Protein AF-0000000069442982 (afdb_homodimer)

Solvent-accessible surface area (backbone atoms only — not comparable to full-atom values): 33995 Å² total; per-residue (Å²): 136,81,83,74,80,76,77,76,75,70,76,76,70,73,80,77,73,56,67,66,58,54,47,47,56,54,51,50,57,49,49,45,69,60,40,89,60,83,80,84,76,78,90,51,66,69,61,32,49,51,22,31,63,64,44,49,64,27,69,60,59,67,71,60,40,46,58,31,15,49,56,18,26,50,44,23,52,33,38,37,70,88,55,56,69,69,58,31,43,34,47,8,34,39,38,19,51,55,56,42,47,68,63,45,38,73,40,66,69,55,30,60,56,57,65,43,50,59,42,36,42,72,62,77,35,80,69,81,46,46,43,59,51,41,48,53,50,33,46,50,59,40,29,69,49,28,46,65,60,55,19,48,46,34,51,41,29,49,52,37,29,57,42,40,45,48,46,53,62,75,41,59,93,52,72,75,69,33,64,54,31,58,56,26,45,59,55,52,41,56,25,64,39,35,12,54,25,61,39,48,68,72,54,40,55,89,70,64,63,61,64,79,48,58,48,45,39,50,40,50,14,48,36,46,36,33,49,49,52,54,56,37,37,50,40,37,57,67,77,33,80,62,71,87,44,62,54,46,43,43,8,48,25,69,70,49,51,59,67,55,30,44,51,52,41,48,51,52,31,50,50,32,52,51,23,46,55,60,64,22,67,89,35,64,70,57,34,50,53,54,49,44,29,56,30,19,51,53,47,49,52,59,68,38,70,86,33,51,46,61,79,75,45,63,63,80,77,75,94,142,74,90,73,83,75,77,76,72,71,76,78,71,73,78,77,74,57,65,65,58,54,48,47,56,54,50,51,55,49,48,45,69,62,39,88,60,84,80,85,76,76,89,50,67,69,61,33,49,50,20,31,64,64,44,50,65,28,70,60,59,66,71,60,40,48,58,29,15,49,56,18,27,50,43,25,53,36,37,37,69,88,53,56,69,69,60,30,42,33,47,9,33,38,36,19,50,56,57,41,46,68,62,45,37,74,40,66,68,55,31,60,56,57,66,44,50,60,43,36,43,72,62,77,36,80,69,83,47,45,42,60,51,41,48,53,49,33,46,50,60,39,30,69,50,28,47,65,59,54,20,50,46,34,51,41,29,48,51,35,28,57,42,40,45,49,47,51,62,76,42,61,94,50,72,74,70,33,64,54,29,58,55,27,45,59,54,52,41,57,26,64,40,34,13,54,25,63,37,49,68,73,54,40,55,88,69,65,62,62,63,80,49,59,49,46,39,50,41,50,14,48,37,45,39,34,50,50,54,55,56,35,38,50,40,37,57,66,76,32,80,61,70,86,44,62,55,45,45,43,8,47,24,68,70,50,50,60,66,55,29,44,51,50,40,47,50,53,32,49,50,32,54,50,25,46,55,60,63,23,66,89,34,64,71,58,35,50,52,52,50,43,29,56,31,19,49,52,49,49,52,60,68,37,68,85,32,51,46,62,78,75,44,63,63,81,78,75,96

Foldseek 3Di:
DDDPPPPPPPPPPPPPPQPVVLLCVLLLVLLVLLDPDFDDDDDDVPQLVLLLVLLVQLPDDSVLSSVLLNLLLLLLCLQAVPDDSQLSSLSSNLSSLLVSLLPCCLDPVVVVLLVCLVCCVVVVDPDPRSNSVSNVVSLVSNLVQADVVLSVQLVVLVVLQSVLSNVCNVCPPPDDEAQVRLCVLVVSCLNNLSLQNSLSSNDTPPQDDCVLCVVLSVLSSLLRSLLVCSLLCCVPVVVHPHCSDSLNNNCRHVVHDSSVSSSVSSVSNSVSLVVQCVSCVVPVSSNVSSSSNSSSSNSSSCPDCSSVVCVVPDSVVSD/DDDDPPPPPPPPPPPPPQPVVLLCVLLLVLLVLLDPDFDDQDDDVPQLVLLLVLLVQLPDDSVLSSVLLNLLLLLLCLQAVPDDSQLSSLSSNLSSLLVSLLPCCLPPVVVVLLVCLVCCVVVVDPDPRSNSVSNVVSLVSNLVQADVVLSVQLVVLVVLQSVLSNVCNVCPPPDDEAQVRLCVLVVSCLNNLSLQNSLSSNDTPPQDDCVLCVVLSVLSSLLRSLLVCSLLCCVPVVVHPHCSDSLNNNCRHVVHDSSVSSSVSSVSNSVSLVVQCVSCVVPVSSNVSSSSNSSSSNSSSCPDCSSVVCVVPDSVVSD

Nearest PDB structures (foldseek):
  2ps6-assembly1_B  TM=8.500E-01  e=6.011E-11  Fusarium sporotrichioides
  8h4p-assembly1_B  TM=8.454E-01  e=1.206E-10  Fusarium graminearum PH-1
  1kiz-assembly1_B  TM=8.045E-01  e=9.824E-11  Fusarium sporotrichioides
  1jfa-assembly1_A  TM=8.019E-01  e=1.066E-10  Fusarium sporotrichioides
  2ps4-assembly1_A  TM=7.997E-01  e=1.157E-10  Fusarium sporotrichioides

pLDDT: mean 92.41, std 14.56, range [22.23, 98.88]

InterPro domains:
  IPR008949 Isoprenoid synthase domain superfamily [G3DSA:1.10.600.10] (17-318)
  IPR008949 Isoprenoid synthase domain superfamily [SSF48576] (49-312)
  IPR024652 Trichodiene synthase [PF06330] (80-312)
  IPR024652 Trichodiene synthase [SFLDG01021] (17-315)

Sequence (638 aa):
MGQIFSSDQAPTEAATSDPSREFFTVVSAFLKEVFLTIPEVPSNDLFDDEVFNRFKHCGLPSEVVYRYSKGAAFMARCFYPHLDRDTQLSIGVWTSYIFSIDDLCEGPEFREQLKEYRAHLLGANQPKWAYLRGLFSSLQDLCDRYDPFVGDMILKSSLDYISVNVFEVEQKGRLNVDSNTRLFPEFLRQKSGIGEAYAFANFPKGSLDIASYITLIPDLAAVVPQLNDVVSFYKESIIGDEQDTNLMLVSAVEGCSATEALKMTVDRCLDSVRRMRAACLKNEGLRNVVNAFVQGFALYHLKWSRYHMEDFGDYRDWLMGQIFSSDQAPTEAATSDPSREFFTVVSAFLKEVFLTIPEVPSNDLFDDEVFNRFKHCGLPSEVVYRYSKGAAFMARCFYPHLDRDTQLSIGVWTSYIFSIDDLCEGPEFREQLKEYRAHLLGANQPKWAYLRGLFSSLQDLCDRYDPFVGDMILKSSLDYISVNVFEVEQKGRLNVDSNTRLFPEFLRQKSGIGEAYAFANFPKGSLDIASYITLIPDLAAVVPQLNDVVSFYKESIIGDEQDTNLMLVSAVEGCSATEALKMTVDRCLDSVRRMRAACLKNEGLRNVVNAFVQGFALYHLKWSRYHMEDFGDYRDWL

Structure (mmCIF, N/CA/C/O backbone):
data_AF-0000000069442982-model_v1
#
loop_
_entity.id
_entity.type
_entity.pdbx_description
1 polymer 'Contig An17c0020, genomic contig'
#
loop_
_atom_site.group_PDB
_atom_site.id
_atom_site.type_symbol
_atom_site.label_atom_id
_atom_site.label_alt_id
_atom_site.label_comp_id
_atom_site.label_asym_id
_atom_site.label_entity_id
_atom_site.label_seq_id
_atom_site.pdbx_PDB_ins_code
_atom_site.Cartn_x
_atom_site.Cartn_y
_atom_site.Cartn_z
_atom_site.occupancy
_atom_site.B_iso_or_equiv
_atom_site.auth_seq_id
_atom_site.auth_comp_id
_atom_site.auth_asym_id
_atom_site.auth_atom_id
_atom_site.pdbx_PDB_model_num
ATOM 1 N N . MET A 1 1 ? -51.5 -1.129 -59.688 1 24.73 1 MET A N 1
ATOM 2 C CA . MET A 1 1 ? -51.031 -2.354 -59.031 1 24.73 1 MET A CA 1
ATOM 3 C C . MET A 1 1 ? -49.5 -2.357 -58.875 1 24.73 1 MET A C 1
ATOM 5 O O . MET A 1 1 ? -48.812 -2.76 -59.812 1 24.73 1 MET A O 1
ATOM 9 N N . GLY A 1 2 ? -48.875 -1.283 -58.438 1 28.45 2 GLY A N 1
ATOM 10 C CA . GLY A 1 2 ? -47.438 -1.006 -58.344 1 28.45 2 GLY A CA 1
ATOM 11 C C . GLY A 1 2 ? -46.688 -1.974 -57.438 1 28.45 2 GLY A C 1
ATOM 12 O O . GLY A 1 2 ? -47.156 -2.27 -56.344 1 28.45 2 GLY A O 1
ATOM 13 N N . GLN A 1 3 ? -45.906 -2.938 -58.062 1 26.55 3 GLN A N 1
ATOM 14 C CA . GLN A 1 3 ? -45.062 -3.963 -57.469 1 26.55 3 GLN A CA 1
ATOM 15 C C . GLN A 1 3 ? -44.031 -3.35 -56.5 1 26.55 3 GLN A C 1
ATOM 17 O O . GLN A 1 3 ? -43.219 -2.512 -56.875 1 26.55 3 GLN A O 1
ATOM 22 N N . ILE A 1 4 ? -44.375 -3.141 -55.25 1 30.08 4 ILE A N 1
ATOM 23 C CA . ILE A 1 4 ? -43.531 -2.66 -54.156 1 30.08 4 ILE A CA 1
ATOM 24 C C . ILE A 1 4 ? -42.375 -3.631 -53.906 1 30.08 4 ILE A C 1
ATOM 26 O O . ILE A 1 4 ? -42.594 -4.82 -53.688 1 30.08 4 ILE A O 1
ATOM 30 N N . PHE A 1 5 ? -41.156 -3.408 -54.562 1 31.84 5 PHE A N 1
ATOM 31 C CA . PHE A 1 5 ? -39.906 -4.121 -54.375 1 31.84 5 PHE A CA 1
ATOM 32 C C . PHE A 1 5 ? -39.531 -4.215 -52.875 1 31.84 5 PHE A C 1
ATOM 34 O O . PHE A 1 5 ? -39.281 -3.197 -52.25 1 31.84 5 PHE A O 1
ATOM 41 N N . SER A 1 6 ? -40.156 -5.098 -52.094 1 29.39 6 SER A N 1
ATOM 42 C CA . SER A 1 6 ? -39.812 -5.387 -50.719 1 29.39 6 SER A CA 1
ATOM 43 C C . SER A 1 6 ? -38.375 -5.91 -50.594 1 29.39 6 SER A C 1
ATOM 45 O O . SER A 1 6 ? -38.062 -7 -51.062 1 29.39 6 SER A O 1
ATOM 47 N N . SER A 1 7 ? -37.344 -5.043 -50.812 1 32.38 7 SER A N 1
ATOM 48 C CA . SER A 1 7 ? -36 -5.555 -50.625 1 32.38 7 SER A CA 1
ATOM 49 C C . SER A 1 7 ? -35.812 -6.137 -49.25 1 32.38 7 SER A C 1
ATOM 51 O O . SER A 1 7 ? -36 -5.441 -48.25 1 32.38 7 SER A O 1
ATOM 53 N N . ASP A 1 8 ? -36.094 -7.32 -49 1 32.53 8 ASP A N 1
ATOM 54 C CA . ASP A 1 8 ? -35.75 -8.109 -47.844 1 32.53 8 ASP A CA 1
ATOM 55 C C . ASP A 1 8 ? -34.25 -8.016 -47.531 1 32.53 8 ASP A C 1
ATOM 57 O O . ASP A 1 8 ? -33.438 -8.648 -48.219 1 32.53 8 ASP A O 1
ATOM 61 N N . GLN A 1 9 ? -33.688 -6.812 -47.312 1 34.19 9 GLN A N 1
ATOM 62 C CA . GLN A 1 9 ? -32.281 -6.812 -46.906 1 34.19 9 GLN A CA 1
ATOM 63 C C . GLN A 1 9 ? -32.094 -7.699 -45.688 1 34.19 9 GLN A C 1
ATOM 65 O O . GLN A 1 9 ? -32.781 -7.543 -44.656 1 34.19 9 GLN A O 1
ATOM 70 N N . ALA A 1 10 ? -31.531 -8.898 -45.875 1 37.34 10 ALA A N 1
ATOM 71 C CA . ALA A 1 10 ? -31.094 -9.883 -44.906 1 37.34 10 ALA A CA 1
ATOM 72 C C . ALA A 1 10 ? -30.297 -9.219 -43.781 1 37.34 10 ALA A C 1
ATOM 74 O O . ALA A 1 10 ? -29.438 -8.375 -44.031 1 37.34 10 ALA A O 1
ATOM 75 N N . PRO A 1 11 ? -30.844 -9.203 -42.562 1 36.16 11 PRO A N 1
ATOM 76 C CA . PRO A 1 11 ? -30.109 -8.617 -41.438 1 36.16 11 PRO A CA 1
ATOM 77 C C . PRO A 1 11 ? -28.656 -9.07 -41.406 1 36.16 11 PRO A C 1
ATOM 79 O O . PRO A 1 11 ? -28.359 -10.25 -41.625 1 36.16 11 PRO A O 1
ATOM 82 N N . THR A 1 12 ? -27.672 -8.336 -41.906 1 35.06 12 THR A N 1
ATOM 83 C CA . THR A 1 12 ? -26.25 -8.594 -41.656 1 35.06 12 THR A CA 1
ATOM 84 C C . THR A 1 12 ? -26.031 -9.055 -40.219 1 35.06 12 THR A C 1
ATOM 86 O O . THR A 1 12 ? -26.297 -8.312 -39.281 1 35.06 12 THR A O 1
ATOM 89 N N . GLU A 1 13 ? -26.297 -10.312 -39.938 1 31.75 13 GLU A N 1
ATOM 90 C CA . GLU A 1 13 ? -25.938 -10.898 -38.656 1 31.75 13 GLU A CA 1
ATOM 91 C C . GLU A 1 13 ? -24.594 -10.352 -38.156 1 31.75 13 GLU A C 1
ATOM 93 O O . GLU A 1 13 ? -23.594 -10.391 -38.875 1 31.75 13 GLU A O 1
ATOM 98 N N . ALA A 1 14 ? -24.547 -9.406 -37.438 1 38.81 14 ALA A N 1
ATOM 99 C CA . ALA A 1 14 ? -23.391 -8.984 -36.656 1 38.81 14 ALA A CA 1
ATOM 100 C C . ALA A 1 14 ? -22.516 -10.18 -36.281 1 38.81 14 ALA A C 1
ATOM 102 O O . ALA A 1 14 ? -22.984 -11.125 -35.625 1 38.81 14 ALA A O 1
ATOM 103 N N . ALA A 1 15 ? -21.609 -10.695 -37 1 38.84 15 ALA A N 1
ATOM 104 C CA . ALA A 1 15 ? -20.641 -11.766 -36.781 1 38.84 15 ALA A CA 1
ATOM 105 C C . ALA A 1 15 ? -20.297 -11.906 -35.312 1 38.84 15 ALA A C 1
ATOM 107 O O . ALA A 1 15 ? -19.609 -11.055 -34.75 1 38.84 15 ALA A O 1
ATOM 108 N N . THR A 1 16 ? -21.016 -12.32 -34.344 1 46.19 16 THR A N 1
ATOM 109 C CA . THR A 1 16 ? -20.906 -12.562 -32.906 1 46.19 16 THR A CA 1
ATOM 110 C C . THR A 1 16 ? -19.578 -13.242 -32.594 1 46.19 16 THR A C 1
ATOM 112 O O . THR A 1 16 ? -19.391 -14.414 -32.906 1 46.19 16 THR A O 1
ATOM 115 N N . SER A 1 17 ? -18.422 -12.641 -32.688 1 62.03 17 SER A N 1
ATOM 116 C CA . SER A 1 17 ? -17.078 -13.148 -32.438 1 62.03 17 SER A CA 1
ATOM 117 C C . SER A 1 17 ? -17.047 -14.031 -31.203 1 62.03 17 SER A C 1
ATOM 119 O O . SER A 1 17 ? -17.734 -13.75 -30.219 1 62.03 17 SER A O 1
ATOM 121 N N . ASP A 1 18 ? -16.688 -15.352 -31.234 1 88.44 18 ASP A N 1
ATOM 122 C CA . ASP A 1 18 ? -16.5 -16.344 -30.188 1 88.44 18 ASP A CA 1
ATOM 123 C C . ASP A 1 18 ? -15.594 -15.812 -29.078 1 88.44 18 ASP A C 1
ATOM 125 O O . ASP A 1 18 ? -14.414 -15.555 -29.297 1 88.44 18 ASP A O 1
ATOM 129 N N . PRO A 1 19 ? -16.203 -15.406 -27.938 1 92 19 PRO A N 1
ATOM 130 C CA . PRO A 1 19 ? -15.445 -14.836 -26.828 1 92 19 PRO A CA 1
ATOM 131 C C . PRO A 1 19 ? -14.211 -15.664 -26.469 1 92 19 PRO A C 1
ATOM 133 O O . PRO A 1 19 ? -13.18 -15.109 -26.094 1 92 19 PRO A O 1
ATOM 136 N N . SER A 1 20 ? -14.281 -16.938 -26.641 1 95.19 20 SER A N 1
ATOM 137 C CA . SER A 1 20 ? -13.156 -17.812 -26.344 1 95.19 20 SER A CA 1
ATOM 138 C C . SER A 1 20 ? -12.016 -17.609 -27.328 1 95.19 20 SER A C 1
ATOM 140 O O . SER A 1 20 ? -10.844 -17.594 -26.953 1 95.19 20 SER A O 1
ATOM 142 N N . ARG A 1 21 ? -12.32 -17.5 -28.547 1 95.31 21 ARG A N 1
ATOM 143 C CA . ARG A 1 21 ? -11.312 -17.297 -29.578 1 95.31 21 ARG A CA 1
ATOM 144 C C . ARG A 1 21 ? -10.641 -15.93 -29.406 1 95.31 21 ARG A C 1
ATOM 146 O O . ARG A 1 21 ? -9.422 -15.812 -29.594 1 95.31 21 ARG A O 1
ATOM 153 N N . GLU A 1 22 ? -11.43 -15 -29.172 1 96.19 22 GLU A N 1
ATOM 154 C CA . GLU A 1 22 ? -10.883 -13.664 -28.938 1 96.19 22 GLU A CA 1
ATOM 155 C C . GLU A 1 22 ? -9.961 -13.656 -27.719 1 96.19 22 GLU A C 1
ATOM 157 O O . GLU A 1 22 ? -8.875 -13.055 -27.766 1 96.19 22 GLU A O 1
ATOM 162 N N . PHE A 1 23 ? -10.43 -14.281 -26.672 1 97.56 23 PHE A N 1
ATOM 163 C CA . PHE A 1 23 ? -9.602 -14.406 -25.484 1 97.56 23 PHE A CA 1
ATOM 164 C C . PHE A 1 23 ? -8.273 -15.07 -25.812 1 97.56 23 PHE A C 1
ATOM 166 O O . PHE A 1 23 ? -7.211 -14.562 -25.453 1 97.56 23 PHE A O 1
ATOM 173 N N . PHE A 1 24 ? -8.328 -16.109 -26.5 1 97.69 24 PHE A N 1
ATOM 174 C CA . PHE A 1 24 ? -7.121 -16.875 -26.812 1 97.69 24 PHE A CA 1
ATOM 175 C C . PHE A 1 24 ? -6.168 -16.031 -27.656 1 97.69 24 PHE A C 1
ATOM 177 O O . PHE A 1 24 ? -4.953 -16.078 -27.469 1 97.69 24 PHE A O 1
ATOM 184 N N . THR A 1 25 ? -6.66 -15.312 -28.578 1 97.62 25 THR A N 1
ATOM 185 C CA . THR A 1 25 ? -5.832 -14.453 -29.422 1 97.62 25 THR A CA 1
ATOM 186 C C . THR A 1 25 ? -5.086 -13.43 -28.578 1 97.62 25 THR A C 1
ATOM 188 O O . THR A 1 25 ? -3.881 -13.227 -28.75 1 97.62 25 THR A O 1
ATOM 191 N N . VAL A 1 26 ? -5.77 -12.859 -27.656 1 98 26 VAL A N 1
ATOM 192 C CA . VAL A 1 26 ? -5.195 -11.828 -26.797 1 98 26 VAL A CA 1
ATOM 193 C C . VAL A 1 26 ? -4.164 -12.445 -25.859 1 98 26 VAL A C 1
ATOM 195 O O . VAL A 1 26 ? -3.037 -11.961 -25.75 1 98 26 VAL A O 1
ATOM 198 N N . VAL A 1 27 ? -4.516 -13.531 -25.25 1 98 27 VAL A N 1
ATOM 199 C CA . VAL A 1 27 ? -3.695 -14.102 -24.172 1 98 27 VAL A CA 1
ATOM 200 C C . VAL A 1 27 ? -2.475 -14.789 -24.781 1 98 27 VAL A C 1
ATOM 202 O O . VAL A 1 27 ? -1.377 -14.727 -24.219 1 98 27 VAL A O 1
ATOM 205 N N . SER A 1 28 ? -2.656 -15.461 -25.922 1 97.88 28 SER A N 1
ATOM 206 C CA . SER A 1 28 ? -1.512 -16.109 -26.562 1 97.88 28 SER A CA 1
ATOM 207 C C . SER A 1 28 ? -0.473 -15.086 -27 1 97.88 28 SER A C 1
ATOM 209 O O . SER A 1 28 ? 0.729 -15.297 -26.812 1 97.88 28 SER A O 1
ATOM 211 N N . ALA A 1 29 ? -0.901 -13.977 -27.562 1 98.19 29 ALA A N 1
ATOM 212 C CA . ALA A 1 29 ? 0.018 -12.906 -27.938 1 98.19 29 ALA A CA 1
ATOM 213 C C . ALA A 1 29 ? 0.709 -12.32 -26.719 1 98.19 29 ALA A C 1
ATOM 215 O O . ALA A 1 29 ? 1.908 -12.031 -26.75 1 98.19 29 ALA A O 1
ATOM 216 N N . PHE A 1 30 ? -0.062 -12.148 -25.719 1 98.62 30 PHE A N 1
ATOM 217 C CA . PHE A 1 30 ? 0.435 -11.641 -24.438 1 98.62 30 PHE 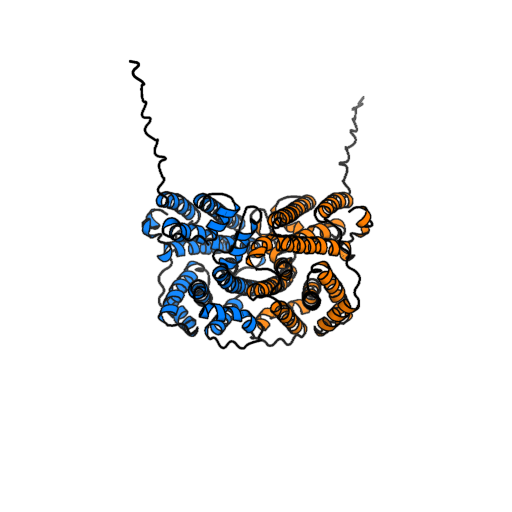A CA 1
ATOM 218 C C . PHE A 1 30 ? 1.526 -12.539 -23.875 1 98.62 30 PHE A C 1
ATOM 220 O O . PHE A 1 30 ? 2.619 -12.07 -23.562 1 98.62 30 PHE A O 1
ATOM 227 N N . LEU A 1 31 ? 1.278 -13.812 -23.812 1 98.44 31 LEU A N 1
ATOM 228 C CA . LEU A 1 31 ? 2.203 -14.766 -23.203 1 98.44 31 LEU A CA 1
ATOM 229 C C . LEU A 1 31 ? 3.447 -14.945 -24.062 1 98.44 31 LEU A C 1
ATOM 231 O O . LEU A 1 31 ? 4.539 -15.18 -23.547 1 98.44 31 LEU A O 1
ATOM 235 N N . LYS A 1 32 ? 3.346 -14.773 -25.375 1 98 32 LYS A N 1
ATOM 236 C CA . LYS A 1 32 ? 4.504 -14.836 -26.266 1 98 32 LYS A CA 1
ATOM 237 C C . LYS A 1 32 ? 5.48 -13.703 -25.969 1 98 32 LYS A C 1
ATOM 239 O O . LYS A 1 32 ? 6.691 -13.859 -26.125 1 98 32 LYS A O 1
ATOM 244 N N . GLU A 1 33 ? 4.938 -12.625 -25.531 1 97.38 33 GLU A N 1
ATOM 245 C CA . GLU A 1 33 ? 5.801 -11.5 -25.172 1 97.38 33 GLU A CA 1
ATOM 246 C C . GLU A 1 33 ? 6.402 -11.68 -23.781 1 97.38 33 GLU A C 1
ATOM 248 O O . GLU A 1 33 ? 7.508 -11.211 -23.516 1 97.38 33 GLU A O 1
ATOM 253 N N . VAL A 1 34 ? 5.676 -12.312 -22.906 1 98.12 34 VAL A N 1
ATOM 254 C CA . VAL A 1 34 ? 6.117 -12.516 -21.531 1 98.12 34 VAL A CA 1
ATOM 255 C C . VAL A 1 34 ? 7.242 -13.547 -21.484 1 98.12 34 VAL A C 1
ATOM 257 O O . VAL A 1 34 ? 8.25 -13.352 -20.812 1 98.12 34 VAL A O 1
ATOM 260 N N . PHE A 1 35 ? 7.086 -14.609 -22.312 1 97.56 35 PHE A N 1
ATOM 261 C CA . PHE A 1 35 ? 8.062 -15.688 -22.281 1 97.56 35 PHE A CA 1
ATOM 262 C C . PHE A 1 35 ? 9.219 -15.383 -23.234 1 97.56 35 PHE A C 1
ATOM 264 O O . PHE A 1 35 ? 9.008 -15.117 -24.422 1 97.56 35 PHE A O 1
ATOM 271 N N . LEU A 1 36 ? 10.367 -15.328 -22.688 1 94.12 36 LEU A N 1
ATOM 272 C CA . LEU A 1 36 ? 11.578 -15.367 -23.5 1 94.12 36 LEU A CA 1
ATOM 273 C C . LEU A 1 36 ? 12 -16.812 -23.766 1 94.12 36 LEU A C 1
ATOM 275 O O . LEU A 1 36 ? 12.461 -17.125 -24.859 1 94.12 36 LEU A O 1
ATOM 279 N N . THR A 1 37 ? 11.883 -17.531 -22.781 1 93.44 37 THR A N 1
ATOM 280 C CA . THR A 1 37 ? 12.062 -18.984 -22.781 1 93.44 37 THR A CA 1
ATOM 281 C C . THR A 1 37 ? 11.109 -19.656 -21.797 1 93.44 37 THR A C 1
ATOM 283 O O . THR A 1 37 ? 10.875 -19.125 -20.703 1 93.44 37 THR A O 1
ATOM 286 N N . ILE A 1 38 ? 10.578 -20.75 -22.156 1 94.75 38 ILE A N 1
ATOM 287 C CA . ILE A 1 38 ? 9.688 -21.469 -21.25 1 94.75 38 ILE A CA 1
ATOM 288 C C . ILE A 1 38 ? 10.516 -22.25 -20.219 1 94.75 38 ILE A C 1
ATOM 290 O O . ILE A 1 38 ? 11.227 -23.188 -20.578 1 94.75 38 ILE A O 1
ATOM 294 N N . PRO A 1 39 ? 10.344 -21.875 -18.984 1 95 39 PRO A N 1
ATOM 295 C CA . PRO A 1 39 ? 11.141 -22.562 -17.969 1 95 39 PRO A CA 1
ATOM 296 C C . PRO A 1 39 ? 10.719 -24.016 -17.781 1 95 39 PRO A C 1
ATOM 298 O O . PRO A 1 39 ? 9.57 -24.375 -18.062 1 95 39 PRO A O 1
ATOM 301 N N . GLU A 1 40 ? 11.68 -24.781 -17.359 1 92.44 40 GLU A N 1
ATOM 302 C CA . GLU A 1 40 ? 11.414 -26.156 -16.938 1 92.44 40 GLU A CA 1
ATOM 303 C C . GLU A 1 40 ? 11.445 -26.281 -15.406 1 92.44 40 GLU A C 1
ATOM 305 O O . GLU A 1 40 ? 12.445 -25.938 -14.773 1 92.44 40 GLU A O 1
ATOM 310 N N . VAL A 1 41 ? 10.344 -26.703 -14.891 1 94.25 41 VAL A N 1
ATOM 311 C CA . VAL A 1 41 ? 10.266 -26.922 -13.453 1 94.25 41 VAL A CA 1
ATOM 312 C C . VAL A 1 41 ? 9.898 -28.375 -13.156 1 94.25 41 VAL A C 1
ATOM 314 O O . VAL A 1 41 ? 8.719 -28.719 -13.055 1 94.25 41 VAL A O 1
ATOM 317 N N . PRO A 1 42 ? 10.867 -29.141 -12.922 1 92.5 42 PRO A N 1
ATOM 318 C CA . PRO A 1 42 ? 10.602 -30.562 -12.68 1 92.5 42 PRO A CA 1
ATOM 319 C C . PRO A 1 42 ? 9.836 -30.797 -11.383 1 92.5 42 PRO A C 1
ATOM 321 O O . PRO A 1 42 ? 9.898 -29.984 -10.461 1 92.5 42 PRO A O 1
ATOM 324 N N . SER A 1 43 ? 9.148 -31.922 -11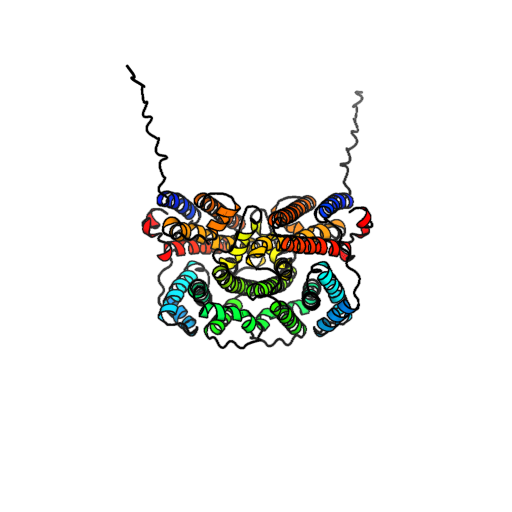.445 1 92.94 43 SER A N 1
ATOM 325 C CA . SER A 1 43 ? 8.492 -32.344 -10.211 1 92.94 43 SER A CA 1
ATOM 326 C C . SER A 1 43 ? 9.508 -32.594 -9.102 1 92.94 43 SER A C 1
ATOM 328 O O . SER A 1 43 ? 10.625 -33.031 -9.359 1 92.94 43 SER A O 1
ATOM 330 N N . ASN A 1 44 ? 9.18 -32.281 -7.922 1 96.19 44 ASN A N 1
ATOM 331 C CA . ASN A 1 44 ? 9.984 -32.5 -6.727 1 96.19 44 ASN A CA 1
ATOM 332 C C . ASN A 1 44 ? 9.125 -32.906 -5.539 1 96.19 44 ASN A C 1
ATOM 334 O O . ASN A 1 44 ? 8.781 -32.094 -4.695 1 96.19 44 ASN A O 1
ATOM 338 N N . ASP A 1 45 ? 8.875 -34.156 -5.398 1 96.12 45 ASP A N 1
ATOM 339 C CA . ASP A 1 45 ? 7.961 -34.719 -4.406 1 96.12 45 ASP A CA 1
ATOM 340 C C . ASP A 1 45 ? 8.461 -34.438 -2.988 1 96.12 45 ASP A C 1
ATOM 342 O O . ASP A 1 45 ? 7.672 -34.188 -2.08 1 96.12 45 ASP A O 1
ATOM 346 N N . LEU A 1 46 ? 9.734 -34.562 -2.85 1 97.25 46 LEU A N 1
ATOM 347 C CA . LEU A 1 46 ? 10.312 -34.312 -1.528 1 97.25 46 LEU A CA 1
ATOM 348 C C . LEU A 1 46 ? 10.062 -32.906 -1.065 1 97.25 46 LEU A C 1
ATOM 350 O O . LEU A 1 46 ? 9.758 -32.656 0.106 1 97.25 46 LEU A O 1
ATOM 354 N N . PHE A 1 47 ? 10.234 -31.969 -1.95 1 98.12 47 PHE A N 1
ATOM 355 C CA . PHE A 1 47 ? 9.977 -30.578 -1.652 1 98.12 47 PHE A CA 1
ATOM 356 C C . PHE A 1 47 ? 8.5 -30.344 -1.326 1 98.12 47 PHE A C 1
ATOM 358 O O . PHE A 1 47 ? 8.172 -29.688 -0.345 1 98.12 47 PHE A O 1
ATOM 365 N N . ASP A 1 48 ? 7.633 -30.938 -2.121 1 97.56 48 ASP A N 1
ATOM 366 C CA . ASP A 1 48 ? 6.195 -30.797 -1.931 1 97.56 48 ASP A CA 1
ATOM 367 C C . ASP A 1 48 ? 5.754 -31.375 -0.587 1 97.56 48 ASP A C 1
ATOM 369 O O . ASP A 1 48 ? 4.941 -30.766 0.117 1 97.56 48 ASP A O 1
ATOM 373 N N . ASP A 1 49 ? 6.316 -32.469 -0.272 1 97.5 49 ASP A N 1
ATOM 374 C CA . ASP A 1 49 ? 5.996 -33.125 0.99 1 97.5 49 ASP A CA 1
ATOM 375 C C . ASP A 1 49 ? 6.434 -32.281 2.18 1 97.5 49 ASP A C 1
ATOM 377 O O . ASP A 1 49 ? 5.754 -32.25 3.207 1 97.5 49 ASP A O 1
ATOM 381 N N . GLU A 1 50 ? 7.527 -31.703 2.037 1 98.25 50 GLU A N 1
ATOM 382 C CA . GLU A 1 50 ? 8.023 -30.875 3.133 1 98.25 50 GLU A CA 1
ATOM 383 C C . GLU A 1 50 ? 7.145 -29.641 3.346 1 98.25 50 GLU A C 1
ATOM 385 O O . GLU A 1 50 ? 6.875 -29.266 4.484 1 98.25 50 GLU A O 1
ATOM 390 N N . VAL A 1 51 ? 6.703 -28.984 2.291 1 98.5 51 VAL A N 1
ATOM 391 C CA . VAL A 1 51 ? 5.773 -27.859 2.416 1 98.5 51 VAL A CA 1
ATOM 392 C C . VAL A 1 51 ? 4.48 -28.328 3.078 1 98.5 51 VAL A C 1
ATOM 394 O O . VAL A 1 51 ? 3.961 -27.672 3.979 1 98.5 51 VAL A O 1
ATOM 397 N N . PHE A 1 52 ? 4.02 -29.516 2.666 1 98.12 52 PHE A N 1
ATOM 398 C CA . PHE A 1 52 ? 2.82 -30.094 3.248 1 98.12 52 PHE A CA 1
ATOM 399 C C . PHE A 1 52 ? 2.998 -30.328 4.742 1 98.12 52 PHE A C 1
ATOM 401 O O . PHE A 1 52 ? 2.137 -29.953 5.539 1 98.12 52 PHE A O 1
ATOM 408 N N . ASN A 1 53 ? 4.086 -30.891 5.121 1 97.5 53 ASN A N 1
ATOM 409 C CA . ASN A 1 53 ? 4.344 -31.266 6.512 1 97.5 53 ASN A CA 1
ATOM 410 C C . ASN A 1 53 ? 4.438 -30.031 7.406 1 97.5 53 ASN A C 1
ATOM 412 O O . ASN A 1 53 ? 4.035 -30.078 8.57 1 97.5 53 ASN A O 1
ATOM 416 N N . ARG A 1 54 ? 4.941 -29.031 6.906 1 97.38 54 ARG A N 1
ATOM 417 C CA . ARG A 1 54 ? 5.055 -27.812 7.684 1 97.38 54 ARG A CA 1
ATOM 418 C C . ARG A 1 54 ? 3.711 -27.094 7.773 1 97.38 54 ARG A C 1
ATOM 420 O O . ARG A 1 54 ? 3.381 -26.5 8.812 1 97.38 54 ARG A O 1
ATOM 427 N N . PHE A 1 55 ? 2.941 -27.141 6.699 1 98.25 55 PHE A N 1
ATOM 428 C CA . PHE A 1 55 ? 1.662 -26.453 6.656 1 98.25 55 PHE A CA 1
ATOM 429 C C . PHE A 1 55 ? 0.596 -27.219 7.418 1 98.25 55 PHE A C 1
ATOM 431 O O . PHE A 1 55 ? -0.357 -26.641 7.938 1 98.25 55 PHE A O 1
ATOM 438 N N . LYS A 1 56 ? 0.747 -28.453 7.586 1 96.12 56 LYS A N 1
ATOM 439 C CA . LYS A 1 56 ? -0.27 -29.312 8.164 1 96.12 56 LYS A CA 1
ATOM 440 C C . LYS A 1 56 ? -0.552 -28.953 9.617 1 96.12 56 LYS A C 1
ATOM 442 O O . LYS A 1 56 ? -1.601 -29.297 10.164 1 96.12 56 LYS A O 1
ATOM 447 N N . HIS A 1 57 ? 0.284 -28.188 10.227 1 92.06 57 HIS A N 1
ATOM 448 C CA . HIS A 1 57 ? 0.124 -27.797 11.625 1 92.06 57 HIS A CA 1
ATOM 449 C C . HIS A 1 57 ? -0.837 -26.625 11.758 1 92.06 57 HIS A C 1
ATOM 451 O O . HIS A 1 57 ? -1.098 -26.156 12.875 1 92.06 57 HIS A O 1
ATOM 457 N N . CYS A 1 58 ? -1.436 -26.172 10.703 1 94.19 58 CYS A N 1
ATOM 458 C CA . CYS A 1 58 ? -2.324 -25.016 10.719 1 94.19 58 CYS A CA 1
ATOM 459 C C . CYS A 1 58 ? -3.672 -25.375 11.336 1 94.19 58 CYS A C 1
ATOM 461 O O . CYS A 1 58 ? -4.461 -24.484 11.664 1 94.19 58 CYS A O 1
ATOM 463 N N . GLY A 1 59 ? -3.986 -26.656 11.469 1 93.31 59 GLY A N 1
ATOM 464 C CA . GLY A 1 59 ? -5.219 -27.078 12.117 1 93.31 59 GLY A CA 1
ATOM 465 C C . GLY A 1 59 ? -6.336 -27.375 11.133 1 93.31 59 GLY A C 1
ATOM 466 O O . GLY A 1 59 ? -7.438 -27.766 11.539 1 93.31 59 GLY A O 1
ATOM 467 N N . LEU A 1 60 ? -6.105 -27.266 9.844 1 95.44 60 LEU A N 1
ATOM 468 C CA . LEU A 1 60 ? -7.102 -27.594 8.828 1 95.44 60 LEU A CA 1
ATOM 469 C C . LEU A 1 60 ? -7.086 -29.094 8.516 1 95.44 60 LEU A C 1
ATOM 471 O O . LEU A 1 60 ? -6.094 -29.781 8.773 1 95.44 60 LEU A O 1
ATOM 475 N N . PRO A 1 61 ? -8.219 -29.578 8.023 1 93.69 61 PRO A N 1
ATOM 476 C CA . PRO A 1 61 ? -8.234 -30.984 7.594 1 93.69 61 PRO A CA 1
ATOM 477 C C . PRO A 1 61 ? -7.172 -31.281 6.543 1 93.69 61 PRO A C 1
ATOM 479 O O . PRO A 1 61 ? -6.875 -30.438 5.695 1 93.69 61 PRO A O 1
ATOM 482 N N . SER A 1 62 ? -6.688 -32.5 6.527 1 92.56 62 SER A N 1
ATOM 483 C CA . SER A 1 62 ? -5.559 -32.938 5.707 1 92.56 62 SER A CA 1
ATOM 484 C C . SER A 1 62 ? -5.844 -32.719 4.223 1 92.56 62 SER A C 1
ATOM 486 O O . SER A 1 62 ? -4.953 -32.375 3.457 1 92.56 62 SER A O 1
ATOM 488 N N . GLU A 1 63 ? -7.023 -33 3.844 1 92.31 63 GLU A N 1
ATOM 489 C CA . GLU A 1 63 ? -7.367 -32.844 2.434 1 92.31 63 GLU A CA 1
ATOM 490 C C . GLU A 1 63 ? -7.277 -31.391 1.982 1 92.31 63 GLU A C 1
ATOM 492 O O . GLU A 1 63 ? -6.855 -31.109 0.859 1 92.31 63 GLU A O 1
ATOM 497 N N . VAL A 1 64 ? -7.645 -30.547 2.85 1 92.62 64 VAL A N 1
ATOM 498 C CA . VAL A 1 64 ? -7.586 -29.125 2.578 1 92.62 64 VAL A CA 1
ATOM 499 C C . VAL A 1 64 ? -6.129 -28.656 2.562 1 92.62 64 VAL A C 1
ATOM 501 O O . VAL A 1 64 ? -5.719 -27.906 1.677 1 92.62 64 VAL A O 1
ATOM 504 N N . VAL A 1 65 ? -5.391 -29.156 3.506 1 95.81 65 VAL A N 1
ATOM 505 C CA . VAL A 1 65 ? -3.969 -28.828 3.605 1 95.81 65 VAL A CA 1
ATOM 506 C C . VAL A 1 65 ? -3.25 -29.266 2.332 1 95.81 65 VAL A C 1
ATOM 508 O O . VAL A 1 65 ? -2.432 -28.531 1.787 1 95.81 65 VAL A O 1
ATOM 511 N N . TYR A 1 66 ? -3.578 -30.438 1.869 1 95.12 66 TYR A N 1
ATOM 512 C CA . TYR A 1 66 ? -2.924 -30.984 0.688 1 95.12 66 TYR A CA 1
ATOM 513 C C . TYR A 1 66 ? -3.209 -30.141 -0.542 1 95.12 66 TYR A C 1
ATOM 515 O O . TYR A 1 66 ? -2.303 -29.844 -1.327 1 95.12 66 TYR A O 1
ATOM 523 N N . ARG A 1 67 ? -4.348 -29.781 -0.702 1 93.69 67 ARG A N 1
ATOM 524 C CA . ARG A 1 67 ? -4.77 -28.984 -1.857 1 93.69 67 ARG A CA 1
ATOM 525 C C . ARG A 1 67 ? -3.971 -27.703 -1.96 1 93.69 67 ARG A C 1
ATOM 527 O O . ARG A 1 67 ? -3.438 -27.375 -3.023 1 93.69 67 ARG A O 1
ATOM 534 N N . TYR A 1 68 ? -3.809 -27 -0.904 1 96.38 68 TYR A N 1
ATOM 535 C CA . TYR A 1 68 ? -3.178 -25.672 -0.942 1 96.38 68 TYR A CA 1
ATOM 536 C C . TYR A 1 68 ? -1.659 -25.797 -0.934 1 96.38 68 TYR A C 1
ATOM 538 O O . TYR A 1 68 ? -0.963 -25.016 -1.583 1 96.38 68 TYR A O 1
ATOM 546 N N . SER A 1 69 ? -1.172 -26.797 -0.231 1 97.69 69 SER A N 1
ATOM 547 C CA . SER A 1 69 ? 0.277 -26.938 -0.132 1 97.69 69 SER A CA 1
ATOM 548 C C . SER A 1 69 ? 0.881 -27.375 -1.461 1 97.69 69 SER A C 1
ATOM 550 O O . SER A 1 69 ? 1.99 -26.969 -1.811 1 97.69 69 SER A O 1
ATOM 552 N N . LYS A 1 70 ? 0.164 -28.188 -2.205 1 95.38 70 LYS A N 1
ATOM 553 C CA . LYS A 1 70 ? 0.678 -28.656 -3.488 1 95.38 70 LYS A CA 1
ATOM 554 C C . LYS A 1 70 ? 0.869 -27.484 -4.461 1 95.38 70 LYS A C 1
ATOM 556 O O . LYS A 1 70 ? 1.93 -27.359 -5.074 1 95.38 70 LYS A O 1
ATOM 561 N N . GLY A 1 71 ? -0.15 -26.703 -4.602 1 95 71 GLY A N 1
ATOM 562 C CA . GLY A 1 71 ? -0.052 -25.531 -5.461 1 95 71 GLY A CA 1
ATOM 563 C C . GLY A 1 71 ? 1.003 -24.547 -5.004 1 95 71 GLY A C 1
ATOM 564 O O . GLY A 1 71 ? 1.736 -23.984 -5.824 1 95 71 GLY A O 1
ATOM 565 N N . ALA A 1 72 ? 1.092 -24.375 -3.732 1 98 72 ALA A N 1
ATOM 566 C CA . ALA A 1 72 ? 2.031 -23.422 -3.148 1 98 72 ALA A CA 1
ATOM 567 C C . ALA A 1 72 ? 3.473 -23.891 -3.338 1 98 72 ALA A C 1
ATOM 569 O O . ALA A 1 72 ? 4.359 -23.078 -3.621 1 98 72 ALA A O 1
ATOM 570 N N . ALA A 1 73 ? 3.668 -25.172 -3.145 1 98.12 73 ALA A N 1
ATOM 571 C CA . ALA A 1 73 ? 5 -25.734 -3.338 1 98.12 73 ALA A CA 1
ATOM 572 C C . ALA A 1 73 ? 5.469 -25.562 -4.777 1 98.12 73 ALA A C 1
ATOM 574 O O . ALA A 1 73 ? 6.609 -25.156 -5.02 1 98.12 73 ALA A O 1
ATOM 575 N N . PHE A 1 74 ? 4.609 -25.859 -5.629 1 96.94 74 PHE A N 1
ATOM 576 C CA . PHE A 1 74 ? 4.941 -25.703 -7.039 1 96.94 74 PHE A CA 1
ATOM 577 C C . PHE A 1 74 ? 5.215 -24.234 -7.367 1 96.94 74 PHE A C 1
ATOM 579 O O . PHE A 1 74 ? 6.168 -23.922 -8.078 1 96.94 74 PHE A O 1
ATOM 586 N N . MET A 1 75 ? 4.445 -23.375 -6.875 1 97.38 75 MET A N 1
ATOM 587 C CA . MET A 1 75 ? 4.617 -21.938 -7.102 1 97.38 75 MET A CA 1
ATOM 588 C C . MET A 1 75 ? 5.992 -21.469 -6.629 1 97.38 75 MET A C 1
ATOM 590 O O . MET A 1 75 ? 6.68 -20.734 -7.332 1 97.38 75 MET A O 1
ATOM 594 N N . ALA A 1 76 ? 6.367 -21.875 -5.445 1 98.44 76 ALA A N 1
ATOM 595 C CA . ALA A 1 76 ? 7.648 -21.469 -4.871 1 98.44 76 ALA A CA 1
ATOM 596 C C . ALA A 1 76 ? 8.805 -21.875 -5.773 1 98.44 76 ALA A C 1
ATOM 598 O O . ALA A 1 76 ? 9.766 -21.109 -5.941 1 98.44 76 ALA A O 1
ATOM 599 N N . ARG A 1 77 ? 8.688 -23.016 -6.387 1 97.5 77 ARG A N 1
ATOM 600 C CA . ARG A 1 77 ? 9.75 -23.484 -7.27 1 97.5 77 ARG A CA 1
ATOM 601 C C . ARG A 1 77 ? 9.664 -22.812 -8.633 1 97.5 77 ARG A C 1
ATOM 603 O O . ARG A 1 77 ? 10.688 -22.578 -9.281 1 97.5 77 ARG A O 1
ATOM 610 N N . CYS A 1 78 ? 8.484 -22.469 -8.977 1 96.38 78 CYS A N 1
ATOM 611 C CA . CYS A 1 78 ? 8.258 -21.844 -10.281 1 96.38 78 CYS A CA 1
ATOM 612 C C . CYS A 1 78 ? 8.703 -20.391 -10.281 1 96.38 78 CYS A C 1
ATOM 614 O O . CYS A 1 78 ? 9.383 -19.938 -11.203 1 96.38 78 CYS A O 1
ATOM 616 N N . PHE A 1 79 ? 8.344 -19.656 -9.234 1 97.62 79 PHE A N 1
ATOM 617 C CA . PHE A 1 79 ? 8.578 -18.203 -9.172 1 97.62 79 PHE A CA 1
ATOM 618 C C . PHE A 1 79 ? 10.023 -17.906 -8.812 1 97.62 79 PHE A C 1
ATOM 620 O O . PHE A 1 79 ? 10.57 -16.875 -9.211 1 97.62 79 PHE A O 1
ATOM 627 N N . TYR A 1 80 ? 10.641 -18.859 -8.031 1 98 80 TYR A N 1
ATOM 628 C CA . TYR A 1 80 ? 11.906 -18.5 -7.402 1 98 80 TYR A CA 1
ATOM 629 C C . TYR A 1 80 ? 12.961 -19.578 -7.625 1 98 80 TYR A C 1
ATOM 631 O O . TYR A 1 80 ? 13.594 -20.031 -6.676 1 98 80 TYR A O 1
ATOM 639 N N . PRO A 1 81 ? 13.188 -19.906 -8.883 1 96.62 81 PRO A N 1
ATOM 640 C CA . PRO A 1 81 ? 14.188 -20.938 -9.141 1 96.62 81 PRO A CA 1
ATOM 641 C C . PRO A 1 81 ? 15.594 -20.531 -8.719 1 96.62 81 PRO A C 1
ATOM 643 O O . PRO A 1 81 ? 16.469 -21.391 -8.539 1 96.62 81 PRO A O 1
ATOM 646 N N . HIS A 1 82 ? 15.859 -19.266 -8.523 1 95.62 82 HIS A N 1
ATOM 647 C CA . HIS A 1 82 ? 17.188 -18.719 -8.211 1 95.62 82 HIS A CA 1
ATOM 648 C C . HIS A 1 82 ? 17.438 -18.734 -6.707 1 95.62 82 HIS A C 1
ATOM 650 O O . HIS A 1 82 ? 18.562 -18.484 -6.262 1 95.62 82 HIS A O 1
ATOM 656 N N . LEU A 1 83 ? 16.438 -19.031 -5.922 1 97.62 83 LEU A N 1
ATOM 657 C CA . LEU A 1 83 ? 16.609 -19 -4.473 1 97.62 83 LEU A CA 1
ATOM 658 C C . LEU A 1 83 ? 17.016 -20.375 -3.945 1 97.62 83 LEU A C 1
ATOM 660 O O . LEU A 1 83 ? 16.797 -21.391 -4.602 1 97.62 83 LEU A O 1
ATOM 664 N N . ASP A 1 84 ? 17.641 -20.359 -2.76 1 97.06 84 ASP A N 1
ATOM 665 C CA . ASP A 1 84 ? 18.016 -21.625 -2.125 1 97.06 84 ASP A CA 1
ATOM 666 C C . ASP A 1 84 ? 16.781 -22.391 -1.65 1 97.06 84 ASP A C 1
ATOM 668 O O . ASP A 1 84 ? 15.703 -21.797 -1.503 1 97.06 84 ASP A O 1
ATOM 672 N N . ARG A 1 85 ? 16.938 -23.625 -1.376 1 97.5 85 ARG A N 1
ATOM 673 C CA . ARG A 1 85 ? 15.844 -24.531 -1.043 1 97.5 85 ARG A CA 1
ATOM 674 C C . ARG A 1 85 ? 15.102 -24.062 0.2 1 97.5 85 ARG A C 1
ATOM 676 O O . ARG A 1 85 ? 13.867 -24.109 0.239 1 97.5 85 ARG A O 1
ATOM 683 N N . ASP A 1 86 ? 15.773 -23.672 1.227 1 97.81 86 ASP A N 1
ATOM 684 C CA . ASP A 1 86 ? 15.148 -23.281 2.488 1 97.81 86 ASP A CA 1
ATOM 685 C C . ASP A 1 86 ? 14.25 -22.062 2.305 1 97.81 86 ASP A C 1
ATOM 687 O O . ASP A 1 86 ? 13.172 -21.984 2.891 1 97.81 86 ASP A O 1
ATOM 691 N N . THR A 1 87 ? 14.766 -21.125 1.54 1 98.44 87 THR A N 1
ATOM 692 C CA . THR A 1 87 ? 13.945 -19.953 1.26 1 98.44 87 THR A CA 1
ATOM 693 C C . THR A 1 87 ? 12.711 -20.328 0.444 1 98.44 87 THR A C 1
ATOM 695 O O . THR A 1 87 ? 11.609 -19.844 0.719 1 98.44 87 THR A O 1
ATOM 698 N N . GLN A 1 88 ? 12.852 -21.172 -0.515 1 98.62 88 GLN A N 1
ATOM 699 C CA . GLN A 1 88 ? 11.711 -21.656 -1.295 1 98.62 88 GLN A CA 1
ATOM 700 C C . GLN A 1 88 ? 10.688 -22.344 -0.403 1 98.62 88 GLN A C 1
ATOM 702 O O . GLN A 1 88 ? 9.484 -22.156 -0.575 1 98.62 88 GLN A O 1
ATOM 707 N N . LEU A 1 89 ? 11.188 -23.125 0.516 1 98.75 89 LEU A N 1
ATOM 708 C CA . LEU A 1 89 ? 10.305 -23.828 1.439 1 98.75 89 LEU A CA 1
ATOM 709 C C . LEU A 1 89 ? 9.5 -22.844 2.277 1 98.75 89 LEU A C 1
ATOM 711 O O . LEU A 1 89 ? 8.289 -23 2.43 1 98.75 89 LEU A O 1
ATOM 715 N N . SER A 1 90 ? 10.164 -21.859 2.785 1 98.75 90 SER A N 1
ATOM 716 C CA . SER A 1 90 ? 9.469 -20.844 3.586 1 98.75 90 SER A CA 1
ATOM 717 C C . SER A 1 90 ? 8.406 -20.125 2.77 1 98.75 90 SER A C 1
ATOM 719 O O . SER A 1 90 ? 7.309 -19.859 3.266 1 98.75 90 SER A O 1
ATOM 721 N N . ILE A 1 91 ? 8.742 -19.781 1.527 1 98.88 91 ILE A N 1
ATOM 722 C CA . ILE A 1 91 ? 7.785 -19.141 0.638 1 98.88 91 ILE A CA 1
ATOM 723 C C . ILE A 1 91 ? 6.605 -20.078 0.373 1 98.88 91 ILE A C 1
ATOM 725 O O . ILE A 1 91 ? 5.449 -19.641 0.377 1 98.88 91 ILE A O 1
ATOM 729 N N . GLY A 1 92 ? 6.906 -21.328 0.139 1 98.81 92 GLY A N 1
ATOM 730 C CA . GLY A 1 92 ? 5.852 -22.312 -0.097 1 98.81 92 GLY A CA 1
ATOM 731 C C . GLY A 1 92 ? 4.891 -22.453 1.07 1 98.81 92 GLY A C 1
ATOM 732 O O . GLY A 1 92 ? 3.676 -22.484 0.879 1 98.81 92 GLY A O 1
ATOM 733 N N . VAL A 1 93 ? 5.398 -22.531 2.258 1 98.81 93 VAL A N 1
ATOM 734 C CA . VAL A 1 93 ? 4.57 -22.672 3.451 1 98.81 93 VAL A CA 1
ATOM 735 C C . VAL A 1 93 ? 3.715 -21.422 3.639 1 98.81 93 VAL A C 1
ATOM 737 O O . VAL A 1 93 ? 2.502 -21.516 3.844 1 98.81 93 VAL A O 1
ATOM 740 N N . TRP A 1 94 ? 4.336 -20.297 3.561 1 98.62 94 TRP A N 1
ATOM 741 C CA . TRP A 1 94 ? 3.609 -19.031 3.664 1 98.62 94 TRP A CA 1
ATOM 742 C C . TRP A 1 94 ? 2.539 -18.922 2.584 1 98.62 94 TRP A C 1
ATOM 744 O O . TRP A 1 94 ? 1.401 -18.547 2.863 1 98.62 94 TRP A O 1
ATOM 754 N N . THR A 1 95 ? 2.846 -19.281 1.377 1 98.62 95 THR A N 1
ATOM 755 C CA . THR A 1 95 ? 1.916 -19.219 0.256 1 98.62 95 THR A CA 1
ATOM 756 C C . THR A 1 95 ? 0.739 -20.172 0.474 1 98.62 95 THR A C 1
ATOM 758 O O . THR A 1 95 ? -0.383 -19.875 0.05 1 98.62 95 THR A O 1
ATOM 761 N N . SER A 1 96 ? 0.986 -21.281 1.13 1 98.62 96 SER A N 1
ATOM 762 C CA . SER A 1 96 ? -0.109 -22.188 1.462 1 98.62 96 SER A CA 1
ATOM 763 C C . SER A 1 96 ? -1.179 -21.484 2.289 1 98.62 96 SER A C 1
ATOM 765 O O . SER A 1 96 ? -2.375 -21.672 2.061 1 98.62 96 SER A O 1
ATOM 767 N N . TYR A 1 97 ? -0.732 -20.703 3.211 1 98.31 97 TYR A N 1
ATOM 768 C CA . TYR A 1 97 ? -1.674 -19.906 3.988 1 98.31 97 TYR A CA 1
ATOM 769 C C . TYR A 1 97 ? -2.379 -18.891 3.105 1 98.31 97 TYR A C 1
ATOM 771 O O . TYR A 1 97 ? -3.6 -18.719 3.188 1 98.31 97 TYR A O 1
ATOM 779 N N . ILE A 1 98 ? -1.65 -18.219 2.256 1 98.12 98 ILE A N 1
ATOM 780 C CA . ILE A 1 98 ? -2.201 -17.188 1.382 1 98.12 98 ILE A CA 1
ATOM 781 C C . ILE A 1 98 ? -3.277 -17.797 0.484 1 98.12 98 ILE A C 1
ATOM 783 O O . ILE A 1 98 ? -4.391 -17.281 0.402 1 98.12 98 ILE A O 1
ATOM 787 N N . PHE A 1 99 ? -2.961 -18.938 -0.118 1 97.12 99 PHE A N 1
ATOM 788 C CA . PHE A 1 99 ? -3.908 -19.609 -1.002 1 97.12 99 PHE A CA 1
ATOM 789 C C . PHE A 1 99 ? -5.152 -20.047 -0.235 1 97.12 99 PHE A C 1
ATOM 791 O O . PHE A 1 99 ? -6.27 -19.969 -0.752 1 97.12 99 PHE A O 1
ATOM 798 N N . SER A 1 100 ? -4.977 -20.484 0.934 1 97.69 100 SER A N 1
ATOM 799 C CA . SER A 1 100 ? -6.102 -21 1.714 1 97.69 100 SER A CA 1
ATOM 800 C C . SER A 1 100 ? -7.031 -19.875 2.145 1 97.69 100 SER A C 1
ATOM 802 O O . SER A 1 100 ? -8.25 -20.062 2.209 1 97.69 100 SER A O 1
ATOM 804 N N . ILE A 1 101 ? -6.512 -18.703 2.416 1 97.69 101 ILE A N 1
ATOM 805 C CA . ILE A 1 101 ? -7.309 -17.562 2.873 1 97.69 101 ILE A CA 1
ATOM 806 C C . ILE A 1 101 ? -8.312 -17.172 1.793 1 97.69 101 ILE A C 1
ATOM 808 O O . ILE A 1 101 ? -9.492 -16.953 2.08 1 97.69 101 ILE A O 1
ATOM 812 N N . ASP A 1 102 ? -7.883 -17.094 0.629 1 91.31 102 ASP A N 1
ATOM 813 C CA . ASP A 1 102 ? -8.719 -16.688 -0.496 1 91.31 102 ASP A CA 1
ATOM 814 C C . ASP A 1 102 ? -9.961 -17.562 -0.605 1 91.31 102 ASP A C 1
ATOM 816 O O . ASP A 1 102 ? -11.07 -17.062 -0.758 1 91.31 102 ASP A O 1
ATOM 820 N N . ASP A 1 103 ? -9.844 -18.828 -0.435 1 91 103 ASP A N 1
ATOM 821 C CA . ASP A 1 103 ? -10.938 -19.781 -0.604 1 91 103 ASP A CA 1
ATOM 822 C C . ASP A 1 103 ? -11.75 -19.922 0.683 1 91 103 ASP A C 1
ATOM 824 O O . ASP A 1 103 ? -12.984 -19.938 0.646 1 91 103 ASP A O 1
ATOM 828 N N . LEU A 1 104 ? -11.078 -19.953 1.747 1 95.69 104 LEU A N 1
ATOM 829 C CA . LEU A 1 104 ? -11.734 -20.312 3.004 1 95.69 104 LEU A CA 1
ATOM 830 C C . LEU A 1 104 ? -12.461 -19.109 3.598 1 95.69 104 LEU A C 1
ATOM 832 O O . LEU A 1 104 ? -13.359 -19.266 4.426 1 95.69 104 LEU A O 1
ATOM 836 N N . CYS A 1 105 ? -12.117 -17.969 3.182 1 95.62 105 CYS A N 1
ATOM 837 C CA . CYS A 1 105 ? -12.727 -16.75 3.695 1 95.62 105 CYS A CA 1
ATOM 838 C C . CYS A 1 105 ? -14.203 -16.703 3.346 1 95.62 105 CYS A C 1
ATOM 840 O O . CYS A 1 105 ? -14.969 -15.969 3.984 1 95.62 105 CYS A O 1
ATOM 842 N N . GLU A 1 106 ? -14.633 -17.469 2.404 1 94.19 106 GLU A N 1
ATOM 843 C CA . GLU A 1 106 ? -16.047 -17.547 2.045 1 94.19 106 GLU A CA 1
ATOM 844 C C . GLU A 1 106 ? -16.875 -18.125 3.188 1 94.19 106 GLU A C 1
ATOM 846 O O . GLU A 1 106 ? -18.062 -17.812 3.32 1 94.19 106 GLU A O 1
ATOM 851 N N . GLY A 1 107 ? -16.25 -18.953 3.975 1 96.12 107 GLY A N 1
ATOM 852 C CA . GLY A 1 107 ? -16.938 -19.5 5.137 1 96.12 107 GLY A CA 1
ATOM 853 C C . GLY A 1 107 ? -17 -18.531 6.301 1 96.12 107 GLY A C 1
ATOM 854 O O . GLY A 1 107 ? -15.992 -17.969 6.719 1 96.12 107 GLY A O 1
ATOM 855 N N . PRO A 1 108 ? -18.172 -18.328 6.867 1 96.44 108 PRO A N 1
ATOM 856 C CA . PRO A 1 108 ? -18.375 -17.297 7.898 1 96.44 108 PRO A CA 1
ATOM 857 C C . PRO A 1 108 ? -17.531 -17.547 9.141 1 96.44 108 PRO A C 1
ATOM 859 O O . PRO A 1 108 ? -16.969 -16.609 9.719 1 96.44 108 PRO A O 1
ATOM 862 N N . GLU A 1 109 ? -17.422 -18.766 9.555 1 95.19 109 GLU A N 1
ATOM 863 C CA . GLU A 1 109 ? -16.672 -19.062 10.773 1 95.19 109 GLU A CA 1
ATOM 864 C C . GLU A 1 109 ? -15.188 -18.75 10.594 1 95.19 109 GLU A C 1
ATOM 866 O O . GLU A 1 109 ? -14.57 -18.125 11.461 1 95.19 109 GLU A O 1
ATOM 871 N N . PHE A 1 110 ? -14.633 -19.203 9.508 1 96.12 110 PHE A N 1
ATOM 872 C CA . PHE A 1 110 ? -13.242 -18.922 9.188 1 96.12 110 PHE A CA 1
ATOM 873 C C . PHE A 1 110 ? -13 -17.422 9.102 1 96.12 110 PHE A C 1
ATOM 875 O O . PHE A 1 110 ? -12.023 -16.906 9.672 1 96.12 110 PHE A O 1
ATOM 882 N N . ARG A 1 111 ? -13.859 -16.75 8.461 1 96.75 111 ARG A N 1
ATOM 883 C CA . ARG A 1 111 ? -13.75 -15.305 8.234 1 96.75 111 ARG A CA 1
ATOM 884 C C . ARG A 1 111 ? -13.773 -14.547 9.555 1 96.75 111 ARG A C 1
ATOM 886 O O . ARG A 1 111 ? -12.969 -13.633 9.766 1 96.75 111 ARG A O 1
ATOM 893 N N . GLU A 1 112 ? -14.664 -14.891 10.445 1 95.31 112 GLU A N 1
ATOM 894 C CA . GLU A 1 112 ? -14.773 -14.219 11.734 1 95.31 112 GLU A CA 1
ATOM 895 C C . GLU A 1 112 ? -13.516 -14.414 12.57 1 95.31 112 GLU A C 1
ATOM 897 O O . GLU A 1 112 ? -13.062 -13.492 13.25 1 95.31 112 GLU A O 1
ATOM 902 N N . GLN A 1 113 ? -12.977 -15.586 12.477 1 94.19 113 GLN A N 1
ATOM 903 C CA . GLN A 1 113 ? -11.742 -15.859 13.203 1 94.19 113 GLN A CA 1
ATOM 904 C C . GLN A 1 113 ? -10.57 -15.102 12.594 1 94.19 113 GLN A C 1
ATOM 906 O O . GLN A 1 113 ? -9.695 -14.602 13.312 1 94.19 113 GLN A O 1
ATOM 911 N N . LEU A 1 114 ? -10.586 -15.062 11.297 1 95.94 114 LEU A N 1
ATOM 912 C CA . LEU A 1 114 ? -9.508 -14.383 10.594 1 95.94 114 LEU A CA 1
ATOM 913 C C . LEU A 1 114 ? -9.484 -12.898 10.938 1 95.94 114 LEU A C 1
ATOM 915 O O . LEU A 1 114 ? -8.414 -12.289 11 1 95.94 114 LEU A O 1
ATOM 919 N N . LYS A 1 115 ? -10.578 -12.273 11.25 1 94.5 115 LYS A N 1
ATOM 920 C CA . LYS A 1 115 ? -10.703 -10.859 11.594 1 94.5 115 LYS A CA 1
ATOM 921 C C . LYS A 1 115 ? -9.961 -10.539 12.891 1 94.5 115 LYS A C 1
ATOM 923 O O . LYS A 1 115 ? -9.664 -9.383 13.172 1 94.5 115 LYS A O 1
ATOM 928 N N . GLU A 1 116 ? -9.633 -11.57 13.594 1 91.44 116 GLU A N 1
ATOM 929 C CA . GLU A 1 116 ? -9 -11.383 14.898 1 91.44 116 GLU A CA 1
ATOM 930 C C . GLU A 1 116 ? -7.48 -11.312 14.766 1 91.44 116 GLU A C 1
ATOM 932 O O . GLU A 1 116 ? -6.773 -11.219 15.766 1 91.44 116 GLU A O 1
ATOM 937 N N . TYR A 1 117 ? -7 -11.297 13.578 1 94.56 117 TYR A N 1
ATOM 938 C CA . TYR A 1 117 ? -5.555 -11.422 13.422 1 94.56 117 TYR A CA 1
ATOM 939 C C . TYR A 1 117 ? -4.836 -10.219 14.023 1 94.56 117 TYR A C 1
ATOM 941 O O . TYR A 1 117 ? -3.723 -10.344 14.539 1 94.56 117 TYR A O 1
ATOM 949 N N . ARG A 1 118 ? -5.473 -8.992 13.969 1 92.69 118 ARG A N 1
ATOM 950 C CA . ARG A 1 118 ? -4.812 -7.809 14.508 1 92.69 118 ARG A CA 1
ATOM 951 C C . ARG A 1 118 ? -4.664 -7.91 16.016 1 92.69 118 ARG A C 1
ATOM 953 O O . ARG A 1 118 ? -3.621 -7.551 16.578 1 92.69 118 ARG A O 1
ATOM 960 N N . ALA A 1 119 ? -5.742 -8.344 16.609 1 89.19 119 ALA A N 1
ATOM 961 C CA . ALA A 1 119 ? -5.684 -8.531 18.047 1 89.19 119 ALA A CA 1
ATOM 962 C C . ALA A 1 119 ? -4.578 -9.516 18.438 1 89.19 119 ALA A C 1
ATOM 964 O O . ALA A 1 119 ? -3.885 -9.32 19.438 1 89.19 119 ALA A O 1
ATOM 965 N N . HIS A 1 120 ? -4.449 -10.5 17.641 1 86.81 120 HIS A N 1
ATOM 966 C CA . HIS A 1 120 ? -3.367 -11.453 17.844 1 86.81 120 HIS A CA 1
ATOM 967 C C . HIS A 1 120 ? -2.004 -10.789 17.703 1 86.81 120 HIS A C 1
ATOM 969 O O . HIS A 1 120 ? -1.128 -10.969 18.547 1 86.81 120 HIS A O 1
ATOM 975 N N . LEU A 1 121 ? -1.909 -10.039 16.719 1 88.38 121 LEU A N 1
ATOM 976 C CA . LEU A 1 121 ? -0.639 -9.406 16.391 1 88.38 121 LEU A CA 1
ATOM 977 C C . LEU A 1 121 ? -0.247 -8.383 17.453 1 88.38 121 LEU A C 1
ATOM 979 O O . LEU A 1 121 ? 0.93 -8.266 17.797 1 88.38 121 LEU A O 1
ATOM 983 N N . LEU A 1 122 ? -1.233 -7.656 17.969 1 86.12 122 LEU A N 1
ATOM 984 C CA . LEU A 1 122 ? -0.96 -6.578 18.922 1 86.12 122 LEU A CA 1
ATOM 985 C C . LEU A 1 122 ? -0.993 -7.098 20.344 1 86.12 122 LEU A C 1
ATOM 987 O O . LEU A 1 122 ? -0.817 -6.328 21.297 1 86.12 122 LEU A O 1
ATOM 991 N N . GLY A 1 123 ? -1.115 -8.445 20.531 1 76.62 123 GLY A N 1
ATOM 992 C CA . GLY A 1 123 ? -0.979 -9.102 21.828 1 76.62 123 GLY A CA 1
ATOM 993 C C . GLY A 1 123 ? -2.201 -8.93 22.703 1 76.62 123 GLY A C 1
ATOM 994 O O . GLY A 1 123 ? -2.135 -9.156 23.922 1 76.62 123 GLY A O 1
ATOM 995 N N . ALA A 1 124 ? -3.189 -8.453 22.25 1 67.5 124 ALA A N 1
ATOM 996 C CA . ALA A 1 124 ? -4.387 -8.266 23.062 1 67.5 124 ALA A CA 1
ATOM 997 C C . ALA A 1 124 ? -5.043 -9.602 23.391 1 67.5 124 ALA A C 1
ATOM 999 O O . ALA A 1 124 ? -5.68 -9.75 24.422 1 67.5 124 ALA A O 1
ATOM 1000 N N . ASN A 1 125 ? -4.898 -10.469 22.438 1 65.44 125 ASN A N 1
ATOM 1001 C CA . ASN A 1 125 ? -5.469 -11.805 22.609 1 65.44 125 ASN A CA 1
ATOM 1002 C C . ASN A 1 125 ? -4.492 -12.891 22.172 1 65.44 125 ASN A C 1
ATOM 1004 O O . ASN A 1 125 ? -3.713 -12.695 21.234 1 65.44 125 ASN A O 1
ATOM 1008 N N . GLN A 1 126 ? -4.242 -13.75 23.094 1 64.25 126 GLN A N 1
ATOM 1009 C CA . GLN A 1 126 ? -3.445 -14.852 22.578 1 64.25 126 GLN A CA 1
ATOM 1010 C C . GLN A 1 126 ? -4.254 -15.711 21.609 1 64.25 126 GLN A C 1
ATOM 1012 O O . GLN A 1 126 ? -5.395 -16.078 21.906 1 64.25 126 GLN A O 1
ATOM 1017 N N . PRO A 1 127 ? -3.738 -15.766 20.469 1 62.16 127 PRO A N 1
ATOM 1018 C CA . PRO A 1 127 ? -4.52 -16.531 19.5 1 62.16 127 PRO A CA 1
ATOM 1019 C C . PRO A 1 127 ? -4.652 -18.016 19.891 1 62.16 127 PRO A C 1
ATOM 1021 O O . PRO A 1 127 ? -3.645 -18.703 20.062 1 62.16 127 PRO A O 1
ATOM 1024 N N . LYS A 1 128 ? -5.832 -18.297 20 1 78.06 128 LYS A N 1
ATOM 1025 C CA . LYS A 1 128 ? -6.109 -19.688 20.312 1 78.06 128 LYS A CA 1
ATOM 1026 C C . LYS A 1 128 ? -6.32 -20.516 19.047 1 78.06 128 LYS A C 1
ATOM 1028 O O . LYS A 1 128 ? -6.344 -21.75 19.094 1 78.06 128 LYS A O 1
ATOM 1033 N N . TRP A 1 129 ? -6.27 -19.766 17.984 1 91.25 129 TRP A N 1
ATOM 1034 C CA . TRP A 1 129 ? -6.543 -20.453 16.719 1 91.25 129 TRP A CA 1
ATOM 1035 C C . TRP A 1 129 ? -5.246 -20.906 16.062 1 91.25 129 TRP A C 1
ATOM 1037 O O . TRP A 1 129 ? -4.379 -20.078 15.75 1 91.25 129 TRP A O 1
ATOM 1047 N N . ALA A 1 130 ? -5.082 -22.156 15.898 1 93.88 130 ALA A N 1
ATOM 1048 C CA . ALA A 1 130 ? -3.869 -22.781 15.367 1 93.88 130 ALA A CA 1
ATOM 1049 C C . ALA A 1 130 ? -3.514 -22.203 14 1 93.88 130 ALA A C 1
ATOM 1051 O O . ALA A 1 130 ? -2.334 -22.047 13.672 1 93.88 130 ALA A O 1
ATOM 1052 N N . TYR A 1 131 ? -4.492 -21.859 13.258 1 96.44 131 TYR A N 1
ATOM 1053 C CA . TYR A 1 131 ? -4.285 -21.328 11.914 1 96.44 131 TYR A CA 1
ATOM 1054 C C . TYR A 1 131 ? -3.543 -20 11.961 1 96.44 131 TYR A C 1
ATOM 1056 O O . TYR A 1 131 ? -2.555 -19.812 11.242 1 96.44 131 TYR A O 1
ATOM 1064 N N . LEU A 1 132 ? -3.955 -19.109 12.828 1 94.62 132 LEU A N 1
ATOM 1065 C CA . LEU A 1 132 ? -3.324 -17.797 12.938 1 94.62 132 LEU A CA 1
ATOM 1066 C C . LEU A 1 132 ? -1.917 -17.906 13.516 1 94.62 132 LEU A C 1
ATOM 1068 O O . LEU A 1 132 ? -1.001 -17.219 13.078 1 94.62 132 LEU A O 1
ATOM 1072 N N . ARG A 1 133 ? -1.788 -18.781 14.438 1 93.12 133 ARG A N 1
ATOM 1073 C CA . ARG A 1 133 ? -0.461 -19 15 1 93.12 133 ARG A CA 1
ATOM 1074 C C . ARG A 1 133 ? 0.508 -19.5 13.93 1 93.12 133 ARG A C 1
ATOM 1076 O O . ARG A 1 133 ? 1.645 -19.031 13.852 1 93.12 133 ARG A O 1
ATOM 1083 N N . GLY A 1 134 ? 0.022 -20.5 13.18 1 95.06 134 GLY A N 1
ATOM 1084 C CA . GLY A 1 134 ? 0.843 -21.016 12.102 1 95.06 134 GLY A CA 1
ATOM 1085 C C . GLY A 1 134 ? 1.158 -19.984 11.039 1 95.06 134 GLY A C 1
ATOM 1086 O O . GLY A 1 134 ? 2.283 -19.938 10.531 1 95.06 134 GLY A O 1
ATOM 1087 N N . LEU A 1 135 ? 0.176 -19.188 10.727 1 96.44 135 LEU A N 1
ATOM 1088 C CA . LEU A 1 135 ? 0.354 -18.141 9.727 1 96.44 135 LEU A CA 1
ATOM 1089 C C . LEU A 1 135 ? 1.449 -17.156 10.156 1 96.44 135 LEU A C 1
ATOM 1091 O O . LEU A 1 135 ? 2.377 -16.891 9.391 1 96.44 135 LEU A O 1
ATOM 1095 N N . PHE A 1 136 ? 1.411 -16.672 11.344 1 94.12 136 PHE A N 1
ATOM 1096 C CA . PHE A 1 136 ? 2.363 -15.664 11.789 1 94.12 136 PHE A CA 1
ATOM 1097 C C . PHE A 1 136 ? 3.723 -16.281 12.078 1 94.12 136 PHE A C 1
ATOM 1099 O O . PHE A 1 136 ? 4.762 -15.648 11.883 1 94.12 136 PHE A O 1
ATOM 1106 N N . SER A 1 137 ? 3.73 -17.547 12.461 1 94 137 SER A N 1
ATOM 1107 C CA . SER A 1 137 ? 4.996 -18.266 12.578 1 94 137 SER A CA 1
ATOM 1108 C C . SER A 1 137 ? 5.672 -18.422 11.219 1 94 137 SER A C 1
ATOM 1110 O O . SER A 1 137 ? 6.887 -18.25 11.094 1 94 137 SER A O 1
ATOM 1112 N N . SER A 1 138 ? 4.883 -18.781 10.266 1 96.5 138 SER A N 1
ATOM 1113 C CA . SER A 1 138 ? 5.418 -18.922 8.914 1 96.5 138 SER A CA 1
ATOM 1114 C C . SER A 1 138 ? 5.918 -17.578 8.391 1 96.5 138 SER A C 1
ATOM 1116 O O . SER A 1 138 ? 6.934 -17.516 7.691 1 96.5 138 SER A O 1
ATOM 1118 N N . LEU A 1 139 ? 5.223 -16.5 8.695 1 96.38 139 LEU A N 1
ATOM 1119 C CA . LEU A 1 139 ? 5.633 -15.164 8.289 1 96.38 139 LEU A CA 1
ATOM 1120 C C . LEU A 1 139 ? 6.938 -14.766 8.961 1 96.38 139 LEU A C 1
ATOM 1122 O O . LEU A 1 139 ? 7.816 -14.18 8.328 1 96.38 139 LEU A O 1
ATOM 1126 N N . GLN A 1 140 ? 7.008 -15.086 10.211 1 95.19 140 GLN A N 1
ATOM 1127 C CA . GLN A 1 140 ? 8.25 -14.789 10.914 1 95.19 140 GLN A CA 1
ATOM 1128 C C . GLN A 1 140 ? 9.43 -15.531 10.289 1 95.19 140 GLN A C 1
ATOM 1130 O O . GLN A 1 140 ? 10.484 -14.938 10.055 1 95.19 140 GLN A O 1
ATOM 1135 N N . ASP A 1 141 ? 9.211 -16.781 10.047 1 96.44 141 ASP A N 1
ATOM 1136 C CA . ASP A 1 141 ? 10.25 -17.594 9.414 1 96.44 141 ASP A CA 1
ATOM 1137 C C . ASP A 1 141 ? 10.672 -17 8.07 1 96.44 141 ASP A C 1
ATOM 1139 O O . ASP A 1 141 ? 11.867 -16.906 7.777 1 96.44 141 ASP A O 1
ATOM 1143 N N . LEU A 1 142 ? 9.703 -16.609 7.328 1 98.25 142 LEU A N 1
ATOM 1144 C CA . LEU A 1 142 ? 9.984 -16.047 6.012 1 98.25 142 LEU A CA 1
ATOM 1145 C C . LEU A 1 142 ? 10.688 -14.703 6.133 1 98.25 142 LEU A C 1
ATOM 1147 O O . LEU A 1 142 ? 11.742 -14.492 5.531 1 98.25 142 LEU A O 1
ATOM 1151 N N . CYS A 1 143 ? 10.148 -13.82 6.914 1 97.44 143 CYS A N 1
ATOM 1152 C CA . CYS A 1 143 ? 10.672 -12.461 7.031 1 97.44 143 CYS A CA 1
ATOM 1153 C C . CYS A 1 143 ? 12.102 -12.461 7.559 1 97.44 143 CYS A C 1
ATOM 1155 O O . CYS A 1 143 ? 12.906 -11.609 7.184 1 97.44 143 CYS A O 1
ATOM 1157 N N . ASP A 1 144 ? 12.438 -13.398 8.359 1 95.5 144 ASP A N 1
ATOM 1158 C CA . ASP A 1 144 ? 13.766 -13.484 8.953 1 95.5 144 ASP A CA 1
ATOM 1159 C C . ASP A 1 144 ? 14.828 -13.773 7.895 1 95.5 144 ASP A C 1
ATOM 1161 O O . ASP A 1 144 ? 16.016 -13.602 8.141 1 95.5 144 ASP A O 1
ATOM 1165 N N . ARG A 1 145 ? 14.406 -14.156 6.738 1 97.5 145 ARG A N 1
ATOM 1166 C CA . ARG A 1 145 ? 15.344 -14.492 5.672 1 97.5 145 ARG A CA 1
ATOM 1167 C C . ARG A 1 145 ? 15.703 -13.266 4.848 1 97.5 145 ARG A C 1
ATOM 1169 O O . ARG A 1 145 ? 16.578 -13.328 3.975 1 97.5 145 ARG A O 1
ATOM 1176 N N . TYR A 1 146 ? 15.148 -12.141 5.227 1 97.75 146 TYR A N 1
ATOM 1177 C CA . TYR A 1 146 ? 15.32 -10.922 4.457 1 97.75 146 TYR A CA 1
ATOM 1178 C C . TYR A 1 146 ? 15.844 -9.789 5.336 1 97.75 146 TYR A C 1
ATOM 1180 O O . TYR A 1 146 ? 15.789 -9.883 6.566 1 97.75 146 TYR A O 1
ATOM 1188 N N . ASP A 1 147 ? 16.422 -8.734 4.664 1 96.69 147 ASP A N 1
ATOM 1189 C CA . ASP A 1 147 ? 16.75 -7.516 5.395 1 96.69 147 ASP A CA 1
ATOM 1190 C C . ASP A 1 147 ? 15.508 -6.887 6.02 1 96.69 147 ASP A C 1
ATOM 1192 O O . ASP A 1 147 ? 14.391 -7.113 5.547 1 96.69 147 ASP A O 1
ATOM 1196 N N . PRO A 1 148 ? 15.641 -6.098 7.012 1 95.81 148 PRO A N 1
ATOM 1197 C CA . PRO A 1 148 ? 14.516 -5.594 7.793 1 95.81 148 PRO A CA 1
ATOM 1198 C C . PRO A 1 148 ? 13.438 -4.938 6.93 1 95.81 148 PRO A C 1
ATOM 1200 O O . PRO A 1 148 ? 12.258 -5.293 7.023 1 95.81 148 PRO A O 1
ATOM 1203 N N . PHE A 1 149 ? 13.836 -4.082 6.043 1 97.69 149 PHE A N 1
ATOM 1204 C CA . PHE A 1 149 ? 12.852 -3.389 5.223 1 97.69 149 PHE A CA 1
ATOM 1205 C C . PHE A 1 149 ? 12.07 -4.375 4.359 1 97.69 149 PHE A C 1
ATOM 1207 O O . PHE A 1 149 ? 10.844 -4.289 4.266 1 97.69 149 PHE A O 1
ATOM 1214 N N . VAL A 1 150 ? 12.75 -5.293 3.744 1 98.38 150 VAL A N 1
ATOM 1215 C CA . VAL A 1 150 ? 12.133 -6.262 2.84 1 98.38 150 VAL A CA 1
ATOM 1216 C C . VAL A 1 150 ? 11.18 -7.164 3.621 1 98.38 150 VAL A C 1
ATOM 1218 O O . VAL A 1 150 ? 10.039 -7.387 3.199 1 98.38 150 VAL A O 1
ATOM 1221 N N . GLY A 1 151 ? 11.656 -7.633 4.742 1 98.06 151 GLY A N 1
ATOM 1222 C CA . GLY A 1 151 ? 10.781 -8.422 5.598 1 98.06 151 GLY A CA 1
ATOM 1223 C C . GLY A 1 151 ? 9.531 -7.668 6.031 1 98.06 151 GLY A C 1
ATOM 1224 O O . GLY A 1 151 ? 8.445 -8.242 6.074 1 98.06 151 GLY A O 1
ATOM 1225 N N . ASP A 1 152 ? 9.695 -6.402 6.332 1 98.19 152 ASP A N 1
ATOM 1226 C CA . ASP A 1 152 ? 8.562 -5.562 6.719 1 98.19 152 ASP A CA 1
ATOM 1227 C C . ASP A 1 152 ? 7.539 -5.469 5.59 1 98.19 152 ASP A C 1
ATOM 1229 O O . ASP A 1 152 ? 6.332 -5.496 5.84 1 98.19 152 ASP A O 1
ATOM 1233 N N . MET A 1 153 ? 8.016 -5.34 4.371 1 98.5 153 MET A N 1
ATOM 1234 C CA . MET A 1 153 ? 7.117 -5.23 3.223 1 98.5 153 MET A CA 1
ATOM 1235 C C . MET A 1 153 ? 6.355 -6.531 3.002 1 98.5 153 MET A C 1
ATOM 1237 O O . MET A 1 153 ? 5.172 -6.512 2.654 1 98.5 153 MET A O 1
ATOM 1241 N N . ILE A 1 154 ? 6.996 -7.637 3.219 1 98.69 154 ILE A N 1
ATOM 1242 C CA . ILE A 1 154 ? 6.34 -8.93 3.076 1 98.69 154 ILE A CA 1
ATOM 1243 C C . ILE A 1 154 ? 5.246 -9.078 4.137 1 98.69 154 ILE A C 1
ATOM 1245 O O . ILE A 1 154 ? 4.121 -9.477 3.828 1 98.69 154 ILE A O 1
ATOM 1249 N N . LEU A 1 155 ? 5.594 -8.703 5.312 1 98.19 155 LEU A N 1
ATOM 1250 C CA . LEU A 1 155 ? 4.621 -8.781 6.395 1 98.19 155 LEU A CA 1
ATOM 1251 C C . LEU A 1 155 ? 3.418 -7.887 6.109 1 98.19 155 LEU A C 1
ATOM 1253 O O . LEU A 1 155 ? 2.277 -8.352 6.121 1 98.19 155 LEU A O 1
ATOM 1257 N N . LYS A 1 156 ? 3.693 -6.637 5.863 1 98.06 156 LYS A N 1
ATOM 1258 C CA . LYS A 1 156 ? 2.607 -5.676 5.684 1 98.06 156 LYS A CA 1
ATOM 1259 C C . LYS A 1 156 ? 1.74 -6.047 4.484 1 98.06 156 LYS A C 1
ATOM 1261 O O . LYS A 1 156 ? 0.522 -5.859 4.512 1 98.06 156 LYS A O 1
ATOM 1266 N N . SER A 1 157 ? 2.359 -6.48 3.414 1 98.5 157 SER A N 1
ATOM 1267 C CA . SER A 1 157 ? 1.618 -6.93 2.24 1 98.5 157 SER A CA 1
ATOM 1268 C C . SER A 1 157 ? 0.725 -8.117 2.574 1 98.5 157 SER A C 1
ATOM 1270 O O . SER A 1 157 ? -0.386 -8.234 2.053 1 98.5 157 SER A O 1
ATOM 1272 N N . SER A 1 158 ? 1.174 -9 3.426 1 98.5 158 SER A N 1
ATOM 1273 C CA . SER A 1 158 ? 0.372 -10.133 3.867 1 98.5 158 SER A CA 1
ATOM 1274 C C . SER A 1 158 ? -0.818 -9.68 4.707 1 98.5 158 SER A C 1
ATOM 1276 O O . SER A 1 158 ? -1.917 -10.219 4.578 1 98.5 158 SER A O 1
ATOM 1278 N N . LEU A 1 159 ? -0.585 -8.711 5.523 1 98.25 159 LEU A N 1
ATOM 1279 C CA . LEU A 1 159 ? -1.68 -8.172 6.324 1 98.25 159 LEU A CA 1
ATOM 1280 C C . LEU A 1 159 ? -2.746 -7.539 5.434 1 98.25 159 LEU A C 1
ATOM 1282 O O . LEU A 1 159 ? -3.943 -7.711 5.676 1 98.25 159 LEU A O 1
ATOM 1286 N N . ASP A 1 160 ? -2.295 -6.816 4.375 1 98.06 160 ASP A N 1
ATOM 1287 C CA . ASP A 1 160 ? -3.221 -6.305 3.371 1 98.06 160 ASP A CA 1
ATOM 1288 C C . ASP A 1 160 ? -4.102 -7.422 2.814 1 98.06 160 ASP A C 1
ATOM 1290 O O . ASP A 1 160 ? -5.32 -7.277 2.734 1 98.06 160 ASP A O 1
ATOM 1294 N N . TYR A 1 161 ? -3.463 -8.438 2.5 1 98.62 161 TYR A N 1
ATOM 1295 C CA . TYR A 1 161 ? -4.137 -9.555 1.847 1 98.62 161 TYR A CA 1
ATOM 1296 C C . TYR A 1 161 ? -5.176 -10.18 2.77 1 98.62 161 TYR A C 1
ATOM 1298 O O . TYR A 1 161 ? -6.289 -10.484 2.344 1 98.62 161 TYR A O 1
ATOM 1306 N N . ILE A 1 162 ? -4.812 -10.383 4.012 1 98.12 162 ILE A N 1
ATOM 1307 C CA . ILE A 1 162 ? -5.727 -10.961 4.992 1 98.12 162 ILE A CA 1
ATOM 1308 C C . ILE A 1 162 ? -6.973 -10.086 5.109 1 98.12 162 ILE A C 1
ATOM 1310 O O . ILE A 1 162 ? -8.094 -10.578 4.98 1 98.12 162 ILE A O 1
ATOM 1314 N N . SER A 1 163 ? -6.773 -8.859 5.246 1 98.19 163 SER A N 1
ATOM 1315 C CA . SER A 1 163 ? -7.863 -7.93 5.504 1 98.19 163 SER A CA 1
ATOM 1316 C C . SER A 1 163 ? -8.758 -7.766 4.281 1 98.19 163 SER A C 1
ATOM 1318 O O . SER A 1 163 ? -9.984 -7.715 4.402 1 98.19 163 SER A O 1
ATOM 1320 N N . VAL A 1 164 ? -8.148 -7.699 3.139 1 98.12 164 VAL A N 1
ATOM 1321 C CA . VAL A 1 164 ? -8.922 -7.395 1.938 1 98.12 164 VAL A CA 1
ATOM 1322 C C . VAL A 1 164 ? -9.758 -8.609 1.542 1 98.12 164 VAL A C 1
ATOM 1324 O O . VAL A 1 164 ? -10.844 -8.461 0.967 1 98.12 164 VAL A O 1
ATOM 1327 N N . ASN A 1 165 ? -9.297 -9.812 1.841 1 97.81 165 ASN A N 1
ATOM 1328 C CA . ASN A 1 165 ? -10.102 -10.992 1.547 1 97.81 165 ASN A CA 1
ATOM 1329 C C . ASN A 1 165 ? -11.391 -11.016 2.361 1 97.81 165 ASN A C 1
ATOM 1331 O O . ASN A 1 165 ? -12.461 -11.344 1.836 1 97.81 165 ASN A O 1
ATOM 1335 N N . VAL A 1 166 ? -11.258 -10.656 3.615 1 97.94 166 VAL A N 1
ATOM 1336 C CA . VAL A 1 166 ? -12.453 -10.523 4.449 1 97.94 166 VAL A CA 1
ATOM 1337 C C . VAL A 1 166 ? -13.359 -9.438 3.889 1 97.94 166 VAL A C 1
ATOM 1339 O O . VAL A 1 166 ? -14.562 -9.656 3.711 1 97.94 166 VAL A O 1
ATOM 1342 N N . PHE A 1 167 ? -12.805 -8.359 3.557 1 97.62 167 PHE A N 1
ATOM 1343 C CA . PHE A 1 167 ? -13.523 -7.199 3.055 1 97.62 167 PHE A CA 1
ATOM 1344 C C . PHE A 1 167 ? -14.273 -7.539 1.774 1 97.62 167 PHE A C 1
ATOM 1346 O O . PHE A 1 167 ? -15.453 -7.195 1.628 1 97.62 167 PHE A O 1
ATOM 1353 N N . GLU A 1 168 ? -13.641 -8.18 0.848 1 96.25 168 GLU A N 1
ATOM 1354 C CA . GLU A 1 168 ? -14.234 -8.484 -0.447 1 96.25 168 GLU A CA 1
ATOM 1355 C C . GLU A 1 168 ? -15.453 -9.391 -0.292 1 96.25 168 GLU A C 1
ATOM 1357 O O . GLU A 1 168 ? -16.453 -9.227 -0.995 1 96.25 168 GLU A O 1
ATOM 1362 N N . VAL A 1 169 ? -15.359 -10.305 0.608 1 96.44 169 VAL A N 1
ATOM 1363 C CA . VAL A 1 169 ? -16.484 -11.203 0.835 1 96.44 169 VAL A CA 1
ATOM 1364 C C . VAL A 1 169 ? -17.641 -10.43 1.486 1 96.44 169 VAL A C 1
ATOM 1366 O O . VAL A 1 169 ? -18.797 -10.555 1.068 1 96.44 169 VAL A O 1
ATOM 1369 N N . GLU A 1 170 ? -17.344 -9.617 2.396 1 96.25 170 GLU A N 1
ATOM 1370 C CA . GLU A 1 170 ? -18.359 -8.906 3.154 1 96.25 170 GLU A CA 1
ATOM 1371 C C . GLU A 1 170 ? -19.016 -7.82 2.305 1 96.25 170 GLU A C 1
ATOM 1373 O O . GLU A 1 170 ? -20.188 -7.48 2.521 1 96.25 170 GLU A O 1
ATOM 1378 N N . GLN A 1 171 ? -18.297 -7.324 1.334 1 95.62 171 GLN A N 1
ATOM 1379 C CA . GLN A 1 171 ? -18.812 -6.211 0.547 1 95.62 171 GLN A CA 1
ATOM 1380 C C . GLN A 1 171 ? -19.219 -6.664 -0.851 1 95.62 171 GLN A C 1
ATOM 1382 O O . GLN A 1 171 ? -19.422 -5.84 -1.743 1 95.62 171 GLN A O 1
ATOM 1387 N N . LYS A 1 172 ? -19.281 -7.926 -1.033 1 93.38 172 LYS A N 1
ATOM 1388 C CA . LYS A 1 172 ? -19.656 -8.477 -2.334 1 93.38 172 LYS A CA 1
ATOM 1389 C C . LYS A 1 172 ? -20.969 -7.875 -2.836 1 93.38 172 LYS A C 1
ATOM 1391 O O . LYS A 1 172 ? -21.969 -7.875 -2.121 1 93.38 172 LYS A O 1
ATOM 1396 N N . GLY A 1 173 ? -20.906 -7.32 -4.035 1 92.31 173 GLY A N 1
ATOM 1397 C CA . GLY A 1 173 ? -22.094 -6.781 -4.676 1 92.31 173 GLY A CA 1
ATOM 1398 C C . GLY A 1 173 ? -22.469 -5.402 -4.168 1 92.31 173 GLY A C 1
ATOM 1399 O O . GLY A 1 173 ? -23.469 -4.828 -4.602 1 92.31 173 GLY A O 1
ATOM 1400 N N . ARG A 1 174 ? -21.609 -4.867 -3.33 1 94.06 174 ARG A N 1
ATOM 1401 C CA . ARG A 1 174 ? -22.047 -3.633 -2.684 1 94.06 174 ARG A CA 1
ATOM 1402 C C . ARG A 1 174 ? -21.203 -2.449 -3.139 1 94.06 174 ARG A C 1
ATOM 1404 O O . ARG A 1 174 ? -21.5 -1.302 -2.801 1 94.06 174 ARG A O 1
ATOM 1411 N N . LEU A 1 175 ? -20.172 -2.719 -3.867 1 93.19 175 LEU A N 1
ATOM 1412 C CA . LEU A 1 175 ? -19.266 -1.66 -4.277 1 93.19 175 LEU A CA 1
ATOM 1413 C C . LEU A 1 175 ? -19.734 -1 -5.566 1 93.19 175 LEU A C 1
ATOM 1415 O O . LEU A 1 175 ? -19.938 -1.677 -6.578 1 93.19 175 LEU A O 1
ATOM 1419 N N . ASN A 1 176 ? -19.984 0.258 -5.477 1 90.38 176 ASN A N 1
ATOM 1420 C CA . ASN A 1 176 ? -20.375 1.036 -6.645 1 90.38 176 ASN A CA 1
ATOM 1421 C C . ASN A 1 176 ? -19.234 1.93 -7.133 1 90.38 176 ASN A C 1
ATOM 1423 O O . ASN A 1 176 ? -18.797 2.824 -6.414 1 90.38 176 ASN A O 1
ATOM 1427 N N . VAL A 1 177 ? -18.875 1.646 -8.375 1 95.56 177 VAL A N 1
ATOM 1428 C CA . VAL A 1 177 ? -17.75 2.412 -8.906 1 95.56 177 VAL A CA 1
ATOM 1429 C C . VAL A 1 177 ? -18.156 3.064 -10.227 1 95.56 177 VAL A C 1
ATOM 1431 O O . VAL A 1 177 ? -19.078 2.594 -10.906 1 95.56 177 VAL A O 1
ATOM 1434 N N . ASP A 1 178 ? -17.562 4.195 -10.516 1 95.62 178 ASP A N 1
ATOM 1435 C CA . ASP A 1 178 ? -17.688 4.895 -11.789 1 95.62 178 ASP A CA 1
ATOM 1436 C C . ASP A 1 178 ? -16.406 5.664 -12.117 1 95.62 178 ASP A C 1
ATOM 1438 O O . ASP A 1 178 ? -15.359 5.418 -11.531 1 95.62 178 ASP A O 1
ATOM 1442 N N . SER A 1 179 ? -16.469 6.504 -13.086 1 96.56 179 SER A N 1
ATOM 1443 C CA . SER A 1 179 ? -15.281 7.203 -13.562 1 96.56 179 SER A CA 1
ATOM 1444 C C . SER A 1 179 ? -14.695 8.109 -12.484 1 96.56 179 SER A C 1
ATOM 1446 O O . SER A 1 179 ? -13.5 8.398 -12.492 1 96.56 179 SER A O 1
ATOM 1448 N N . ASN A 1 180 ? -15.469 8.547 -11.523 1 96.62 180 ASN A N 1
ATOM 1449 C CA . ASN A 1 180 ? -15.008 9.414 -10.453 1 96.62 180 ASN A CA 1
ATOM 1450 C C . ASN A 1 180 ? -14.273 8.625 -9.367 1 96.62 180 ASN A C 1
ATOM 1452 O O . ASN A 1 180 ? -13.656 9.211 -8.477 1 96.62 180 ASN A O 1
ATOM 1456 N N . THR A 1 181 ? -14.312 7.336 -9.461 1 97.44 181 THR A N 1
ATOM 1457 C CA . THR A 1 181 ? -13.617 6.477 -8.508 1 97.44 181 THR A CA 1
ATOM 1458 C C . THR A 1 181 ? -12.617 5.578 -9.227 1 97.44 181 THR A C 1
ATOM 1460 O O . THR A 1 181 ? -12.445 4.41 -8.859 1 97.44 181 THR A O 1
ATOM 1463 N N . ARG A 1 182 ? -11.945 6.125 -10.18 1 96.88 182 ARG A N 1
ATOM 1464 C CA . ARG A 1 182 ? -11.141 5.363 -11.125 1 96.88 182 ARG A CA 1
ATOM 1465 C C . ARG A 1 182 ? -9.898 4.797 -10.453 1 96.88 182 ARG A C 1
ATOM 1467 O O . ARG A 1 182 ? -9.273 3.865 -10.969 1 96.88 182 ARG A O 1
ATOM 1474 N N . LEU A 1 183 ? -9.5 5.305 -9.281 1 97.44 183 LEU A N 1
ATOM 1475 C CA . LEU A 1 183 ? -8.289 4.824 -8.617 1 97.44 183 LEU A CA 1
ATOM 1476 C C . LEU A 1 183 ? -8.594 3.596 -7.762 1 97.44 183 LEU A C 1
ATOM 1478 O O . LEU A 1 183 ? -7.672 2.895 -7.332 1 97.44 183 LEU A O 1
ATOM 1482 N N . PHE A 1 184 ? -9.914 3.242 -7.637 1 97.88 184 PHE A N 1
ATOM 1483 C CA . PHE A 1 184 ? -10.328 2.262 -6.637 1 97.88 184 PHE A CA 1
ATOM 1484 C C . PHE A 1 184 ? -9.93 0.855 -7.066 1 97.88 184 PHE A C 1
ATOM 1486 O O . PHE A 1 184 ? -9.414 0.079 -6.262 1 97.88 184 PHE A O 1
ATOM 1493 N N . PRO A 1 185 ? -10.094 0.479 -8.328 1 97.75 185 PRO A N 1
ATOM 1494 C CA . PRO A 1 185 ? -9.742 -0.896 -8.695 1 97.75 185 PRO A CA 1
ATOM 1495 C C . PRO A 1 185 ? -8.273 -1.228 -8.414 1 97.75 185 PRO A C 1
ATOM 1497 O O . PRO A 1 185 ? -7.977 -2.287 -7.859 1 97.75 185 PRO A O 1
ATOM 1500 N N . GLU A 1 186 ? -7.418 -0.312 -8.742 1 97.25 186 GLU A N 1
ATOM 1501 C CA . GLU A 1 186 ? -6 -0.544 -8.492 1 97.25 186 GLU A CA 1
ATOM 1502 C C . GLU A 1 186 ? -5.695 -0.574 -7 1 97.25 186 GLU A C 1
ATOM 1504 O O . GLU A 1 186 ? -4.891 -1.389 -6.543 1 97.25 186 GLU A O 1
ATOM 1509 N N . PHE A 1 187 ? -6.355 0.279 -6.297 1 97.81 187 PHE A N 1
ATOM 1510 C CA . PHE A 1 187 ? -6.207 0.331 -4.848 1 97.81 187 PHE A CA 1
ATOM 1511 C C . PHE A 1 187 ? -6.559 -1.011 -4.219 1 97.81 187 PHE A C 1
ATOM 1513 O O . PHE A 1 187 ? -5.801 -1.536 -3.398 1 97.81 187 PHE A O 1
ATOM 1520 N N . LEU A 1 188 ? -7.641 -1.54 -4.609 1 98 188 LEU A N 1
ATOM 1521 C CA . LEU A 1 188 ? -8.125 -2.816 -4.094 1 98 188 LEU A CA 1
ATOM 1522 C C . LEU A 1 188 ? -7.219 -3.961 -4.543 1 98 188 LEU A C 1
ATOM 1524 O O . LEU A 1 188 ? -6.867 -4.828 -3.744 1 98 188 LEU A O 1
ATOM 1528 N N . ARG A 1 189 ? -6.824 -3.861 -5.75 1 97.94 189 ARG A N 1
ATOM 1529 C CA . ARG A 1 189 ? -6.086 -4.973 -6.34 1 97.94 189 ARG A CA 1
ATOM 1530 C C . ARG A 1 189 ? -4.66 -5.035 -5.801 1 97.94 189 ARG A C 1
ATOM 1532 O O . ARG A 1 189 ? -4.078 -6.113 -5.695 1 97.94 189 ARG A O 1
ATOM 1539 N N . GLN A 1 190 ? -4.105 -3.934 -5.445 1 97.25 190 GLN A N 1
ATOM 1540 C CA . GLN A 1 190 ? -2.793 -3.908 -4.809 1 97.25 190 GLN A CA 1
ATOM 1541 C C . GLN A 1 190 ? -2.793 -4.719 -3.518 1 97.25 190 GLN A C 1
ATOM 1543 O O . GLN A 1 190 ? -1.781 -5.324 -3.158 1 97.25 190 GLN A O 1
ATOM 1548 N N . LYS A 1 191 ? -3.869 -4.719 -2.912 1 98 191 LYS A N 1
ATOM 1549 C CA . LYS A 1 191 ? -3.986 -5.449 -1.655 1 98 191 LYS A CA 1
ATOM 1550 C C . LYS A 1 191 ? -4.332 -6.918 -1.903 1 98 191 LYS A C 1
ATOM 1552 O O . LYS A 1 191 ? -3.67 -7.812 -1.373 1 98 191 LYS A O 1
ATOM 1557 N N . SER A 1 192 ? -5.277 -7.16 -2.779 1 97.5 192 SER A N 1
ATOM 1558 C CA . SER A 1 192 ? -5.777 -8.516 -2.971 1 97.5 192 SER A CA 1
ATOM 1559 C C . SER A 1 192 ? -4.859 -9.32 -3.885 1 97.5 192 SER A C 1
ATOM 1561 O O . SER A 1 192 ? -4.918 -10.555 -3.906 1 97.5 192 SER A O 1
ATOM 1563 N N . GLY A 1 193 ? -4.051 -8.602 -4.641 1 97.44 193 GLY A N 1
ATOM 1564 C CA . GLY A 1 193 ? -3.129 -9.281 -5.535 1 97.44 193 GLY A CA 1
ATOM 1565 C C . GLY A 1 193 ? -1.853 -9.734 -4.852 1 97.44 193 GLY A C 1
ATOM 1566 O O . GLY A 1 193 ? -1.118 -10.57 -5.383 1 97.44 193 GLY A O 1
ATOM 1567 N N . ILE A 1 194 ? -1.521 -9.094 -3.717 1 98.19 194 ILE A N 1
ATOM 1568 C CA . ILE A 1 194 ? -0.382 -9.391 -2.857 1 98.19 194 ILE A CA 1
ATOM 1569 C C . ILE A 1 194 ? 0.9 -9.406 -3.686 1 98.19 194 ILE A C 1
ATOM 1571 O O . ILE A 1 194 ? 1.828 -10.164 -3.393 1 98.19 194 ILE A O 1
ATOM 1575 N N . GLY A 1 195 ? 0.962 -8.609 -4.695 1 98.5 195 GLY A N 1
ATOM 1576 C CA . GLY A 1 195 ? 2.1 -8.531 -5.598 1 98.5 195 GLY A CA 1
ATOM 1577 C C . GLY A 1 195 ? 3.373 -8.07 -4.91 1 98.5 195 GLY A C 1
ATOM 1578 O O . GLY A 1 195 ? 4.469 -8.531 -5.25 1 98.5 195 GLY A O 1
ATOM 1579 N N . GLU A 1 196 ? 3.246 -7.227 -3.92 1 98.62 196 GLU A N 1
ATOM 1580 C CA . GLU A 1 196 ? 4.414 -6.652 -3.262 1 98.62 196 GLU A CA 1
ATOM 1581 C C . GLU A 1 196 ? 5.203 -7.723 -2.51 1 98.62 196 GLU A C 1
ATOM 1583 O O . GLU A 1 196 ? 6.434 -7.773 -2.6 1 98.62 196 GLU A O 1
ATOM 1588 N N . ALA A 1 197 ? 4.496 -8.57 -1.762 1 98.81 197 ALA A N 1
ATOM 1589 C CA . ALA A 1 197 ? 5.18 -9.633 -1.022 1 98.81 197 ALA A CA 1
ATOM 1590 C C . ALA A 1 197 ? 5.93 -10.562 -1.968 1 98.81 197 ALA A C 1
ATOM 1592 O O . ALA A 1 197 ? 7.102 -10.883 -1.742 1 98.81 197 ALA A O 1
ATOM 1593 N N . TYR A 1 198 ? 5.293 -10.938 -3.035 1 98.81 198 TYR A N 1
ATOM 1594 C CA . TYR A 1 198 ? 5.914 -11.859 -3.975 1 98.81 198 TYR A CA 1
ATOM 1595 C C . TYR A 1 198 ? 7.07 -11.203 -4.707 1 98.81 198 TYR A C 1
ATOM 1597 O O . TYR A 1 198 ? 8.062 -11.859 -5.039 1 98.81 198 TYR A O 1
ATOM 1605 N N . ALA A 1 199 ? 6.93 -9.93 -4.988 1 98.81 199 ALA A N 1
ATOM 1606 C CA . ALA A 1 199 ? 8.031 -9.195 -5.613 1 98.81 199 ALA A CA 1
ATOM 1607 C C . ALA A 1 199 ? 9.25 -9.148 -4.695 1 98.81 199 ALA A C 1
ATOM 1609 O O . ALA A 1 199 ? 10.359 -9.492 -5.109 1 98.81 199 ALA A O 1
ATOM 1610 N N . PHE A 1 200 ? 9.047 -8.844 -3.451 1 98.81 200 PHE A N 1
ATOM 1611 C CA . PHE A 1 200 ? 10.148 -8.695 -2.5 1 98.81 200 PHE A CA 1
ATOM 1612 C C . PHE A 1 200 ? 10.766 -10.047 -2.17 1 98.81 200 PHE A C 1
ATOM 1614 O O . PHE A 1 200 ? 11.961 -10.141 -1.892 1 98.81 200 PHE A O 1
ATOM 1621 N N . ALA A 1 201 ? 10 -11.102 -2.268 1 98.81 201 ALA A N 1
ATOM 1622 C CA . ALA A 1 201 ? 10.469 -12.438 -1.918 1 98.81 201 ALA A CA 1
ATOM 1623 C C . ALA A 1 201 ? 11.617 -12.875 -2.832 1 98.81 201 ALA A C 1
ATOM 1625 O O . ALA A 1 201 ? 12.328 -13.836 -2.531 1 98.81 201 ALA A O 1
ATOM 1626 N N . ASN A 1 202 ? 11.852 -12.156 -3.887 1 98.75 202 ASN A N 1
ATOM 1627 C CA . ASN A 1 202 ? 12.93 -12.484 -4.816 1 98.75 202 ASN A CA 1
ATOM 1628 C C . ASN A 1 202 ? 14.297 -12.125 -4.242 1 98.75 202 ASN A C 1
ATOM 1630 O O . ASN A 1 202 ? 15.328 -12.562 -4.762 1 98.75 202 ASN A O 1
ATOM 1634 N N . PHE A 1 203 ? 14.336 -11.352 -3.186 1 98.44 203 PHE A N 1
ATOM 1635 C CA . PHE A 1 203 ? 15.602 -10.719 -2.822 1 98.44 203 PHE A CA 1
ATOM 1636 C C . PHE A 1 203 ? 15.938 -10.977 -1.356 1 98.44 203 PHE A C 1
ATOM 1638 O O . PHE A 1 203 ? 15.93 -10.055 -0.542 1 98.44 203 PHE A O 1
ATOM 1645 N N . PRO A 1 204 ? 16.312 -12.195 -1.03 1 98 204 PRO A N 1
ATOM 1646 C CA . PRO A 1 204 ? 16.703 -12.492 0.348 1 98 204 PRO A CA 1
ATOM 1647 C C . PRO A 1 204 ? 17.984 -11.766 0.765 1 98 204 PRO A C 1
ATOM 1649 O O . PRO A 1 204 ? 18.672 -11.172 -0.078 1 98 204 PRO A O 1
ATOM 1652 N N . LYS A 1 205 ? 18.172 -11.789 2.021 1 95.81 205 LYS A N 1
ATOM 1653 C CA . LYS A 1 205 ? 19.344 -11.141 2.604 1 95.81 205 LYS A CA 1
ATOM 1654 C C . LYS A 1 205 ? 20.641 -11.633 1.94 1 95.81 205 LYS A C 1
ATOM 1656 O O . LYS A 1 205 ? 20.797 -12.828 1.7 1 95.81 205 LYS A O 1
ATOM 1661 N N . GLY A 1 206 ? 21.5 -10.641 1.522 1 90.44 206 GLY A N 1
ATOM 1662 C CA . GLY A 1 206 ? 22.812 -10.984 0.998 1 90.44 206 GLY A CA 1
ATOM 1663 C C . GLY A 1 206 ? 22.828 -11.211 -0.502 1 90.44 206 GLY A C 1
ATOM 1664 O O . GLY A 1 206 ? 23.891 -11.375 -1.108 1 90.44 206 GLY A O 1
ATOM 1665 N N . SER A 1 207 ? 21.734 -11.219 -1.162 1 87.75 207 SER A N 1
ATOM 1666 C CA . SER A 1 207 ? 21.688 -11.477 -2.598 1 87.75 207 SER A CA 1
ATOM 1667 C C . SER A 1 207 ? 22.078 -10.234 -3.395 1 87.75 207 SER A C 1
ATOM 1669 O O . SER A 1 207 ? 23.094 -10.25 -4.109 1 87.75 207 SER A O 1
ATOM 1671 N N . LEU A 1 208 ? 21.297 -9.234 -3.41 1 91.88 208 LEU A N 1
ATOM 1672 C CA . LEU A 1 208 ? 21.547 -7.988 -4.129 1 91.88 208 LEU A CA 1
ATOM 1673 C C . LEU A 1 208 ? 21.391 -6.785 -3.203 1 91.88 208 LEU A C 1
ATOM 1675 O O . LEU A 1 208 ? 20.688 -6.855 -2.195 1 91.88 208 LEU A O 1
ATOM 1679 N N . ASP A 1 209 ? 22.141 -5.809 -3.578 1 94.19 209 ASP A N 1
ATOM 1680 C CA . ASP A 1 209 ? 21.969 -4.539 -2.873 1 94.19 209 ASP A CA 1
ATOM 1681 C C . ASP A 1 209 ? 20.594 -3.943 -3.127 1 94.19 209 ASP A C 1
ATOM 1683 O O . ASP A 1 209 ? 20.172 -3.812 -4.277 1 94.19 209 ASP A O 1
ATOM 1687 N N . ILE A 1 210 ? 19.922 -3.619 -2.09 1 96.56 210 ILE A N 1
ATOM 1688 C CA . ILE A 1 210 ? 18.547 -3.16 -2.191 1 96.56 210 ILE A CA 1
ATOM 1689 C C . ILE A 1 210 ? 18.469 -1.947 -3.115 1 96.56 210 ILE A C 1
ATOM 1691 O O . ILE A 1 210 ? 17.484 -1.77 -3.84 1 96.56 210 ILE A O 1
ATOM 1695 N N . ALA A 1 211 ? 19.438 -1.103 -3.166 1 94.94 211 ALA A N 1
ATOM 1696 C CA . ALA A 1 211 ? 19.453 0.077 -4.027 1 94.94 211 ALA A CA 1
ATOM 1697 C C . ALA A 1 211 ? 19.422 -0.318 -5.5 1 94.94 211 ALA A C 1
ATOM 1699 O O . ALA A 1 211 ? 19 0.47 -6.352 1 94.94 211 ALA A O 1
ATOM 1700 N N . SER A 1 212 ? 19.797 -1.538 -5.801 1 94.88 212 SER A N 1
ATOM 1701 C CA . SER A 1 212 ? 19.891 -1.978 -7.188 1 94.88 212 SER A CA 1
ATOM 1702 C C . SER A 1 212 ? 18.547 -2.467 -7.707 1 94.88 212 SER A C 1
ATOM 1704 O O . SER A 1 212 ? 18.312 -2.5 -8.914 1 94.88 212 SER A O 1
ATOM 1706 N N . TYR A 1 213 ? 17.609 -2.863 -6.793 1 97.12 213 TYR A N 1
ATOM 1707 C CA . TYR A 1 213 ? 16.406 -3.498 -7.312 1 97.12 213 TYR A CA 1
ATOM 1708 C C . TYR A 1 213 ? 15.156 -2.783 -6.816 1 97.12 213 TYR A C 1
ATOM 1710 O O . TYR A 1 213 ? 14.062 -2.992 -7.344 1 97.12 213 TYR A O 1
ATOM 1718 N N . ILE A 1 214 ? 15.258 -1.943 -5.824 1 97.94 214 ILE A N 1
ATOM 1719 C CA . ILE A 1 214 ? 14.094 -1.39 -5.141 1 97.94 214 ILE A CA 1
ATOM 1720 C C . ILE A 1 214 ? 13.258 -0.564 -6.117 1 97.94 214 ILE A C 1
ATOM 1722 O O . ILE A 1 214 ? 12.031 -0.521 -6.016 1 97.94 214 ILE A O 1
ATOM 1726 N N . THR A 1 215 ? 13.883 0.058 -7.082 1 97.44 215 THR A N 1
ATOM 1727 C CA . THR A 1 215 ? 13.18 0.936 -8.016 1 97.44 215 THR A CA 1
ATOM 1728 C C . THR A 1 215 ? 12.383 0.121 -9.023 1 97.44 215 THR A C 1
ATOM 1730 O O . THR A 1 215 ? 11.516 0.66 -9.719 1 97.44 215 THR A O 1
ATOM 1733 N N . LEU A 1 216 ? 12.516 -1.231 -9.055 1 97.56 216 LEU A N 1
ATOM 1734 C CA . LEU A 1 216 ? 11.805 -2.115 -9.977 1 97.56 216 LEU A CA 1
ATOM 1735 C C . LEU A 1 216 ? 10.617 -2.773 -9.281 1 97.56 216 LEU A C 1
ATOM 1737 O O . LEU A 1 216 ? 9.75 -3.352 -9.945 1 97.56 216 LEU A O 1
ATOM 1741 N N . ILE A 1 217 ? 10.531 -2.643 -8.008 1 98.5 217 ILE A N 1
ATOM 1742 C CA . ILE A 1 217 ? 9.594 -3.42 -7.199 1 98.5 217 ILE A CA 1
ATOM 1743 C C . ILE A 1 217 ? 8.164 -3.08 -7.598 1 98.5 217 ILE A C 1
ATOM 1745 O O . ILE A 1 217 ? 7.312 -3.971 -7.703 1 98.5 217 ILE A O 1
ATOM 1749 N N . PRO A 1 218 ? 7.871 -1.791 -7.867 1 98.38 218 PRO A N 1
ATOM 1750 C CA . PRO A 1 218 ? 6.477 -1.517 -8.211 1 98.38 218 PRO A CA 1
ATOM 1751 C C . PRO A 1 218 ? 6.031 -2.234 -9.484 1 98.38 218 PRO A C 1
ATOM 1753 O O . PRO A 1 218 ? 4.895 -2.709 -9.57 1 98.38 218 PRO A O 1
ATOM 1756 N N . ASP A 1 219 ? 6.902 -2.322 -10.453 1 98.44 219 ASP A N 1
ATOM 1757 C CA . ASP A 1 219 ? 6.57 -3.045 -11.68 1 98.44 219 ASP A CA 1
ATOM 1758 C C . ASP A 1 219 ? 6.484 -4.547 -11.422 1 98.44 219 ASP A C 1
ATOM 1760 O O . ASP A 1 219 ? 5.574 -5.215 -11.914 1 98.44 219 ASP A O 1
ATOM 1764 N N . LEU A 1 220 ? 7.414 -5.062 -10.664 1 98.38 220 LEU A N 1
ATOM 1765 C CA . LEU A 1 220 ? 7.379 -6.477 -10.312 1 98.38 220 LEU A CA 1
ATOM 1766 C C . LEU A 1 220 ? 6.086 -6.82 -9.578 1 98.38 220 LEU A C 1
ATOM 1768 O O . LEU A 1 220 ? 5.473 -7.855 -9.844 1 98.38 220 LEU A O 1
ATOM 1772 N N . ALA A 1 221 ? 5.738 -5.973 -8.648 1 98.62 221 ALA A N 1
ATOM 1773 C CA . ALA A 1 221 ? 4.535 -6.18 -7.852 1 98.62 221 ALA A CA 1
ATOM 1774 C C . ALA A 1 221 ? 3.281 -6.094 -8.719 1 98.62 221 ALA A C 1
ATOM 1776 O O . ALA A 1 221 ? 2.311 -6.82 -8.492 1 98.62 221 ALA A O 1
ATOM 1777 N N . ALA A 1 222 ? 3.307 -5.234 -9.719 1 98.31 222 ALA A N 1
ATOM 1778 C CA . ALA A 1 222 ? 2.141 -5 -10.57 1 98.31 222 ALA A CA 1
ATOM 1779 C C . ALA A 1 222 ? 1.892 -6.191 -11.492 1 98.31 222 ALA A C 1
ATOM 1781 O O . ALA A 1 222 ? 0.742 -6.516 -11.797 1 98.31 222 ALA A O 1
ATOM 1782 N N . VAL A 1 223 ? 2.904 -6.832 -11.875 1 98.38 223 VAL A N 1
ATOM 1783 C CA . VAL A 1 223 ? 2.795 -7.918 -12.844 1 98.38 223 VAL A CA 1
ATOM 1784 C C . VAL A 1 223 ? 2.023 -9.086 -12.234 1 98.38 223 VAL A C 1
ATOM 1786 O O . VAL A 1 223 ? 1.276 -9.781 -12.93 1 98.38 223 VAL A O 1
ATOM 1789 N N . VAL A 1 224 ? 2.098 -9.242 -10.961 1 98.25 224 VAL A N 1
ATOM 1790 C CA . VAL A 1 224 ? 1.527 -10.406 -10.289 1 98.25 224 VAL A CA 1
ATOM 1791 C C . VAL A 1 224 ? 0.008 -10.398 -10.438 1 98.25 224 VAL A C 1
ATOM 1793 O O . VAL A 1 224 ? -0.56 -11.258 -11.109 1 98.25 224 VAL A O 1
ATOM 1796 N N . PRO A 1 225 ? -0.643 -9.406 -9.961 1 98.19 225 PRO A N 1
ATOM 1797 C CA . PRO A 1 225 ? -2.098 -9.414 -10.117 1 98.19 225 PRO A CA 1
ATOM 1798 C C . PRO A 1 225 ? -2.535 -9.211 -11.57 1 98.19 225 PRO A C 1
ATOM 1800 O O . PRO A 1 225 ? -3.551 -9.766 -11.992 1 98.19 225 PRO A O 1
ATOM 1803 N N . GLN A 1 226 ? -1.808 -8.461 -12.352 1 98.44 226 GLN A N 1
ATOM 1804 C CA . GLN A 1 226 ? -2.205 -8.18 -13.727 1 98.44 226 GLN A CA 1
ATOM 1805 C C . GLN A 1 226 ? -2.15 -9.438 -14.586 1 98.44 226 GLN A C 1
ATOM 1807 O O . GLN A 1 226 ? -3.092 -9.734 -15.32 1 98.44 226 GLN A O 1
ATOM 1812 N N . LEU A 1 227 ? -1.055 -10.133 -14.453 1 98.5 227 LEU A N 1
ATOM 1813 C CA . LEU A 1 227 ? -0.932 -11.375 -15.203 1 98.5 227 LEU A CA 1
ATOM 1814 C C . LEU A 1 227 ? -1.989 -12.383 -14.758 1 98.5 227 LEU A C 1
ATOM 1816 O O . LEU A 1 227 ? -2.611 -13.039 -15.594 1 98.5 227 LEU A O 1
ATOM 1820 N N . ASN A 1 228 ? -2.201 -12.508 -13.484 1 97.62 228 ASN A N 1
ATOM 1821 C CA . ASN A 1 228 ? -3.268 -13.359 -12.984 1 97.62 228 ASN A CA 1
ATOM 1822 C C . ASN A 1 228 ? -4.621 -12.977 -13.578 1 97.62 228 ASN A C 1
ATOM 1824 O O . ASN A 1 228 ? -5.391 -13.852 -13.984 1 97.62 228 ASN A O 1
ATOM 1828 N N . ASP A 1 229 ? -4.91 -11.68 -13.609 1 97.88 229 ASP A N 1
ATOM 1829 C CA . ASP A 1 229 ? -6.191 -11.211 -14.125 1 97.88 229 ASP A CA 1
ATOM 1830 C C . ASP A 1 229 ? -6.34 -11.523 -15.609 1 97.88 229 ASP A C 1
ATOM 1832 O O . ASP A 1 229 ? -7.438 -11.844 -16.078 1 97.88 229 ASP A O 1
ATOM 1836 N N . VAL A 1 230 ? -5.266 -11.43 -16.312 1 98.25 230 VAL A N 1
ATOM 1837 C CA . VAL A 1 230 ? -5.289 -11.695 -17.75 1 98.25 230 VAL A CA 1
ATOM 1838 C C . VAL A 1 230 ? -5.602 -13.172 -17.984 1 98.25 230 VAL A C 1
ATOM 1840 O O . VAL A 1 230 ? -6.527 -13.5 -18.734 1 98.25 230 VAL A O 1
ATOM 1843 N N . VAL A 1 231 ? -4.914 -14.008 -17.312 1 97.88 231 VAL A N 1
ATOM 1844 C CA . VAL A 1 231 ? -5.016 -15.438 -17.609 1 97.88 231 VAL A CA 1
ATOM 1845 C C . VAL A 1 231 ? -6.289 -16 -16.984 1 97.88 231 VAL A C 1
ATOM 1847 O O . VAL A 1 231 ? -6.914 -16.906 -17.547 1 97.88 231 VAL A O 1
ATOM 1850 N N . SER A 1 232 ? -6.727 -15.469 -15.883 1 96.88 232 SER A N 1
ATOM 1851 C CA . SER A 1 232 ? -7.895 -16 -15.195 1 96.88 232 SER A CA 1
ATOM 1852 C C . SER A 1 232 ? -9.188 -15.508 -15.82 1 96.88 232 SER A C 1
ATOM 1854 O O . SER A 1 232 ? -10.281 -15.938 -15.438 1 96.88 232 SER A O 1
ATOM 1856 N N . PHE A 1 233 ? -9.102 -14.602 -16.781 1 97.88 233 PHE A N 1
ATOM 1857 C CA . PHE A 1 233 ? -10.281 -14.031 -17.422 1 97.88 233 PHE A CA 1
ATOM 1858 C C . PHE A 1 233 ? -11.156 -15.125 -18.031 1 97.88 233 PHE A C 1
ATOM 1860 O O . PHE A 1 233 ? -12.383 -15.062 -17.938 1 97.88 233 PHE A O 1
ATOM 1867 N N . TYR A 1 234 ? -10.547 -16.109 -18.656 1 97.19 234 TYR A N 1
ATOM 1868 C CA . TYR A 1 234 ? -11.273 -17.203 -19.281 1 97.19 234 TYR A CA 1
ATOM 1869 C C . TYR A 1 234 ? -12.117 -17.953 -18.25 1 97.19 234 TYR A C 1
ATOM 1871 O O . TYR A 1 234 ? -13.32 -18.141 -18.438 1 97.19 234 TYR A O 1
ATOM 1879 N N . LYS A 1 235 ? -11.539 -18.25 -17.172 1 96.44 235 LYS A N 1
ATOM 1880 C CA . LYS A 1 235 ? -12.203 -18.953 -16.062 1 96.44 235 LYS A CA 1
ATOM 1881 C C . LYS A 1 235 ? -13.32 -18.109 -15.469 1 96.44 235 LYS A C 1
ATOM 1883 O O . LYS A 1 235 ? -14.422 -18.609 -15.234 1 96.44 235 LYS A O 1
ATOM 1888 N N . GLU A 1 236 ? -13.078 -16.828 -15.297 1 95.44 236 GLU A N 1
ATOM 1889 C CA . GLU A 1 236 ? -13.93 -15.992 -14.461 1 95.44 236 GLU A CA 1
ATOM 1890 C C . GLU A 1 236 ? -15.055 -15.359 -15.273 1 95.44 236 GLU A C 1
ATOM 1892 O O . GLU A 1 236 ? -16.141 -15.117 -14.75 1 95.44 236 GLU A O 1
ATOM 1897 N N . SER A 1 237 ? -14.781 -15.102 -16.578 1 94.69 237 SER A N 1
ATOM 1898 C CA . SER A 1 237 ? -15.711 -14.25 -17.297 1 94.69 237 SER A CA 1
ATOM 1899 C C . SER A 1 237 ? -16.266 -14.945 -18.531 1 94.69 237 SER A C 1
ATOM 1901 O O . SER A 1 237 ? -17.266 -14.516 -19.094 1 94.69 237 SER A O 1
ATOM 1903 N N . ILE A 1 238 ? -15.633 -15.914 -19 1 94.69 238 ILE A N 1
ATOM 1904 C CA . ILE A 1 238 ? -16.094 -16.594 -20.203 1 94.69 238 ILE A CA 1
ATOM 1905 C C . ILE A 1 238 ? -16.797 -17.906 -19.812 1 94.69 238 ILE A C 1
ATOM 1907 O O . ILE A 1 238 ? -17.953 -18.141 -20.188 1 94.69 238 ILE A O 1
ATOM 1911 N N . ILE A 1 239 ? -16.016 -18.703 -19.047 1 94.31 239 ILE A N 1
ATOM 1912 C CA . ILE A 1 239 ? -16.641 -19.906 -18.516 1 94.31 239 ILE A CA 1
ATOM 1913 C C . ILE A 1 239 ? -17.594 -19.531 -17.375 1 94.31 239 ILE A C 1
ATOM 1915 O O . ILE A 1 239 ? -18.719 -20.016 -17.328 1 94.31 239 ILE A O 1
ATOM 1919 N N . GLY A 1 240 ? -17.016 -18.734 -16.516 1 92.69 240 GLY A N 1
ATOM 1920 C CA . GLY A 1 240 ? -17.812 -18.266 -15.391 1 92.69 240 GLY A CA 1
ATOM 1921 C C . GLY A 1 240 ? -18.484 -16.938 -15.656 1 92.69 240 GLY A C 1
ATOM 1922 O O . GLY A 1 240 ? -18.406 -16.391 -16.766 1 92.69 240 GLY A O 1
ATOM 1923 N N . ASP A 1 241 ? -19.203 -16.453 -14.648 1 91.69 241 ASP A N 1
ATOM 1924 C CA . ASP A 1 241 ? -19.922 -15.18 -14.742 1 91.69 241 ASP A CA 1
ATOM 1925 C C . ASP A 1 241 ? -19.656 -14.312 -13.508 1 91.69 241 ASP A C 1
ATOM 1927 O O . ASP A 1 241 ? -20.578 -13.656 -13.008 1 91.69 241 ASP A O 1
ATOM 1931 N N . GLU A 1 242 ? -18.422 -14.422 -13.102 1 90.81 242 GLU A N 1
ATOM 1932 C CA . GLU A 1 242 ? -18.078 -13.656 -11.914 1 90.81 242 GLU A CA 1
ATOM 1933 C C . GLU A 1 242 ? -18.125 -12.156 -12.188 1 90.81 242 GLU A C 1
ATOM 1935 O O . GLU A 1 242 ? -17.547 -11.68 -13.164 1 90.81 242 GLU A O 1
ATOM 1940 N N . GLN A 1 243 ? -18.766 -11.422 -11.344 1 89.81 243 GLN A N 1
ATOM 1941 C CA . GLN A 1 243 ? -18.984 -10 -11.586 1 89.81 243 GLN A CA 1
ATOM 1942 C C . GLN A 1 243 ? -18.172 -9.141 -10.617 1 89.81 243 GLN A C 1
ATOM 1944 O O . GLN A 1 243 ? -18.031 -7.938 -10.82 1 89.81 243 GLN A O 1
ATOM 1949 N N . ASP A 1 244 ? -17.562 -9.727 -9.625 1 89.81 244 ASP A N 1
ATOM 1950 C CA . ASP A 1 244 ? -16.875 -8.961 -8.586 1 89.81 244 ASP A CA 1
ATOM 1951 C C . ASP A 1 244 ? -15.352 -9.039 -8.766 1 89.81 244 ASP A C 1
ATOM 1953 O O . ASP A 1 244 ? -14.602 -8.828 -7.812 1 89.81 244 ASP A O 1
ATOM 1957 N N . THR A 1 245 ? -14.914 -9.266 -10.023 1 94.12 245 THR A N 1
ATOM 1958 C CA . THR A 1 245 ? -13.484 -9.336 -10.289 1 94.12 245 THR A CA 1
ATOM 1959 C C . THR A 1 245 ? -12.914 -7.938 -10.523 1 94.12 245 THR A C 1
ATOM 1961 O O . THR A 1 245 ? -13.656 -6.996 -10.797 1 94.12 245 THR A O 1
ATOM 1964 N N . ASN A 1 246 ? -11.625 -7.871 -10.383 1 95.5 246 ASN A N 1
ATOM 1965 C CA . ASN A 1 246 ? -10.977 -6.586 -10.625 1 95.5 246 ASN A CA 1
ATOM 1966 C C . ASN A 1 246 ? -11.195 -6.109 -12.055 1 95.5 246 ASN A C 1
ATOM 1968 O O . ASN A 1 246 ? -11.367 -4.914 -12.305 1 95.5 246 ASN A O 1
ATOM 1972 N N . LEU A 1 247 ? -11.188 -6.988 -13 1 97 247 LEU A N 1
ATOM 1973 C CA . LEU A 1 247 ? -11.391 -6.621 -14.391 1 97 247 LEU A CA 1
ATOM 1974 C C . LEU A 1 247 ? -12.766 -6.004 -14.602 1 97 247 LEU A C 1
ATOM 1976 O O . LEU A 1 247 ? -12.93 -5.102 -15.422 1 97 247 LEU A O 1
ATOM 1980 N N . MET A 1 248 ? -13.75 -6.512 -13.883 1 96.56 248 MET A N 1
ATOM 1981 C CA . MET A 1 248 ? -15.086 -5.934 -13.977 1 96.56 248 MET A CA 1
ATOM 1982 C C . MET A 1 248 ? -15.125 -4.543 -13.359 1 96.56 248 MET A C 1
ATOM 1984 O O . MET A 1 248 ? -15.852 -3.666 -13.828 1 96.56 248 MET A O 1
ATOM 1988 N N . LEU A 1 249 ? -14.352 -4.336 -12.305 1 97 249 LEU A N 1
ATOM 1989 C CA . LEU A 1 249 ? -14.234 -3 -11.727 1 97 249 LEU A CA 1
ATOM 1990 C C . LEU A 1 249 ? -13.586 -2.035 -12.719 1 97 249 LEU A C 1
ATOM 1992 O O . LEU A 1 249 ? -14.031 -0.896 -12.867 1 97 249 LEU A O 1
ATOM 1996 N N . VAL A 1 250 ? -12.547 -2.508 -13.367 1 97.88 250 VAL A N 1
ATOM 1997 C CA . VAL A 1 250 ? -11.867 -1.697 -14.367 1 97.88 250 VAL A CA 1
ATOM 1998 C C . VAL A 1 250 ? -12.828 -1.365 -15.508 1 97.88 250 VAL A C 1
ATOM 2000 O O . VAL A 1 250 ? -12.883 -0.223 -15.969 1 97.88 250 VAL A O 1
ATOM 2003 N N . SER A 1 251 ? -13.555 -2.377 -15.938 1 97.69 251 SER A N 1
ATOM 2004 C CA . SER A 1 251 ? -14.547 -2.166 -16.984 1 97.69 251 SER A CA 1
ATOM 2005 C C . SER A 1 251 ? -15.539 -1.075 -16.594 1 97.69 251 SER A C 1
ATOM 2007 O O . SER A 1 251 ? -15.844 -0.187 -17.391 1 97.69 251 SER A O 1
ATOM 2009 N N . ALA A 1 252 ? -15.969 -1.141 -15.391 1 97.06 252 ALA A N 1
ATOM 2010 C CA . ALA A 1 252 ? -16.984 -0.209 -14.898 1 97.06 252 ALA A CA 1
ATOM 2011 C C . ALA A 1 252 ? -16.438 1.212 -14.828 1 97.06 252 ALA A C 1
ATOM 2013 O O . ALA A 1 252 ? -17.078 2.158 -15.297 1 97.06 252 ALA A O 1
ATOM 2014 N N . VAL A 1 253 ? -15.219 1.404 -14.32 1 97.5 253 VAL A N 1
ATOM 2015 C CA . VAL A 1 253 ? -14.703 2.75 -14.094 1 97.5 253 VAL A CA 1
ATOM 2016 C C . VAL A 1 253 ? -14.273 3.363 -15.43 1 97.5 253 VAL A C 1
ATOM 2018 O O . VAL A 1 253 ? -14.352 4.582 -15.609 1 97.5 253 VAL A O 1
ATOM 2021 N N . GLU A 1 254 ? -13.852 2.508 -16.312 1 97.56 254 GLU A N 1
ATOM 2022 C CA . GLU A 1 254 ? -13.398 2.984 -17.609 1 97.56 254 GLU A CA 1
ATOM 2023 C C . GLU A 1 254 ? -14.562 3.125 -18.578 1 97.56 254 GLU A C 1
ATOM 2025 O O . GLU A 1 254 ? -14.422 3.725 -19.656 1 97.56 254 GLU A O 1
ATOM 2030 N N . GLY A 1 255 ? -15.703 2.598 -18.25 1 97.25 255 GLY A N 1
ATOM 2031 C CA . GLY A 1 255 ? -16.859 2.648 -19.125 1 97.25 255 GLY A CA 1
ATOM 2032 C C . GLY A 1 255 ? -16.672 1.862 -20.406 1 97.25 255 GLY A C 1
ATOM 2033 O O . GLY A 1 255 ? -17.031 2.338 -21.484 1 97.25 255 GLY A O 1
ATOM 2034 N N . CYS A 1 256 ? -16.125 0.666 -20.266 1 97.69 256 CYS A N 1
ATOM 2035 C CA . CYS A 1 256 ? -15.844 -0.151 -21.453 1 97.69 256 CYS A CA 1
ATOM 2036 C C . CYS A 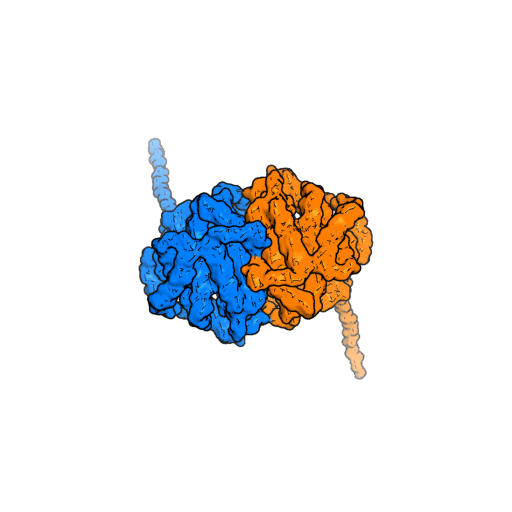1 256 ? -16.25 -1.6 -21.219 1 97.69 256 CYS A C 1
ATOM 2038 O O . CYS A 1 256 ? -16.719 -1.949 -20.125 1 97.69 256 CYS A O 1
ATOM 2040 N N . SER A 1 257 ? -16.156 -2.426 -22.281 1 96.44 257 SER A N 1
ATOM 2041 C CA . SER A 1 257 ? -16.516 -3.836 -22.156 1 96.44 257 SER A CA 1
ATOM 2042 C C . SER A 1 257 ? -15.469 -4.605 -21.359 1 96.44 257 SER A C 1
ATOM 2044 O O . SER A 1 257 ? -14.344 -4.141 -21.188 1 96.44 257 SER A O 1
ATOM 2046 N N . ALA A 1 258 ? -15.828 -5.742 -20.891 1 95.81 258 ALA A N 1
ATOM 2047 C CA . ALA A 1 258 ? -14.906 -6.621 -20.172 1 95.81 258 ALA A CA 1
ATOM 2048 C C . ALA A 1 258 ? -13.703 -6.973 -21.047 1 95.81 258 ALA A C 1
ATOM 2050 O O . ALA A 1 258 ? -12.57 -7.043 -20.547 1 95.81 258 ALA A O 1
ATOM 2051 N N . THR A 1 259 ? -13.891 -7.188 -22.266 1 96.44 259 THR A N 1
ATOM 2052 C CA . THR A 1 259 ? -12.82 -7.535 -23.188 1 96.44 259 THR A CA 1
ATOM 2053 C C . THR A 1 259 ? -11.859 -6.367 -23.375 1 96.44 259 THR A C 1
ATOM 2055 O O . THR A 1 259 ? -10.648 -6.562 -23.453 1 96.44 259 THR A O 1
ATOM 2058 N N . GLU A 1 260 ? -12.406 -5.203 -23.469 1 97.69 260 GLU A N 1
ATOM 2059 C CA . GLU A 1 260 ? -11.555 -4.02 -23.547 1 97.69 260 GLU A CA 1
ATOM 2060 C C . GLU A 1 260 ? -10.734 -3.844 -22.281 1 97.69 260 GLU A C 1
ATOM 2062 O O . GLU A 1 260 ? -9.562 -3.473 -22.328 1 97.69 260 GLU A O 1
ATOM 2067 N N . ALA A 1 261 ? -11.383 -4.078 -21.156 1 98.12 261 ALA A N 1
ATOM 2068 C CA . ALA A 1 261 ? -10.672 -4.027 -19.875 1 98.12 261 ALA A CA 1
ATOM 2069 C C . ALA A 1 261 ? -9.539 -5.055 -19.828 1 98.12 261 ALA A C 1
ATOM 2071 O O . ALA A 1 261 ? -8.461 -4.777 -19.297 1 98.12 261 ALA A O 1
ATOM 2072 N N . LEU A 1 262 ? -9.82 -6.238 -20.375 1 98.44 262 LEU A N 1
ATOM 2073 C CA . LEU A 1 262 ? -8.789 -7.262 -20.5 1 98.44 262 LEU A CA 1
ATOM 2074 C C . LEU A 1 262 ? -7.609 -6.75 -21.312 1 98.44 262 LEU A C 1
ATOM 2076 O O . LEU A 1 262 ? -6.457 -6.879 -20.891 1 98.44 262 LEU A O 1
ATOM 2080 N N . LYS A 1 263 ? -7.871 -6.164 -22.406 1 98.62 263 LYS A N 1
ATOM 2081 C CA . LYS A 1 263 ? -6.82 -5.645 -23.281 1 98.62 263 LYS A CA 1
ATOM 2082 C C . LYS A 1 263 ? -6.035 -4.535 -22.594 1 98.62 263 LYS A C 1
ATOM 2084 O O . LYS A 1 263 ? -4.812 -4.453 -22.734 1 98.62 263 LYS A O 1
ATOM 2089 N N . MET A 1 264 ? -6.711 -3.713 -21.859 1 98.44 264 MET A N 1
ATOM 2090 C CA . MET A 1 264 ? -6.043 -2.666 -21.094 1 98.44 264 MET A CA 1
ATOM 2091 C C . MET A 1 264 ? -5.098 -3.271 -20.062 1 98.44 264 MET A C 1
ATOM 2093 O O . MET A 1 264 ? -3.988 -2.777 -19.875 1 98.44 264 MET A O 1
ATOM 2097 N N . THR A 1 265 ? -5.586 -4.289 -19.406 1 98.62 265 THR A N 1
ATOM 2098 C CA . THR A 1 265 ? -4.773 -4.953 -18.391 1 98.62 265 THR A CA 1
ATOM 2099 C C . THR A 1 265 ? -3.562 -5.629 -19.031 1 98.62 265 THR A C 1
ATOM 2101 O O . THR A 1 265 ? -2.465 -5.609 -18.469 1 98.62 265 THR A O 1
ATOM 2104 N N . VAL A 1 266 ? -3.744 -6.199 -20.188 1 98.81 266 VAL A N 1
ATOM 2105 C CA . VAL A 1 266 ? -2.654 -6.793 -20.953 1 98.81 266 VAL A CA 1
ATOM 2106 C C . VAL A 1 266 ? -1.598 -5.734 -21.25 1 98.81 266 VAL A C 1
ATOM 2108 O O . VAL A 1 266 ? -0.406 -5.949 -21.016 1 98.81 266 VAL A O 1
ATOM 2111 N N . ASP A 1 267 ? -2.031 -4.645 -21.719 1 98.69 267 ASP A N 1
ATOM 2112 C CA . ASP A 1 267 ? -1.114 -3.568 -22.078 1 98.69 267 ASP A CA 1
ATOM 2113 C C . ASP A 1 267 ? -0.344 -3.076 -20.844 1 98.69 267 ASP A C 1
ATOM 2115 O O . ASP A 1 267 ? 0.867 -2.857 -20.922 1 98.69 267 ASP A O 1
ATOM 2119 N N . ARG A 1 268 ? -0.998 -2.912 -19.781 1 98.12 268 ARG A N 1
ATOM 2120 C CA . ARG A 1 268 ? -0.361 -2.453 -18.562 1 98.12 268 ARG A CA 1
ATOM 2121 C C . ARG A 1 268 ? 0.688 -3.451 -18.078 1 98.12 268 ARG A C 1
ATOM 2123 O O . ARG A 1 268 ? 1.78 -3.061 -17.656 1 98.12 268 ARG A O 1
ATOM 2130 N N . CYS A 1 269 ? 0.286 -4.688 -18.125 1 98.75 269 CYS A N 1
ATOM 2131 C CA . CYS A 1 269 ? 1.199 -5.738 -17.688 1 98.75 269 CYS A CA 1
ATOM 2132 C C . CYS A 1 269 ? 2.441 -5.781 -18.578 1 98.75 269 CYS A C 1
ATOM 2134 O O . CYS A 1 269 ? 3.564 -5.828 -18.078 1 98.75 269 CYS A O 1
ATOM 2136 N N . LEU A 1 270 ? 2.295 -5.703 -19.875 1 98.75 270 LEU A N 1
ATOM 2137 C CA . LEU A 1 270 ? 3.416 -5.738 -20.812 1 98.75 270 LEU A CA 1
ATOM 2138 C C . LEU A 1 270 ? 4.293 -4.504 -20.656 1 98.75 270 LEU A C 1
ATOM 2140 O O . LEU A 1 270 ? 5.52 -4.586 -20.766 1 98.75 270 LEU A O 1
ATOM 2144 N N . ASP A 1 271 ? 3.666 -3.4 -20.422 1 98.5 271 ASP A N 1
ATOM 2145 C CA . ASP A 1 271 ? 4.438 -2.186 -20.188 1 98.5 271 ASP A CA 1
ATOM 2146 C C . ASP A 1 271 ? 5.371 -2.357 -18.984 1 98.5 271 ASP A C 1
ATOM 2148 O O . ASP A 1 271 ? 6.531 -1.937 -19.031 1 98.5 271 ASP A O 1
ATOM 2152 N N . SER A 1 272 ? 4.867 -2.924 -17.938 1 98.5 272 SER A N 1
ATOM 2153 C CA . SER A 1 272 ? 5.691 -3.184 -16.766 1 98.5 272 SER A CA 1
ATOM 2154 C C . SER A 1 272 ? 6.836 -4.137 -17.094 1 98.5 272 SER A C 1
ATOM 2156 O O . SER A 1 272 ? 7.977 -3.908 -16.688 1 98.5 272 SER A O 1
ATOM 2158 N N . VAL A 1 273 ? 6.535 -5.184 -17.812 1 98.44 273 VAL A N 1
ATOM 2159 C CA . VAL A 1 273 ? 7.547 -6.168 -18.188 1 98.44 273 VAL A CA 1
ATOM 2160 C C . VAL A 1 273 ? 8.633 -5.496 -19.016 1 98.44 273 VAL A C 1
ATOM 2162 O O . VAL A 1 273 ? 9.828 -5.676 -18.75 1 98.44 273 VAL A O 1
ATOM 2165 N N . ARG A 1 274 ? 8.211 -4.707 -19.938 1 97.88 274 ARG A N 1
ATOM 2166 C CA . ARG A 1 274 ? 9.156 -4.027 -20.812 1 97.88 274 ARG A CA 1
ATOM 2167 C C . ARG A 1 274 ? 10.016 -3.037 -20.047 1 97.88 274 ARG A C 1
ATOM 2169 O O . ARG A 1 274 ? 11.234 -2.967 -20.25 1 97.88 274 ARG A O 1
ATOM 2176 N N . ARG A 1 275 ? 9.445 -2.297 -19.156 1 97.81 275 ARG A N 1
ATOM 2177 C CA . ARG A 1 275 ? 10.195 -1.331 -18.359 1 97.81 275 ARG A CA 1
ATOM 2178 C C . ARG A 1 275 ? 11.227 -2.029 -17.469 1 97.81 275 ARG A C 1
ATOM 2180 O O . ARG A 1 275 ? 12.375 -1.582 -17.375 1 97.81 275 ARG A O 1
ATOM 2187 N N . MET A 1 276 ? 10.844 -3.102 -16.859 1 97.25 276 MET A N 1
ATOM 2188 C CA . MET A 1 276 ? 11.758 -3.822 -15.984 1 97.25 276 MET A CA 1
ATOM 2189 C C . MET A 1 276 ? 12.938 -4.387 -16.781 1 97.25 276 MET A C 1
ATOM 2191 O O . MET A 1 276 ? 14.086 -4.281 -16.344 1 97.25 276 MET A O 1
ATOM 2195 N N . ARG A 1 277 ? 12.609 -4.949 -17.875 1 96.81 277 ARG A N 1
ATOM 2196 C CA . ARG A 1 277 ? 13.672 -5.52 -18.703 1 96.81 277 ARG A CA 1
ATOM 2197 C C . ARG A 1 277 ? 14.617 -4.43 -19.203 1 96.81 277 ARG A C 1
ATOM 2199 O O . ARG A 1 277 ? 15.828 -4.633 -19.25 1 96.81 277 ARG A O 1
ATOM 2206 N N . ALA A 1 278 ? 14.031 -3.303 -19.531 1 96.94 278 ALA A N 1
ATOM 2207 C CA . ALA A 1 278 ? 14.852 -2.172 -19.953 1 96.94 278 ALA A CA 1
ATOM 2208 C C . ALA A 1 278 ? 15.711 -1.654 -18.797 1 96.94 278 ALA A C 1
ATOM 2210 O O . ALA A 1 278 ? 16.891 -1.335 -18.984 1 96.94 278 ALA A O 1
ATOM 2211 N N . ALA A 1 279 ? 15.188 -1.577 -17.625 1 95.56 279 ALA A N 1
ATOM 2212 C CA . ALA A 1 279 ? 15.867 -1.035 -16.453 1 95.56 279 ALA A CA 1
ATOM 2213 C C . ALA A 1 279 ? 17.016 -1.947 -16.016 1 95.56 279 ALA A C 1
ATOM 2215 O O . ALA A 1 279 ? 17.984 -1.487 -15.422 1 95.56 279 ALA A O 1
ATOM 2216 N N . CYS A 1 280 ? 16.953 -3.23 -16.328 1 94.56 280 CYS A N 1
ATOM 2217 C CA . CYS A 1 280 ? 17.922 -4.188 -15.836 1 94.56 280 CYS A CA 1
ATOM 2218 C C . CYS A 1 280 ? 18.984 -4.496 -16.891 1 94.56 280 CYS A C 1
ATOM 2220 O O . CYS A 1 280 ? 19.797 -5.398 -16.719 1 94.56 280 CYS A O 1
ATOM 2222 N N . LEU A 1 281 ? 19.016 -3.779 -17.953 1 92.56 281 LEU A N 1
ATOM 2223 C CA . LEU A 1 281 ? 19.891 -4.082 -19.078 1 92.56 281 LEU A CA 1
ATOM 2224 C C . LEU A 1 281 ? 21.344 -4.125 -18.641 1 92.56 281 LEU A C 1
ATOM 2226 O O . LEU A 1 281 ? 22.125 -4.949 -19.141 1 92.56 281 LEU A O 1
ATOM 2230 N N . LYS A 1 282 ? 21.75 -3.301 -17.719 1 91.12 282 LYS A N 1
ATOM 2231 C CA . LYS A 1 282 ? 23.156 -3.201 -17.344 1 91.12 282 LYS A CA 1
ATOM 2232 C C . LYS A 1 282 ? 23.469 -4.066 -16.125 1 91.12 282 LYS A C 1
ATOM 2234 O O . LYS A 1 282 ? 24.594 -4.066 -15.625 1 91.12 282 LYS A O 1
ATOM 2239 N N . ASN A 1 283 ? 22.5 -4.727 -15.656 1 94.31 283 ASN A N 1
ATOM 2240 C CA . ASN A 1 283 ? 22.641 -5.602 -14.5 1 94.31 283 ASN A CA 1
ATOM 2241 C C . ASN A 1 283 ? 22.125 -7.008 -14.789 1 94.31 283 ASN A C 1
ATOM 2243 O O . ASN A 1 283 ? 20.969 -7.32 -14.516 1 94.31 283 ASN A O 1
ATOM 2247 N N . GLU A 1 284 ? 23 -7.84 -15.203 1 93.62 284 GLU A N 1
ATOM 2248 C CA . GLU A 1 284 ? 22.641 -9.18 -15.664 1 93.62 284 GLU A CA 1
ATOM 2249 C C . GLU A 1 284 ? 22.016 -9.992 -14.531 1 93.62 284 GLU A C 1
ATOM 2251 O O . GLU A 1 284 ? 21.078 -10.75 -14.75 1 93.62 284 GLU A O 1
ATOM 2256 N N . GLY A 1 285 ? 22.578 -9.891 -13.391 1 94.12 285 GLY A N 1
ATOM 2257 C CA . GLY A 1 285 ? 22.016 -10.602 -12.25 1 94.12 285 GLY A CA 1
ATOM 2258 C C . GLY A 1 285 ? 20.578 -10.234 -11.969 1 94.12 285 GLY A C 1
ATOM 2259 O O . GLY A 1 285 ? 19.734 -11.117 -11.781 1 94.12 285 GLY A O 1
ATOM 2260 N N . LEU A 1 286 ? 20.344 -8.992 -11.969 1 96.12 286 LEU A N 1
ATOM 2261 C CA . LEU A 1 286 ? 18.984 -8.5 -11.734 1 96.12 286 LEU A CA 1
ATOM 2262 C C . LEU A 1 286 ? 18.047 -8.898 -12.875 1 96.12 286 LEU A C 1
ATOM 2264 O O . LEU A 1 286 ? 16.906 -9.281 -12.641 1 96.12 286 LEU A O 1
ATOM 2268 N N . ARG A 1 287 ? 18.547 -8.844 -14.047 1 96 287 ARG A N 1
ATOM 2269 C CA . ARG A 1 287 ? 17.766 -9.234 -15.219 1 96 287 ARG A CA 1
ATOM 2270 C C . ARG A 1 287 ? 17.344 -10.695 -15.133 1 96 287 ARG A C 1
ATOM 2272 O O . ARG A 1 287 ? 16.203 -11.031 -15.461 1 96 287 ARG A O 1
ATOM 2279 N N . ASN A 1 288 ? 18.172 -11.492 -14.719 1 95.69 288 ASN A N 1
ATOM 2280 C CA . ASN A 1 288 ? 17.875 -12.914 -14.578 1 95.69 288 ASN A CA 1
ATOM 2281 C C . ASN A 1 288 ? 16.781 -13.156 -13.531 1 95.69 288 ASN A C 1
ATOM 2283 O O . ASN A 1 288 ? 15.891 -13.977 -13.742 1 95.69 288 ASN A O 1
ATOM 2287 N N . VAL A 1 289 ? 16.891 -12.469 -12.453 1 97.06 289 VAL A N 1
ATOM 2288 C CA . VAL A 1 289 ? 15.891 -12.602 -11.391 1 97.06 289 VAL A CA 1
ATOM 2289 C C . VAL A 1 289 ? 14.523 -12.172 -11.898 1 97.06 289 VAL A C 1
ATOM 2291 O O . VAL A 1 289 ? 13.531 -12.883 -11.719 1 97.06 289 VAL A O 1
ATOM 2294 N N . VAL A 1 290 ? 14.484 -11.031 -12.57 1 97.12 290 VAL A N 1
ATOM 2295 C CA . VAL A 1 290 ? 13.242 -10.461 -13.078 1 97.12 290 VAL A CA 1
ATOM 2296 C C . VAL A 1 290 ? 12.609 -11.422 -14.086 1 97.12 290 VAL A C 1
ATOM 2298 O O . VAL A 1 290 ? 11.414 -11.734 -13.992 1 97.12 290 VAL A O 1
ATOM 2301 N N . ASN A 1 291 ? 13.383 -11.891 -14.969 1 97.19 291 ASN A N 1
ATOM 2302 C CA . ASN A 1 291 ? 12.867 -12.781 -16 1 97.19 291 ASN A CA 1
ATOM 2303 C C . ASN A 1 291 ? 12.414 -14.117 -15.414 1 97.19 291 ASN A C 1
ATOM 2305 O O . ASN A 1 291 ? 11.375 -14.656 -15.812 1 97.19 291 ASN A O 1
ATOM 2309 N N . ALA A 1 292 ? 13.195 -14.641 -14.555 1 97.25 292 ALA A N 1
ATOM 2310 C CA . ALA A 1 292 ? 12.812 -15.898 -13.906 1 97.25 292 ALA A CA 1
ATOM 2311 C C . ALA A 1 292 ? 11.477 -15.758 -13.188 1 97.25 292 ALA A C 1
ATOM 2313 O O . ALA A 1 292 ? 10.609 -16.625 -13.305 1 97.25 292 ALA A O 1
ATOM 2314 N N . PHE A 1 293 ? 11.336 -14.711 -12.477 1 98.19 293 PHE A N 1
ATOM 2315 C CA . PHE A 1 293 ? 10.125 -14.477 -11.703 1 98.19 293 PHE A CA 1
ATOM 2316 C C . PHE A 1 293 ? 8.922 -14.328 -12.625 1 98.19 293 PHE A C 1
ATOM 2318 O O . PHE A 1 293 ? 7.906 -15.008 -12.445 1 98.19 293 PHE A O 1
ATOM 2325 N N . VAL A 1 294 ? 9.023 -13.469 -13.648 1 98.38 294 VAL A N 1
ATOM 2326 C CA . VAL A 1 294 ? 7.91 -13.148 -14.531 1 98.38 294 VAL A CA 1
ATOM 2327 C C . VAL A 1 294 ? 7.516 -14.375 -15.344 1 98.38 294 VAL A C 1
ATOM 2329 O O . VAL A 1 294 ? 6.332 -14.711 -15.453 1 98.38 294 VAL A O 1
ATOM 2332 N N . GLN A 1 295 ? 8.469 -15.07 -15.844 1 98.06 295 GLN A N 1
ATOM 2333 C CA . GLN A 1 295 ? 8.203 -16.25 -16.656 1 98.06 295 GLN A CA 1
ATOM 2334 C C . GLN A 1 295 ? 7.703 -17.406 -15.805 1 98.06 295 GLN A C 1
ATOM 2336 O O . GLN A 1 295 ? 6.84 -18.188 -16.234 1 98.06 295 GLN A O 1
ATOM 2341 N N . GLY A 1 296 ? 8.273 -17.5 -14.625 1 97.88 296 GLY A N 1
ATOM 2342 C CA . GLY A 1 296 ? 7.785 -18.516 -13.703 1 97.88 296 GLY A CA 1
ATOM 2343 C C . GLY A 1 296 ? 6.336 -18.312 -13.312 1 97.88 296 GLY A C 1
ATOM 2344 O O . GLY A 1 296 ? 5.566 -19.281 -13.227 1 97.88 296 GLY A O 1
ATOM 2345 N N . PHE A 1 297 ? 6.016 -17.109 -13.07 1 97.56 297 PHE A N 1
ATOM 2346 C CA . PHE A 1 297 ? 4.641 -16.766 -12.727 1 97.56 297 PHE A CA 1
ATOM 2347 C C . PHE A 1 297 ? 3.693 -17.141 -13.859 1 97.56 297 PHE A C 1
ATOM 2349 O O . PHE A 1 297 ? 2.623 -17.703 -13.625 1 97.56 297 PHE A O 1
ATOM 2356 N N . ALA A 1 298 ? 4.078 -16.844 -15.031 1 97.75 298 ALA A N 1
ATOM 2357 C CA . ALA A 1 298 ? 3.27 -17.172 -16.203 1 97.75 298 ALA A CA 1
ATOM 2358 C C . ALA A 1 298 ? 3.133 -18.688 -16.359 1 97.75 298 ALA A C 1
ATOM 2360 O O . ALA A 1 298 ? 2.037 -19.188 -16.609 1 97.75 298 ALA A O 1
ATOM 2361 N N . LEU A 1 299 ? 4.207 -19.375 -16.203 1 97.62 299 LEU A N 1
ATOM 2362 C CA . LEU A 1 299 ? 4.207 -20.828 -16.359 1 97.62 299 LEU A CA 1
ATOM 2363 C C . LEU A 1 299 ? 3.25 -21.484 -15.367 1 97.62 299 LEU A C 1
ATOM 2365 O O . LEU A 1 299 ? 2.539 -22.422 -15.711 1 97.62 299 LEU A O 1
ATOM 2369 N N . TYR A 1 300 ? 3.307 -20.984 -14.188 1 96.88 300 TYR A N 1
ATOM 2370 C CA . TYR A 1 300 ? 2.418 -21.5 -13.148 1 96.88 300 TYR A CA 1
ATOM 2371 C C . TYR A 1 300 ? 0.97 -21.5 -13.617 1 96.88 300 TYR A C 1
ATOM 2373 O O . TYR A 1 300 ? 0.247 -22.469 -13.422 1 96.88 300 TYR A O 1
ATOM 2381 N N . HIS A 1 301 ? 0.506 -20.469 -14.242 1 95.75 301 HIS A N 1
ATOM 2382 C CA . HIS A 1 301 ? -0.88 -20.312 -14.664 1 95.75 301 HIS A CA 1
ATOM 2383 C C . HIS A 1 301 ? -1.2 -21.219 -15.844 1 95.75 301 HIS A C 1
ATOM 2385 O O . HIS A 1 301 ? -2.355 -21.609 -16.047 1 95.75 301 HIS A O 1
ATOM 2391 N N . LEU A 1 302 ? -0.199 -21.562 -16.594 1 95.25 302 LEU A N 1
ATOM 2392 C CA . LEU A 1 302 ? -0.392 -22.469 -17.703 1 95.25 302 LEU A CA 1
ATOM 2393 C C . LEU A 1 302 ? -0.505 -23.906 -17.219 1 95.25 302 LEU A C 1
ATOM 2395 O O . LEU A 1 302 ? -1.204 -24.719 -17.828 1 95.25 302 LEU A O 1
ATOM 2399 N N . LYS A 1 303 ? 0.158 -24.141 -16.156 1 93.19 303 LYS A N 1
ATOM 2400 C CA . LYS A 1 303 ? 0.261 -25.531 -15.688 1 93.19 303 LYS A CA 1
ATOM 2401 C C . LYS A 1 303 ? -0.88 -25.875 -14.734 1 93.19 303 LYS A C 1
ATOM 2403 O O . LYS A 1 303 ? -1.233 -27.047 -14.578 1 93.19 303 LYS A O 1
ATOM 2408 N N . TRP A 1 304 ? -1.378 -24.938 -14.148 1 90.62 304 TRP A N 1
ATOM 2409 C CA . TRP A 1 304 ? -2.432 -25.188 -13.172 1 90.62 304 TRP A CA 1
ATOM 2410 C C . TRP A 1 304 ? -3.797 -25.25 -13.844 1 90.62 304 TRP A C 1
ATOM 2412 O O . TRP A 1 304 ? -4.246 -24.266 -14.445 1 90.62 304 TRP A O 1
ATOM 2422 N N . SER A 1 305 ? -4.535 -26.312 -13.656 1 90.06 305 SER A N 1
ATOM 2423 C CA . SER A 1 305 ? -5.75 -26.625 -14.398 1 90.06 305 SER A CA 1
ATOM 2424 C C . SER A 1 305 ? -6.887 -25.672 -14.047 1 90.06 305 SER A C 1
ATOM 2426 O O . SER A 1 305 ? -7.832 -25.516 -14.82 1 90.06 305 SER A O 1
ATOM 2428 N N . ARG A 1 306 ? -6.75 -25.109 -12.906 1 89.06 306 ARG A N 1
ATOM 2429 C CA . ARG A 1 306 ? -7.828 -24.234 -12.461 1 89.06 306 ARG A CA 1
ATOM 2430 C C . ARG A 1 306 ? -8.039 -23.078 -13.43 1 89.06 306 ARG A C 1
ATOM 2432 O O . ARG A 1 306 ? -9.125 -22.5 -13.492 1 89.06 306 ARG A O 1
ATOM 2439 N N . TYR A 1 307 ? -7.086 -22.766 -14.289 1 93.44 307 TYR A N 1
ATOM 2440 C CA . TYR A 1 307 ? -7.184 -21.625 -15.195 1 93.44 307 TYR A CA 1
ATOM 2441 C C . TYR A 1 307 ? -7.715 -22.062 -16.562 1 93.44 307 TYR A C 1
ATOM 2443 O O . TYR A 1 307 ? -7.984 -21.219 -17.422 1 93.44 307 TYR A O 1
ATOM 2451 N N . HIS A 1 308 ? -7.828 -23.375 -16.859 1 95.31 308 HIS A N 1
ATOM 2452 C CA . HIS A 1 308 ? -8.445 -23.953 -18.031 1 95.31 308 HIS A CA 1
ATOM 2453 C C . HIS A 1 308 ? -7.668 -23.609 -19.297 1 95.31 308 HIS A C 1
ATOM 2455 O O . HIS A 1 308 ? -8.25 -23.516 -20.391 1 95.31 308 HIS A O 1
ATOM 2461 N N . MET A 1 309 ? -6.422 -23.375 -19.125 1 95.31 309 MET A N 1
ATOM 2462 C CA . MET A 1 309 ? -5.625 -23.031 -20.297 1 95.31 309 MET A CA 1
ATOM 2463 C C . MET A 1 309 ? -5.422 -24.234 -21.203 1 95.31 309 MET A C 1
ATOM 2465 O O . MET A 1 309 ? -5.133 -24.094 -22.391 1 95.31 309 MET A O 1
ATOM 2469 N N . GLU A 1 310 ? -5.605 -25.391 -20.656 1 94.62 310 GLU A N 1
ATOM 2470 C CA . GLU A 1 310 ? -5.496 -26.625 -21.422 1 94.62 310 GLU A CA 1
ATOM 2471 C C . GLU A 1 310 ? -6.602 -26.719 -22.469 1 94.62 310 GLU A C 1
ATOM 2473 O O . GLU A 1 310 ? -6.5 -27.484 -23.422 1 94.62 310 GLU A O 1
ATOM 2478 N N . ASP A 1 311 ? -7.645 -25.938 -22.266 1 95.5 311 ASP A N 1
ATOM 2479 C CA . ASP A 1 311 ? -8.742 -25.906 -23.219 1 95.5 311 ASP A CA 1
ATOM 2480 C C . ASP A 1 311 ? -8.266 -25.391 -24.578 1 95.5 311 ASP A C 1
ATOM 2482 O O . ASP A 1 311 ? -8.945 -25.562 -25.594 1 95.5 311 ASP A O 1
ATOM 2486 N N . PHE A 1 312 ? -7.152 -24.812 -24.641 1 96.38 312 PHE A N 1
ATOM 2487 C CA . PHE A 1 312 ? -6.656 -24.219 -25.875 1 96.38 312 PHE A CA 1
ATOM 2488 C C . PHE A 1 312 ? -5.492 -25.016 -26.438 1 96.38 312 PHE A C 1
ATOM 2490 O O . PHE A 1 312 ? -4.73 -24.516 -27.266 1 96.38 312 PHE A O 1
ATOM 2497 N N . GLY A 1 313 ? -5.32 -26.203 -25.953 1 94.94 313 GLY A N 1
ATOM 2498 C CA . GLY A 1 313 ? -4.242 -27.062 -26.422 1 94.94 313 GLY A CA 1
ATOM 2499 C C . GLY A 1 313 ? -2.988 -26.953 -25.578 1 94.94 313 GLY A C 1
ATOM 2500 O O . GLY A 1 313 ? -2.982 -26.281 -24.547 1 94.94 313 GLY A O 1
ATOM 2501 N N . ASP A 1 314 ? -1.932 -27.641 -26.047 1 95.25 314 ASP A N 1
ATOM 2502 C CA . ASP A 1 314 ? -0.639 -27.594 -25.375 1 95.25 314 ASP A CA 1
ATOM 2503 C C . ASP A 1 314 ? 0.04 -26.25 -25.578 1 95.25 314 ASP A C 1
ATOM 2505 O O . ASP A 1 314 ? 0.25 -25.812 -26.719 1 95.25 314 ASP A O 1
ATOM 2509 N N . TYR A 1 315 ? 0.275 -25.609 -24.438 1 95.06 315 TYR A N 1
ATOM 2510 C CA . TYR A 1 315 ? 0.864 -24.281 -24.531 1 95.06 315 TYR A CA 1
ATOM 2511 C C . TYR A 1 315 ? 2.199 -24.328 -25.266 1 95.06 315 TYR A C 1
ATOM 2513 O O . TYR A 1 315 ? 2.635 -23.328 -25.844 1 95.06 315 TYR A O 1
ATOM 2521 N N . ARG A 1 316 ? 2.9 -25.422 -25.312 1 93.81 316 ARG A N 1
ATOM 2522 C CA . ARG A 1 316 ? 4.172 -25.562 -26.031 1 93.81 316 ARG A CA 1
ATOM 2523 C C . ARG A 1 316 ? 3.973 -25.438 -27.531 1 93.81 316 ARG A C 1
ATOM 2525 O O . ARG A 1 316 ? 4.914 -25.125 -28.266 1 93.81 316 ARG A O 1
ATOM 2532 N N . ASP A 1 317 ? 2.799 -25.719 -27.984 1 94.38 317 ASP A N 1
ATOM 2533 C CA . ASP A 1 317 ? 2.498 -25.656 -29.406 1 94.38 317 ASP A CA 1
ATOM 2534 C C . ASP A 1 317 ? 2.301 -24.203 -29.859 1 94.38 317 ASP A C 1
ATOM 2536 O O . ASP A 1 317 ? 2.611 -23.859 -31 1 94.38 317 ASP A O 1
ATOM 2540 N N . TRP A 1 318 ? 1.761 -23.453 -28.984 1 93.69 318 TRP A N 1
ATOM 2541 C CA . TRP A 1 318 ? 1.407 -22.141 -29.484 1 93.69 318 TRP A CA 1
ATOM 2542 C C . TRP A 1 318 ? 2.295 -21.062 -28.875 1 93.69 318 TRP A C 1
ATOM 2544 O O . TRP A 1 318 ? 2.258 -19.906 -29.281 1 93.69 318 TRP A O 1
ATOM 2554 N N . LEU A 1 319 ? 3.1 -21.344 -27.938 1 93.75 319 LEU A N 1
ATOM 2555 C CA . LEU A 1 319 ? 4.098 -20.422 -27.422 1 93.75 319 LEU A CA 1
ATOM 2556 C C . LEU A 1 319 ? 5.406 -20.531 -28.203 1 93.75 319 LEU A C 1
ATOM 2558 O O . LEU A 1 319 ? 6.164 -19.562 -28.312 1 93.75 319 LEU A O 1
ATOM 2562 N N . MET B 1 1 ? 41.344 51.062 -44 1 22.23 1 MET B N 1
ATOM 2563 C CA . MET B 1 1 ? 40.844 51.094 -42.625 1 22.23 1 MET B CA 1
ATOM 2564 C C . MET B 1 1 ? 39.531 50.344 -42.5 1 22.23 1 MET B C 1
ATOM 2566 O O . MET B 1 1 ? 38.781 50.219 -43.5 1 22.23 1 MET B O 1
ATOM 2570 N N . GLY B 1 2 ? 39.25 49.656 -41.25 1 23.27 2 GLY B N 1
ATOM 2571 C CA . GLY B 1 2 ? 38.719 48.5 -40.531 1 23.27 2 GLY B CA 1
ATOM 2572 C C . GLY B 1 2 ? 37.25 48.625 -40.219 1 23.27 2 GLY B C 1
ATOM 2573 O O . GLY B 1 2 ? 36.688 47.781 -39.5 1 23.27 2 GLY B O 1
ATOM 2574 N N . GLN B 1 3 ? 36.375 49.562 -40.438 1 25.56 3 GLN B N 1
ATOM 2575 C CA . GLN B 1 3 ? 35.406 49.719 -39.344 1 25.56 3 GLN B CA 1
ATOM 2576 C C . GLN B 1 3 ? 34.312 48.625 -39.406 1 25.56 3 GLN B C 1
ATOM 2578 O O . GLN B 1 3 ? 33.531 48.562 -40.375 1 25.56 3 GLN B O 1
ATOM 2583 N N . ILE B 1 4 ? 34.625 47.469 -38.875 1 29.81 4 ILE B N 1
ATOM 2584 C CA . ILE B 1 4 ? 33.75 46.312 -38.656 1 29.81 4 ILE B CA 1
ATOM 2585 C C . ILE B 1 4 ? 32.562 46.719 -37.75 1 29.81 4 ILE B C 1
ATOM 2587 O O . ILE B 1 4 ? 32.75 47.281 -36.656 1 29.81 4 ILE B O 1
ATOM 2591 N N . PHE B 1 5 ? 31.406 46.969 -38.281 1 30.92 5 PHE B N 1
ATOM 2592 C CA . PHE B 1 5 ? 30.141 47.25 -37.594 1 30.92 5 PHE B CA 1
ATOM 2593 C C . PHE B 1 5 ? 29.844 46.156 -36.562 1 30.92 5 PHE B C 1
ATOM 2595 O O . PHE B 1 5 ? 29.609 45 -36.938 1 30.92 5 PHE B O 1
ATOM 2602 N N . SER B 1 6 ? 30.516 46.094 -35.344 1 28.22 6 SER B N 1
ATOM 2603 C CA . SER B 1 6 ? 30.266 45.219 -34.219 1 28.22 6 SER B CA 1
ATOM 2604 C C . SER B 1 6 ? 28.859 45.406 -33.688 1 28.22 6 SER B C 1
ATOM 2606 O O . SER B 1 6 ? 28.5 46.5 -33.188 1 28.22 6 SER B O 1
ATOM 2608 N N . SER B 1 7 ? 27.844 45 -34.406 1 31.7 7 SER B N 1
ATOM 2609 C CA . SER B 1 7 ? 26.531 45.094 -33.812 1 31.7 7 SER B CA 1
ATOM 2610 C C . SER B 1 7 ? 26.5 44.375 -32.438 1 31.7 7 SER B C 1
ATOM 2612 O O . SER B 1 7 ? 26.797 43.188 -32.344 1 31.7 7 SER B O 1
ATOM 2614 N N . ASP B 1 8 ? 26.828 44.969 -31.391 1 31.34 8 ASP B N 1
ATOM 2615 C CA . ASP B 1 8 ? 26.641 44.594 -30 1 31.34 8 ASP B CA 1
ATOM 2616 C C . ASP B 1 8 ? 25.203 44.156 -29.719 1 31.34 8 ASP B C 1
ATOM 2618 O O . ASP B 1 8 ? 24.328 45 -29.562 1 31.34 8 ASP B O 1
ATOM 2622 N N . GLN B 1 9 ? 24.641 43.25 -30.469 1 33.97 9 GLN B N 1
ATOM 2623 C CA . GLN B 1 9 ? 23.328 42.812 -30.016 1 33.97 9 GLN B CA 1
ATOM 2624 C C . GLN B 1 9 ? 23.375 42.375 -28.547 1 33.97 9 GLN B C 1
ATOM 2626 O O . GLN B 1 9 ? 24.188 41.531 -28.172 1 33.97 9 GLN B O 1
ATOM 2631 N N . ALA B 1 10 ? 22.906 43.219 -27.656 1 37.03 10 ALA B N 1
ATOM 2632 C CA . ALA B 1 10 ? 22.734 43 -26.234 1 37.03 10 ALA B CA 1
ATOM 2633 C C . ALA B 1 10 ? 22.062 41.656 -25.953 1 37.03 10 ALA B C 1
ATOM 2635 O O . ALA B 1 10 ? 21.078 41.312 -26.609 1 37.03 10 ALA B O 1
ATOM 2636 N N . PRO B 1 11 ? 22.812 40.719 -25.359 1 35.88 11 PRO B N 1
ATOM 2637 C CA . PRO B 1 11 ? 22.203 39.438 -25.031 1 35.88 11 PRO B CA 1
ATOM 2638 C C . PRO B 1 11 ? 20.844 39.594 -24.344 1 35.88 11 PRO B C 1
ATOM 2640 O O . PRO B 1 11 ? 20.688 40.469 -23.469 1 35.88 11 PRO B O 1
ATOM 2643 N N . THR B 1 12 ? 19.719 39.5 -24.984 1 34.34 12 THR B N 1
ATOM 2644 C CA . THR B 1 12 ? 18.406 39.375 -24.344 1 34.34 12 THR B CA 1
ATOM 2645 C C . THR B 1 12 ? 18.5 38.5 -23.094 1 34.34 12 THR B C 1
ATOM 2647 O O . THR B 1 12 ? 18.828 37.344 -23.172 1 34.34 12 THR B O 1
ATOM 2650 N N . GLU B 1 13 ? 18.984 39.062 -21.984 1 31.66 13 GLU B N 1
ATOM 2651 C CA . GLU B 1 13 ? 18.953 38.375 -20.688 1 31.66 13 GLU B CA 1
ATOM 2652 C C . GLU B 1 13 ? 17.703 37.531 -20.531 1 31.66 13 GLU B C 1
ATOM 2654 O O . GLU B 1 13 ? 16.578 38.062 -20.688 1 31.66 13 GLU B O 1
ATOM 2659 N N . ALA B 1 14 ? 17.672 36.406 -20.797 1 39.09 14 ALA B N 1
ATOM 2660 C CA . ALA B 1 14 ? 16.625 35.438 -20.406 1 39.09 14 ALA B CA 1
ATOM 2661 C C . ALA B 1 14 ? 16.016 35.844 -19.062 1 39.09 14 ALA B C 1
ATOM 2663 O O . ALA B 1 14 ? 16.703 35.938 -18.062 1 39.09 14 ALA B O 1
ATOM 2664 N N . ALA B 1 15 ? 15.055 36.656 -18.891 1 38.75 15 ALA B N 1
ATOM 2665 C CA . ALA B 1 15 ? 14.297 37.125 -17.734 1 38.75 15 ALA B CA 1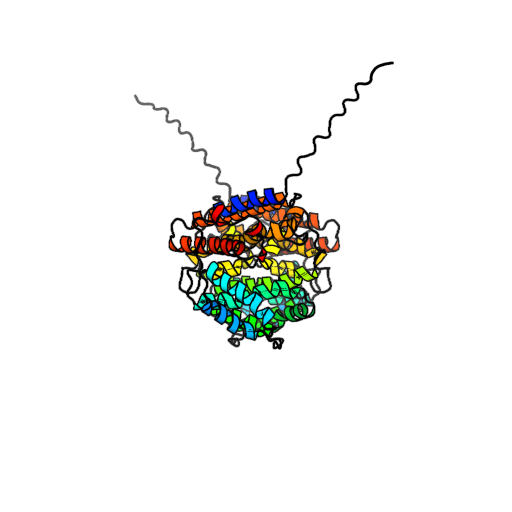
ATOM 2666 C C . ALA B 1 15 ? 14.266 36.062 -16.641 1 38.75 15 ALA B C 1
ATOM 2668 O O . ALA B 1 15 ? 13.609 35.031 -16.797 1 38.75 15 ALA B O 1
ATOM 2669 N N . THR B 1 16 ? 15.195 35.625 -15.867 1 46.06 16 THR B N 1
ATOM 2670 C CA . THR B 1 16 ? 15.398 34.688 -14.781 1 46.06 16 THR B CA 1
ATOM 2671 C C . THR B 1 16 ? 14.234 34.719 -13.797 1 46.06 16 THR B C 1
ATOM 2673 O O . THR B 1 16 ? 14.102 35.688 -13.039 1 46.06 16 THR B O 1
ATOM 2676 N N . SER B 1 17 ? 13.031 34.312 -14.086 1 62.06 17 SER B N 1
ATOM 2677 C CA . SER B 1 17 ? 11.812 34.344 -13.281 1 62.06 17 SER B CA 1
ATOM 2678 C C . SER B 1 17 ? 12.094 33.938 -11.836 1 62.06 17 SER B C 1
ATOM 2680 O O . SER B 1 17 ? 12.93 33.062 -11.586 1 62.06 17 SER B O 1
ATOM 2682 N N . ASP B 1 18 ? 11.883 34.75 -10.773 1 88.31 18 ASP B N 1
ATOM 2683 C CA . ASP B 1 18 ? 11.992 34.562 -9.328 1 88.31 18 ASP B CA 1
ATOM 2684 C C . ASP B 1 18 ? 11.273 33.281 -8.891 1 88.31 18 ASP B C 1
ATOM 2686 O O . ASP B 1 18 ? 10.055 33.188 -9.008 1 88.31 18 ASP B O 1
ATOM 2690 N N . PRO B 1 19 ? 12.055 32.219 -8.625 1 92 19 PRO B N 1
ATOM 2691 C CA . PRO B 1 19 ? 11.477 30.938 -8.234 1 92 19 PRO B CA 1
ATOM 2692 C C . PRO B 1 19 ? 10.414 31.078 -7.145 1 92 19 PRO B C 1
ATOM 2694 O O . PRO B 1 19 ? 9.43 30.328 -7.141 1 92 19 PRO B O 1
ATOM 2697 N N . SER B 1 20 ? 10.57 32 -6.289 1 95.12 20 SER B N 1
ATOM 2698 C CA . SER B 1 20 ? 9.609 32.219 -5.215 1 95.12 20 SER B CA 1
ATOM 2699 C C . SER B 1 20 ? 8.281 32.75 -5.754 1 95.12 20 SER B C 1
ATOM 2701 O O . SER B 1 20 ? 7.215 32.344 -5.297 1 95.12 20 SER B O 1
ATOM 2703 N N . ARG B 1 21 ? 8.336 33.625 -6.629 1 95.31 21 ARG B N 1
ATOM 2704 C CA . ARG B 1 21 ? 7.125 34.188 -7.223 1 95.31 21 ARG B CA 1
ATOM 2705 C C . ARG B 1 21 ? 6.375 33.156 -8.039 1 95.31 21 ARG B C 1
ATOM 2707 O O . ARG B 1 21 ? 5.145 33.094 -8 1 95.31 21 ARG B O 1
ATOM 2714 N N . GLU B 1 22 ? 7.109 32.438 -8.75 1 96.19 22 GLU B N 1
ATOM 2715 C CA . GLU B 1 22 ? 6.5 31.375 -9.531 1 96.19 22 GLU B CA 1
ATOM 2716 C C . GLU B 1 22 ? 5.828 30.344 -8.617 1 96.19 22 GLU B C 1
ATOM 2718 O O . GLU B 1 22 ? 4.715 29.906 -8.891 1 96.19 22 GLU B O 1
ATOM 2723 N N . PHE B 1 23 ? 6.562 29.984 -7.594 1 97.56 23 PHE B N 1
ATOM 2724 C CA . PHE B 1 23 ? 5.996 29.062 -6.609 1 97.56 23 PHE B CA 1
ATOM 2725 C C . PHE B 1 23 ? 4.695 29.609 -6.043 1 97.56 23 PHE B C 1
ATOM 2727 O O . PHE B 1 23 ? 3.682 28.906 -6.008 1 97.56 23 PHE B O 1
ATOM 2734 N N . PHE B 1 24 ? 4.715 30.812 -5.664 1 97.69 24 PHE B N 1
ATOM 2735 C CA . PHE B 1 24 ? 3.547 31.406 -5.039 1 97.69 24 PHE B CA 1
ATOM 2736 C C . PHE B 1 24 ? 2.371 31.453 -6.008 1 97.69 24 PHE B C 1
ATOM 2738 O O . PHE B 1 24 ? 1.228 31.219 -5.613 1 97.69 24 PHE B O 1
ATOM 2745 N N . THR B 1 25 ? 2.604 31.75 -7.219 1 97.62 25 THR B N 1
ATOM 2746 C CA . THR B 1 25 ? 1.55 31.781 -8.227 1 97.62 25 THR B CA 1
ATOM 2747 C C . THR B 1 25 ? 0.893 30.406 -8.359 1 97.62 25 THR B C 1
ATOM 2749 O O . THR B 1 25 ? -0.335 30.297 -8.375 1 97.62 25 THR B O 1
ATOM 2752 N N . VAL B 1 26 ? 1.687 29.391 -8.375 1 98 26 VAL B N 1
ATOM 2753 C CA . VAL B 1 26 ? 1.196 28.031 -8.539 1 98 26 VAL B CA 1
ATOM 2754 C C . VAL B 1 26 ? 0.435 27.609 -7.289 1 98 26 VAL B C 1
ATOM 2756 O O . VAL B 1 26 ? -0.691 27.109 -7.379 1 98 26 VAL B O 1
ATOM 2759 N N . VAL B 1 27 ? 1.002 27.844 -6.148 1 98.06 27 VAL B N 1
ATOM 2760 C CA . VAL B 1 27 ? 0.466 27.312 -4.902 1 98.06 27 VAL B CA 1
ATOM 2761 C C . VAL B 1 27 ? -0.778 28.094 -4.496 1 98.06 27 VAL B C 1
ATOM 2763 O O . VAL B 1 27 ? -1.743 27.516 -3.984 1 98.06 27 VAL B O 1
ATOM 2766 N N . SER B 1 28 ? -0.759 29.422 -4.695 1 97.94 28 SER B N 1
ATOM 2767 C CA . SER B 1 28 ? -1.938 30.203 -4.352 1 97.94 28 SER B CA 1
ATOM 2768 C C . SER B 1 28 ? -3.139 29.812 -5.207 1 97.94 28 SER B C 1
ATOM 2770 O O . SER B 1 28 ? -4.254 29.688 -4.695 1 97.94 28 SER B O 1
ATOM 2772 N N . ALA B 1 29 ? -2.941 29.578 -6.492 1 98.25 29 ALA B N 1
ATOM 2773 C CA . ALA B 1 29 ? -4.016 29.109 -7.363 1 98.25 29 ALA B CA 1
ATOM 2774 C C . ALA B 1 29 ? -4.504 27.734 -6.938 1 98.25 29 ALA B C 1
ATOM 2776 O O . ALA B 1 29 ? -5.707 27.453 -6.945 1 98.25 29 ALA B O 1
ATOM 2777 N N . PHE B 1 30 ? -3.572 26.922 -6.605 1 98.62 30 PHE B N 1
ATOM 2778 C CA . PHE B 1 30 ? -3.855 25.562 -6.133 1 98.62 30 PHE B CA 1
ATOM 2779 C C . PHE B 1 30 ? -4.723 25.609 -4.883 1 98.62 30 PHE B C 1
ATOM 2781 O O . PHE B 1 30 ? -5.773 24.953 -4.828 1 98.62 30 PHE B O 1
ATOM 2788 N N . LEU B 1 31 ? -4.344 26.391 -3.906 1 98.44 31 LEU B N 1
ATOM 2789 C CA . LEU B 1 31 ? -5.035 26.422 -2.623 1 98.44 31 LEU B CA 1
ATOM 2790 C C . LEU B 1 31 ? -6.402 27.094 -2.762 1 98.44 31 LEU B C 1
ATOM 2792 O O . LEU B 1 31 ? -7.344 26.734 -2.049 1 98.44 31 LEU B O 1
ATOM 2796 N N . LYS B 1 32 ? -6.574 28 -3.709 1 98 32 LYS B N 1
ATOM 2797 C CA . LYS B 1 32 ? -7.871 28.609 -3.973 1 98 32 LYS B CA 1
ATOM 2798 C C . LYS B 1 32 ? -8.875 27.578 -4.477 1 98 32 LYS B C 1
ATOM 2800 O O . LYS B 1 32 ? -10.07 27.688 -4.207 1 98 32 LYS B O 1
ATOM 2805 N N . GLU B 1 33 ? -8.375 26.625 -5.16 1 97.38 33 GLU B N 1
ATOM 2806 C CA . GLU B 1 33 ? -9.25 25.562 -5.637 1 97.38 33 GLU B CA 1
ATOM 2807 C C . GLU B 1 33 ? -9.547 24.547 -4.531 1 97.38 33 GLU B C 1
ATOM 2809 O O . GLU B 1 33 ? -10.625 23.953 -4.508 1 97.38 33 GLU B O 1
ATOM 2814 N N . VAL B 1 34 ? -8.609 24.328 -3.652 1 98.19 34 VAL B N 1
ATOM 2815 C CA . VAL B 1 34 ? -8.75 23.359 -2.572 1 98.19 34 VAL B CA 1
ATOM 2816 C C . VAL B 1 34 ? -9.742 23.891 -1.536 1 98.19 34 VAL B C 1
ATOM 2818 O O . VAL B 1 34 ? -10.617 23.141 -1.077 1 98.19 34 VAL B O 1
ATOM 2821 N N . PHE B 1 35 ? -9.633 25.203 -1.247 1 97.56 35 PHE B N 1
ATOM 2822 C CA . PHE B 1 35 ? -10.477 25.781 -0.211 1 97.56 35 PHE B CA 1
ATOM 2823 C C . PHE B 1 35 ? -11.82 26.203 -0.788 1 97.56 35 PHE B C 1
ATOM 2825 O O . PHE B 1 35 ? -11.867 26.984 -1.746 1 97.56 35 PHE B O 1
ATOM 2832 N N . LEU B 1 36 ? -12.844 25.641 -0.271 1 94.12 36 LEU B N 1
ATOM 2833 C CA . LEU B 1 36 ? -14.18 26.172 -0.494 1 94.12 36 LEU B CA 1
ATOM 2834 C C . LEU B 1 36 ? -14.516 27.234 0.534 1 94.12 36 LEU B C 1
ATOM 2836 O O . LEU B 1 36 ? -15.164 28.234 0.207 1 94.12 36 LEU B O 1
ATOM 2840 N N . THR B 1 37 ? -14.125 26.953 1.668 1 93.44 37 THR B N 1
ATOM 2841 C CA . THR B 1 37 ? -14.164 27.859 2.818 1 93.44 37 THR B CA 1
ATOM 2842 C C . THR B 1 37 ? -12.977 27.609 3.744 1 93.44 37 THR B C 1
ATOM 2844 O O . THR B 1 37 ? -12.578 26.453 3.955 1 93.44 37 THR B O 1
ATOM 2847 N N . ILE B 1 38 ? -12.43 28.641 4.277 1 94.81 38 ILE B N 1
ATOM 2848 C CA . ILE B 1 38 ? -11.32 28.469 5.211 1 94.81 38 ILE B CA 1
ATOM 2849 C C . ILE B 1 38 ? -11.852 28.094 6.59 1 94.81 38 ILE B C 1
ATOM 2851 O O . ILE B 1 38 ? -12.547 28.875 7.23 1 94.81 38 ILE B O 1
ATOM 2855 N N . PRO B 1 39 ? -11.477 26.922 7.004 1 95 39 PRO B N 1
ATOM 2856 C CA . PRO B 1 39 ? -11.992 26.5 8.305 1 95 39 PRO B CA 1
ATOM 2857 C C . PRO B 1 39 ? -11.422 27.312 9.461 1 95 39 PRO B C 1
ATOM 2859 O O . PRO B 1 39 ? -10.32 27.859 9.352 1 95 39 PRO B O 1
ATOM 2862 N N . GLU B 1 40 ? -12.195 27.375 10.508 1 92.5 40 GLU B N 1
ATOM 2863 C CA . GLU B 1 40 ? -11.727 27.938 11.773 1 92.5 40 GLU B CA 1
ATOM 2864 C C . GLU B 1 40 ? -11.445 26.844 12.797 1 92.5 40 GLU B C 1
ATOM 2866 O O . GLU B 1 40 ? -12.32 26.031 13.109 1 92.5 40 GLU B O 1
ATOM 2871 N N . VAL B 1 41 ? -10.234 26.828 13.227 1 94.31 41 VAL B N 1
ATOM 2872 C CA . VAL B 1 41 ? -9.852 25.859 14.242 1 94.31 41 VAL B CA 1
ATOM 2873 C C . VAL B 1 41 ? -9.305 26.578 15.477 1 94.31 41 VAL B C 1
ATOM 2875 O O . VAL B 1 41 ? -8.102 26.844 15.57 1 94.31 41 VAL B O 1
ATOM 2878 N N . PRO B 1 42 ? -10.133 26.797 16.391 1 92.44 42 PRO B N 1
ATOM 2879 C CA . PRO B 1 42 ? -9.695 27.531 17.578 1 92.44 42 PRO B CA 1
ATOM 2880 C C . PRO B 1 42 ? -8.672 26.766 18.406 1 92.44 42 PRO B C 1
ATOM 2882 O O . PRO B 1 42 ? -8.625 25.531 18.344 1 92.44 42 PRO B O 1
ATOM 2885 N N . SER B 1 43 ? -7.906 27.578 19.109 1 92.94 43 SER B N 1
ATOM 2886 C CA . SER B 1 43 ? -6.984 26.953 20.047 1 92.94 43 SER B CA 1
ATOM 2887 C C . SER B 1 43 ? -7.738 26.156 21.109 1 92.94 43 SER B C 1
ATOM 2889 O O . SER B 1 43 ? -8.836 26.547 21.516 1 92.94 43 SER B O 1
ATOM 2891 N N . ASN B 1 44 ? -7.207 25.094 21.516 1 96.19 44 ASN B N 1
ATOM 2892 C CA . ASN B 1 44 ? -7.738 24.234 22.562 1 96.19 44 ASN B CA 1
ATOM 2893 C C . ASN B 1 44 ? -6.625 23.656 23.438 1 96.19 44 ASN B C 1
ATOM 2895 O O . ASN B 1 44 ? -6.203 22.516 23.25 1 96.19 44 ASN B O 1
ATOM 2899 N N . ASP B 1 45 ? -6.238 24.375 24.453 1 96.12 45 ASP B N 1
ATOM 2900 C CA . ASP B 1 45 ? -5.098 24.031 25.297 1 96.12 45 ASP B CA 1
ATOM 2901 C C . ASP B 1 45 ? -5.332 22.734 26.047 1 96.12 45 ASP B C 1
ATOM 2903 O O . ASP B 1 45 ? -4.406 21.938 26.234 1 96.12 45 ASP B O 1
ATOM 2907 N N . LEU B 1 46 ? -6.539 22.578 26.453 1 97.31 46 LEU B N 1
ATOM 2908 C CA . LEU B 1 46 ? -6.863 21.375 27.203 1 97.31 46 LEU B CA 1
ATOM 2909 C C . LEU B 1 46 ? -6.664 20.125 26.328 1 97.31 46 LEU B C 1
ATOM 2911 O O . LEU B 1 46 ? -6.156 19.109 26.797 1 97.31 46 LEU B O 1
ATOM 2915 N N . PHE B 1 47 ? -7.09 20.219 25.125 1 98.12 47 PHE B N 1
ATOM 2916 C CA . PHE B 1 47 ? -6.91 19.125 24.172 1 98.12 47 PHE B CA 1
ATOM 2917 C C . PHE B 1 47 ? -5.43 18.875 23.906 1 98.12 47 PHE B C 1
ATOM 2919 O O . PHE B 1 47 ? -4.977 17.719 23.922 1 98.12 47 PHE B O 1
ATOM 2926 N N . ASP B 1 48 ? -4.68 19.938 23.703 1 97.5 48 ASP B N 1
ATOM 2927 C CA . ASP B 1 48 ? -3.252 19.828 23.422 1 97.5 48 ASP B CA 1
ATOM 2928 C C . ASP B 1 48 ? -2.506 19.203 24.609 1 97.5 48 ASP B C 1
ATOM 2930 O O . ASP B 1 48 ? -1.63 18.359 24.406 1 97.5 48 ASP B O 1
ATOM 2934 N N . ASP B 1 49 ? -2.887 19.609 25.75 1 97.5 49 ASP B N 1
ATOM 2935 C CA . ASP B 1 49 ? -2.268 19.078 26.953 1 97.5 49 ASP B CA 1
ATOM 2936 C C . ASP B 1 49 ? -2.543 17.578 27.109 1 97.5 49 ASP B C 1
ATOM 2938 O O . ASP B 1 49 ? -1.68 16.828 27.578 1 97.5 49 ASP B O 1
ATOM 2942 N N . GLU B 1 50 ? -3.699 17.234 26.797 1 98.19 50 GLU B N 1
ATOM 2943 C CA . GLU B 1 50 ? -4.047 15.82 26.922 1 98.19 50 GLU B CA 1
ATOM 2944 C C . GLU B 1 50 ? -3.256 14.961 25.938 1 98.19 50 GLU B C 1
ATOM 2946 O O . GLU B 1 50 ? -2.809 13.867 26.281 1 98.19 50 GLU B O 1
ATOM 2951 N N . VAL B 1 51 ? -3.088 15.391 24.703 1 98.5 51 VAL B N 1
ATOM 2952 C CA . VAL B 1 51 ? -2.26 14.672 23.734 1 98.5 51 VAL B CA 1
ATOM 2953 C C . VAL B 1 51 ? -0.825 14.586 24.25 1 98.5 51 VAL B C 1
ATOM 2955 O O . VAL B 1 51 ? -0.201 13.523 24.188 1 98.5 51 VAL B O 1
ATOM 2958 N N . PHE B 1 52 ? -0.345 15.695 24.812 1 98.12 52 PHE B N 1
ATOM 2959 C CA . PHE B 1 52 ? 0.996 15.734 25.391 1 98.12 52 PHE B CA 1
ATOM 2960 C C . PHE B 1 52 ? 1.138 14.711 26.5 1 98.12 52 PHE B C 1
ATOM 2962 O O . PHE B 1 52 ? 2.1 13.938 26.531 1 98.12 52 PHE B O 1
ATOM 2969 N N . ASN B 1 53 ? 0.198 14.68 27.391 1 97.44 53 ASN B N 1
ATOM 2970 C CA . ASN B 1 53 ? 0.251 13.82 28.562 1 97.44 53 ASN B CA 1
ATOM 2971 C C . ASN B 1 53 ? 0.218 12.344 28.172 1 97.44 53 ASN B C 1
ATOM 2973 O O . ASN B 1 53 ? 0.842 11.508 28.844 1 97.44 53 ASN B O 1
ATOM 2977 N N . ARG B 1 54 ? -0.448 12.047 27.203 1 97.38 54 ARG B N 1
ATOM 2978 C CA . ARG B 1 54 ? -0.52 10.656 26.75 1 97.38 54 ARG B CA 1
ATOM 2979 C C . ARG B 1 54 ? 0.743 10.266 25.984 1 97.38 54 ARG B C 1
ATOM 2981 O O . ARG B 1 54 ? 1.216 9.133 26.109 1 97.38 54 ARG B O 1
ATOM 2988 N N . PHE B 1 55 ? 1.276 11.195 25.219 1 98.25 55 PHE B N 1
ATOM 2989 C CA . PHE B 1 55 ? 2.453 10.906 24.406 1 98.25 55 PHE B CA 1
ATOM 2990 C C . PHE B 1 55 ? 3.715 10.914 25.266 1 98.25 55 PHE B C 1
ATOM 2992 O O . PHE B 1 55 ? 4.695 10.242 24.938 1 98.25 55 PHE B O 1
ATOM 2999 N N . LYS B 1 56 ? 3.711 11.547 26.328 1 96.06 56 LYS B N 1
ATOM 3000 C CA . LYS B 1 56 ? 4.895 11.75 27.156 1 96.06 56 LYS B CA 1
ATOM 3001 C C . LYS B 1 56 ? 5.426 10.43 27.703 1 96.06 56 LYS B C 1
ATOM 3003 O O . LYS B 1 56 ? 6.59 10.328 28.094 1 96.06 56 LYS B O 1
ATOM 3008 N N . HIS B 1 57 ? 4.664 9.398 27.656 1 92 57 HIS B N 1
ATOM 3009 C CA . HIS B 1 57 ? 5.059 8.094 28.172 1 92 57 HIS B CA 1
ATOM 3010 C C . HIS B 1 57 ? 5.918 7.34 27.156 1 92 57 HIS B C 1
ATOM 3012 O O . HIS B 1 57 ? 6.344 6.215 27.422 1 92 57 HIS B O 1
ATOM 3018 N N . CYS B 1 58 ? 6.25 7.918 26.062 1 94.12 58 CYS B N 1
ATOM 3019 C CA . CYS B 1 58 ? 7.012 7.266 25 1 94.12 58 CYS B CA 1
ATOM 3020 C C . CYS B 1 58 ? 8.484 7.137 25.375 1 94.12 58 CYS B C 1
ATOM 3022 O O . CYS B 1 58 ? 9.234 6.395 24.75 1 94.12 58 CYS B O 1
ATOM 3024 N N . GLY B 1 59 ? 8.938 7.879 26.391 1 93.25 59 GLY B N 1
ATOM 3025 C CA . GLY B 1 59 ? 10.305 7.758 26.859 1 93.25 59 GLY B CA 1
ATOM 3026 C C . GLY B 1 59 ? 11.234 8.812 26.281 1 93.25 59 GLY B C 1
ATOM 3027 O O . GLY B 1 59 ? 12.422 8.852 26.609 1 93.25 59 GLY B O 1
ATOM 3028 N N . LEU B 1 60 ? 10.734 9.711 25.453 1 95.38 60 LEU B N 1
ATOM 3029 C CA . LEU B 1 60 ? 11.539 10.789 24.891 1 95.38 60 LEU B CA 1
ATOM 3030 C C . LEU B 1 60 ? 11.602 11.977 25.859 1 95.38 60 LEU B C 1
ATOM 3032 O O . LEU B 1 60 ? 10.75 12.109 26.734 1 95.38 60 LEU B O 1
ATOM 3036 N N . PRO B 1 61 ? 12.656 12.773 25.703 1 93.44 61 PRO B N 1
ATOM 3037 C CA . PRO B 1 61 ? 12.719 13.992 26.516 1 93.44 61 PRO B CA 1
ATOM 3038 C C . PRO B 1 61 ? 11.5 14.891 26.328 1 93.44 61 PRO B C 1
ATOM 3040 O O . PRO B 1 61 ? 10.969 14.984 25.219 1 93.44 61 PRO B O 1
ATOM 3043 N N . SER B 1 62 ? 11.133 15.625 27.344 1 92.25 62 SER B N 1
ATOM 3044 C CA . SER B 1 62 ? 9.914 16.422 27.391 1 92.25 62 SER B CA 1
ATOM 3045 C C . SER B 1 62 ? 9.883 17.453 26.281 1 92.25 62 SER B C 1
ATOM 3047 O O . SER B 1 62 ? 8.828 17.734 25.703 1 92.25 62 SER B O 1
ATOM 3049 N N . GLU B 1 63 ? 10.984 18.031 26.031 1 92 63 GLU B N 1
ATOM 3050 C CA . GLU B 1 63 ? 11.039 19.062 25 1 92 63 GLU B CA 1
ATOM 3051 C C . GLU B 1 63 ? 10.719 18.484 23.625 1 92 63 GLU B C 1
ATOM 3053 O O . GLU B 1 63 ? 10.062 19.125 22.797 1 92 63 GLU B O 1
ATOM 3058 N N . VAL B 1 64 ? 11.172 17.312 23.438 1 92.44 64 VAL B N 1
ATOM 3059 C CA . VAL B 1 64 ? 10.93 16.609 22.172 1 92.44 64 VAL B CA 1
ATOM 3060 C C . VAL B 1 64 ? 9.461 16.188 22.094 1 92.44 64 VAL B C 1
ATOM 3062 O O . VAL B 1 64 ? 8.82 16.344 21.062 1 92.44 64 VAL B O 1
ATOM 3065 N N . VAL B 1 65 ? 8.977 15.711 23.188 1 95.69 65 VAL B N 1
ATOM 3066 C CA . VAL B 1 65 ? 7.578 15.297 23.281 1 95.69 65 VAL B CA 1
ATOM 3067 C C . VAL B 1 65 ? 6.664 16.484 23 1 95.69 65 VAL B C 1
ATOM 3069 O O . VAL B 1 65 ? 5.688 16.359 22.25 1 95.69 65 VAL B O 1
ATOM 3072 N N . TYR B 1 66 ? 7.004 17.609 23.547 1 95.06 66 TYR B N 1
ATOM 3073 C CA . TYR B 1 66 ? 6.184 18.812 23.391 1 95.06 66 TYR B CA 1
ATOM 3074 C C . TYR B 1 66 ? 6.137 19.234 21.922 1 95.06 66 TYR B C 1
ATOM 3076 O O . TYR B 1 66 ? 5.07 19.578 21.406 1 95.06 66 TYR B O 1
ATOM 3084 N N . ARG B 1 67 ? 7.184 19.234 21.312 1 93.62 67 ARG B N 1
ATOM 3085 C CA . ARG B 1 67 ? 7.285 19.672 19.922 1 93.62 67 ARG B CA 1
ATOM 3086 C C . ARG B 1 67 ? 6.359 18.844 19.031 1 93.62 67 ARG B C 1
ATOM 3088 O O . ARG B 1 67 ? 5.59 19.406 18.25 1 93.62 67 ARG B O 1
ATOM 3095 N N . TYR B 1 68 ? 6.352 17.578 19.156 1 96.38 68 TYR B N 1
ATOM 3096 C CA . TYR B 1 68 ? 5.602 16.719 18.25 1 96.38 68 TYR B CA 1
ATOM 3097 C C . TYR B 1 68 ? 4.133 16.641 18.656 1 96.38 68 TYR B C 1
ATOM 3099 O O . TYR B 1 68 ? 3.252 16.578 17.797 1 96.38 68 TYR B O 1
ATOM 3107 N N . SER B 1 69 ? 3.895 16.688 19.938 1 97.75 69 SER B N 1
ATOM 3108 C CA . SER B 1 69 ? 2.516 16.562 20.391 1 97.75 69 SER B CA 1
ATOM 3109 C C . SER B 1 69 ? 1.706 17.812 20.047 1 97.75 69 SER B C 1
ATOM 3111 O O . SER B 1 69 ? 0.517 17.719 19.734 1 97.75 69 SER B O 1
ATOM 3113 N N . LYS B 1 70 ? 2.328 18.969 20.078 1 95.38 70 LYS B N 1
ATOM 3114 C CA . LYS B 1 70 ? 1.621 20.203 19.75 1 95.38 70 LYS B CA 1
ATOM 3115 C C . LYS B 1 70 ? 1.138 20.203 18.312 1 95.38 70 LYS B C 1
ATOM 3117 O O . LYS B 1 70 ? -0.03 20.484 18.031 1 95.38 70 LYS B O 1
ATOM 3122 N N . GLY B 1 71 ? 2.035 19.906 17.406 1 95 71 GLY B N 1
ATOM 3123 C CA . GLY B 1 71 ? 1.665 19.812 16.016 1 95 71 GLY B CA 1
ATOM 3124 C C . GLY B 1 71 ? 0.63 18.734 15.734 1 95 71 GLY B C 1
ATOM 3125 O O . GLY B 1 71 ? -0.297 18.953 14.945 1 95 71 GLY B O 1
ATOM 3126 N N . ALA B 1 72 ? 0.778 17.641 16.391 1 98 72 ALA B N 1
ATOM 3127 C CA . ALA B 1 72 ? -0.115 16.5 16.203 1 98 72 ALA B CA 1
ATOM 3128 C C . ALA B 1 72 ? -1.515 16.812 16.734 1 98 72 ALA B C 1
ATOM 3130 O O . ALA B 1 72 ? -2.514 16.438 16.109 1 98 72 ALA B O 1
ATOM 3131 N N . ALA B 1 73 ? -1.546 17.453 17.859 1 98.12 73 ALA B N 1
ATOM 3132 C CA . ALA B 1 73 ? -2.828 17.844 18.453 1 98.12 73 ALA B CA 1
ATOM 3133 C C . ALA B 1 73 ? -3.588 18.797 17.531 1 98.12 73 ALA B C 1
ATOM 3135 O O . ALA B 1 73 ? -4.785 18.609 17.297 1 98.12 73 ALA B O 1
ATOM 3136 N N . PHE B 1 74 ? -2.889 19.719 17.062 1 96.94 74 PHE B N 1
ATOM 3137 C CA . PHE B 1 74 ? -3.504 20.672 16.141 1 96.94 74 PHE B CA 1
ATOM 3138 C C . PHE B 1 74 ? -3.973 19.969 14.875 1 96.94 74 PHE B C 1
ATOM 3140 O O . PHE B 1 74 ? -5.074 20.234 14.383 1 96.94 74 PHE B O 1
ATOM 3147 N N . MET B 1 75 ? -3.211 19.109 14.359 1 97.38 75 MET B N 1
ATOM 3148 C CA . MET B 1 75 ? -3.559 18.359 13.156 1 97.38 75 MET B CA 1
ATOM 3149 C C . MET B 1 75 ? -4.852 17.578 13.359 1 97.38 75 MET B C 1
ATOM 3151 O O . MET B 1 75 ? -5.73 17.594 12.5 1 97.38 75 MET B O 1
ATOM 3155 N N . ALA B 1 76 ? -4.945 16.891 14.469 1 98.44 76 ALA B N 1
ATOM 3156 C CA . ALA B 1 76 ? -6.121 16.062 14.75 1 98.44 76 ALA B CA 1
ATOM 3157 C C . ALA B 1 76 ? -7.391 16.906 14.742 1 98.44 76 ALA B C 1
ATOM 3159 O O . ALA B 1 76 ? -8.43 16.469 14.242 1 98.44 76 ALA B O 1
ATOM 3160 N N . ARG B 1 77 ? -7.293 18.109 15.227 1 97.5 77 ARG B N 1
ATOM 3161 C CA . ARG B 1 77 ? -8.453 19 15.266 1 97.5 77 ARG B CA 1
ATOM 3162 C C . ARG B 1 77 ? -8.711 19.625 13.898 1 97.5 77 ARG B C 1
ATOM 3164 O O . ARG B 1 77 ? -9.859 19.875 13.531 1 97.5 77 ARG B O 1
ATOM 3171 N N . CYS B 1 78 ? -7.66 19.781 13.195 1 96.44 78 CYS B N 1
ATOM 3172 C CA . CYS B 1 78 ? -7.754 20.406 11.883 1 96.44 78 CYS B CA 1
ATOM 3173 C C . CYS B 1 78 ? -8.328 19.438 10.852 1 96.44 78 CYS B C 1
ATOM 3175 O O . CYS B 1 78 ? -9.211 19.812 10.078 1 96.44 78 CYS B O 1
ATOM 3177 N N . PHE B 1 79 ? -7.836 18.203 10.844 1 97.62 79 PHE B N 1
ATOM 3178 C CA . PHE B 1 79 ? -8.18 17.234 9.812 1 97.62 79 PHE B CA 1
ATOM 3179 C C . PHE B 1 79 ? -9.555 16.625 10.086 1 97.62 79 PHE B C 1
ATOM 3181 O O . PHE B 1 79 ? -10.258 16.234 9.156 1 97.62 79 PHE B O 1
ATOM 3188 N N . TYR B 1 80 ? -9.914 16.562 11.406 1 98 80 TYR B N 1
ATOM 3189 C CA . TYR B 1 80 ? -11.055 15.727 11.758 1 98 80 TYR B CA 1
ATOM 3190 C C . TYR B 1 80 ? -12.023 16.484 12.664 1 98 80 TYR B C 1
ATOM 3192 O O . TYR B 1 80 ? -12.414 15.977 13.727 1 98 80 TYR B O 1
ATOM 3200 N N . PRO B 1 81 ? -12.469 17.625 12.203 1 96.62 81 PRO B N 1
ATOM 3201 C CA . PRO B 1 81 ? -13.391 18.391 13.047 1 96.62 81 PRO B CA 1
ATOM 3202 C C . PRO B 1 81 ? -14.719 17.688 13.258 1 96.62 81 PRO B C 1
ATOM 3204 O O . PRO B 1 81 ? -15.453 18 14.203 1 96.62 81 PRO B O 1
ATOM 3207 N N . HIS B 1 82 ? -15.062 16.703 12.445 1 95.62 82 HIS B N 1
ATOM 3208 C CA . HIS B 1 82 ? -16.344 16 12.492 1 95.62 82 HIS B CA 1
ATOM 3209 C C . HIS B 1 82 ? -16.297 14.836 13.469 1 95.62 82 HIS B C 1
ATOM 3211 O O . HIS B 1 82 ? -17.328 14.227 13.766 1 95.62 82 HIS B O 1
ATOM 3217 N N . LEU B 1 83 ? -15.141 14.492 13.953 1 97.62 83 LEU B N 1
ATOM 3218 C CA . LEU B 1 83 ? -15.016 13.352 14.852 1 97.62 83 LEU B CA 1
ATOM 3219 C C . LEU B 1 83 ? -15.195 13.773 16.312 1 97.62 83 LEU B C 1
ATOM 3221 O O . LEU B 1 83 ? -15.008 14.945 16.641 1 97.62 83 LEU B O 1
ATOM 3225 N N . ASP B 1 84 ? -15.57 12.805 17.141 1 97 84 ASP B N 1
ATOM 3226 C CA . ASP B 1 84 ? -15.688 13.086 18.578 1 97 84 ASP B CA 1
ATOM 3227 C C . ASP B 1 84 ? -14.32 13.312 19.203 1 97 84 ASP B C 1
ATOM 3229 O O . ASP B 1 84 ? -13.297 12.938 18.641 1 97 84 ASP B O 1
ATOM 3233 N N . ARG B 1 85 ? -14.305 13.867 20.359 1 97.5 85 ARG B N 1
ATOM 3234 C CA . ARG B 1 85 ? -13.086 14.289 21.047 1 97.5 85 ARG B CA 1
ATOM 3235 C C . ARG B 1 85 ? -12.156 13.109 21.297 1 97.5 85 ARG B C 1
ATOM 3237 O O . ARG B 1 85 ? -10.945 13.211 21.094 1 97.5 85 ARG B O 1
ATOM 3244 N N . ASP B 1 86 ? -12.656 12.008 21.75 1 97.81 86 ASP B N 1
ATOM 3245 C CA . ASP B 1 86 ? -11.836 10.844 22.094 1 97.81 86 ASP B CA 1
ATOM 3246 C C . ASP B 1 86 ? -11.109 10.305 20.859 1 97.81 86 ASP B C 1
ATOM 3248 O O . ASP B 1 86 ? -9.945 9.906 20.953 1 97.81 86 ASP B O 1
ATOM 3252 N N . THR B 1 87 ? -11.836 10.25 19.781 1 98.44 87 THR B N 1
ATOM 3253 C CA . THR B 1 87 ? -11.211 9.789 18.547 1 98.44 87 THR B CA 1
ATOM 3254 C C . THR B 1 87 ? -10.133 10.773 18.094 1 98.44 87 THR B C 1
ATOM 3256 O O . THR B 1 87 ? -9.047 10.359 17.672 1 98.44 87 THR B O 1
ATOM 3259 N N . GLN B 1 88 ? -10.375 12.039 18.203 1 98.62 88 GLN B N 1
ATOM 3260 C CA . GLN B 1 88 ? -9.375 13.055 17.875 1 98.62 88 GLN B CA 1
ATOM 3261 C C . GLN B 1 88 ? -8.133 12.898 18.734 1 98.62 88 GLN B C 1
ATOM 3263 O O . GLN B 1 88 ? -7.004 13.023 18.25 1 98.62 88 GLN B O 1
ATOM 3268 N N . LEU B 1 89 ? -8.367 12.641 20 1 98.75 89 LEU B N 1
ATOM 3269 C CA . LEU B 1 89 ? -7.258 12.453 20.922 1 98.75 89 LEU B CA 1
ATOM 3270 C C . LEU B 1 89 ? -6.398 11.266 20.516 1 98.75 89 LEU B C 1
ATOM 3272 O O . LEU B 1 89 ? -5.168 11.359 20.5 1 98.75 89 LEU B O 1
ATOM 3276 N N . SER B 1 90 ? -7.039 10.18 20.188 1 98.75 90 SER B N 1
ATOM 3277 C CA . SER B 1 90 ? -6.305 8.992 19.766 1 98.75 90 SER B CA 1
ATOM 3278 C C . SER B 1 90 ? -5.488 9.266 18.516 1 98.75 90 SER B C 1
ATOM 3280 O O . SER B 1 90 ? -4.348 8.812 18.391 1 98.75 90 SER B O 1
ATOM 3282 N N . ILE B 1 91 ? -6.09 9.977 17.562 1 98.88 91 ILE B N 1
ATOM 3283 C CA . ILE B 1 91 ? -5.391 10.336 16.344 1 98.88 91 ILE B CA 1
ATOM 3284 C C . ILE B 1 91 ? -4.207 11.242 16.656 1 98.88 91 ILE B C 1
ATOM 3286 O O . ILE B 1 91 ? -3.119 11.078 16.109 1 98.88 91 ILE B O 1
ATOM 3290 N N . GLY B 1 92 ? -4.426 12.195 17.547 1 98.75 92 GLY B N 1
ATOM 3291 C CA . GLY B 1 92 ? -3.354 13.094 17.953 1 98.75 92 GLY B CA 1
ATOM 3292 C C . GLY B 1 92 ? -2.174 12.375 18.578 1 98.75 92 GLY B C 1
ATOM 3293 O O . GLY B 1 92 ? -1.021 12.656 18.25 1 98.75 92 GLY B O 1
ATOM 3294 N N . VAL B 1 93 ? -2.424 11.461 19.453 1 98.81 93 VAL B N 1
ATOM 3295 C CA . VAL B 1 93 ? -1.369 10.711 20.125 1 98.81 93 VAL B CA 1
ATOM 3296 C C . VAL B 1 93 ? -0.613 9.859 19.109 1 98.81 93 VAL B C 1
ATOM 3298 O O . VAL B 1 93 ? 0.62 9.875 19.078 1 98.81 93 VAL B O 1
ATOM 3301 N N . TRP B 1 94 ? -1.34 9.148 18.328 1 98.62 94 TRP B N 1
ATOM 3302 C CA . TRP B 1 94 ? -0.729 8.344 17.281 1 98.62 94 TRP B CA 1
ATOM 3303 C C . TRP B 1 94 ? 0.091 9.211 16.328 1 98.62 94 TRP B C 1
ATOM 3305 O O . TRP B 1 94 ? 1.221 8.867 15.977 1 98.62 94 TRP B O 1
ATOM 3315 N N . THR B 1 95 ? -0.405 10.336 15.938 1 98.62 95 THR B N 1
ATOM 3316 C CA . THR B 1 95 ? 0.274 11.25 15.023 1 98.62 95 THR B CA 1
ATOM 3317 C C . THR B 1 95 ? 1.554 11.789 15.648 1 98.62 95 THR B C 1
ATOM 3319 O O . THR B 1 95 ? 2.539 12.039 14.953 1 98.62 95 THR B O 1
ATOM 3322 N N . SER B 1 96 ? 1.536 11.961 16.953 1 98.62 96 SER B N 1
ATOM 3323 C CA . SER B 1 96 ? 2.754 12.383 17.625 1 98.62 96 SER B CA 1
ATOM 3324 C C . SER B 1 96 ? 3.896 11.406 17.391 1 98.62 96 SER B C 1
ATOM 3326 O O . SER B 1 96 ? 5.035 11.812 17.156 1 98.62 96 SER B O 1
ATOM 3328 N N . TYR B 1 97 ? 3.57 10.164 17.438 1 98.25 97 TYR B N 1
ATOM 3329 C CA . TYR B 1 97 ? 4.566 9.148 17.109 1 98.25 97 TYR B CA 1
ATOM 3330 C C . TYR B 1 97 ? 4.988 9.25 15.648 1 98.25 97 TYR B C 1
ATOM 3332 O O . TYR B 1 97 ? 6.18 9.195 15.336 1 98.25 97 TYR B O 1
ATOM 3340 N N . ILE B 1 98 ? 4.051 9.398 14.758 1 98.12 98 ILE B N 1
ATOM 3341 C CA . ILE B 1 98 ? 4.32 9.469 13.328 1 98.12 98 ILE B CA 1
ATOM 3342 C C . ILE B 1 98 ? 5.246 10.648 13.031 1 98.12 98 ILE B C 1
ATOM 3344 O O . ILE B 1 98 ? 6.27 10.484 12.359 1 98.12 98 ILE B O 1
ATOM 3348 N N . PHE B 1 99 ? 4.934 11.805 13.609 1 97.06 99 PHE B N 1
ATOM 3349 C CA . PHE B 1 99 ? 5.746 13 13.398 1 97.06 99 PHE B CA 1
ATOM 3350 C C . PHE B 1 99 ? 7.152 12.805 13.961 1 97.06 99 PHE B C 1
ATOM 3352 O O . PHE B 1 99 ? 8.133 13.258 13.359 1 97.06 99 PHE B O 1
ATOM 3359 N N . SER B 1 100 ? 7.246 12.172 15.047 1 97.69 100 SER B N 1
ATOM 3360 C CA . SER B 1 100 ? 8.547 12 15.695 1 97.69 100 SER B CA 1
ATOM 3361 C C . SER B 1 100 ? 9.43 11.039 14.906 1 97.69 100 SER B C 1
ATOM 3363 O O . SER B 1 100 ? 10.648 11.219 14.852 1 97.69 100 SER B O 1
ATOM 3365 N N . ILE B 1 101 ? 8.867 10.031 14.273 1 97.62 101 ILE B N 1
ATOM 3366 C CA . ILE B 1 101 ? 9.625 9.047 13.523 1 97.62 101 ILE B CA 1
ATOM 3367 C C . ILE B 1 101 ? 10.352 9.727 12.359 1 97.62 101 ILE B C 1
ATOM 3369 O O . ILE B 1 101 ? 11.539 9.477 12.141 1 97.62 101 ILE B O 1
ATOM 3373 N N . ASP B 1 102 ? 9.695 10.531 11.68 1 91.19 102 ASP B N 1
ATOM 3374 C CA . ASP B 1 102 ? 10.25 11.219 10.516 1 91.19 102 ASP B CA 1
ATOM 3375 C C . ASP B 1 102 ? 11.523 11.977 10.883 1 91.19 102 ASP B C 1
ATOM 3377 O O . ASP B 1 102 ? 12.539 11.883 10.188 1 91.19 102 ASP B O 1
ATOM 3381 N N . ASP B 1 103 ? 11.562 12.641 11.984 1 91 103 ASP B N 1
ATOM 3382 C CA . ASP B 1 103 ? 12.688 13.469 12.398 1 91 103 ASP B CA 1
ATOM 3383 C C . ASP B 1 103 ? 13.75 12.648 13.117 1 91 103 ASP B C 1
ATOM 3385 O O . ASP B 1 103 ? 14.945 12.797 12.867 1 91 103 ASP B O 1
ATOM 3389 N N . LEU B 1 104 ? 13.312 11.773 13.93 1 95.62 104 LEU B N 1
ATOM 3390 C CA . LEU B 1 104 ? 14.234 11.094 14.836 1 95.62 104 LEU B CA 1
ATOM 3391 C C . LEU B 1 104 ? 14.945 9.945 14.125 1 95.62 104 LEU B C 1
ATOM 3393 O O . LEU B 1 104 ? 16 9.5 14.57 1 95.62 104 LEU B O 1
ATOM 3397 N N . CYS B 1 105 ? 14.422 9.523 13.07 1 95.56 105 CYS B N 1
ATOM 3398 C CA . CYS B 1 105 ? 15 8.414 12.32 1 95.56 105 CYS B CA 1
ATOM 3399 C C . CYS B 1 105 ? 16.375 8.781 11.773 1 95.56 105 CYS B C 1
ATOM 3401 O O . CYS B 1 105 ? 17.172 7.906 11.453 1 95.56 105 CYS B O 1
ATOM 3403 N N . GLU B 1 106 ? 16.688 10.031 11.711 1 94.06 106 GLU B N 1
ATOM 3404 C CA . GLU B 1 106 ? 18 10.492 11.273 1 94.06 106 GLU B CA 1
ATOM 3405 C C . GLU B 1 106 ? 19.078 10.055 12.25 1 94.06 106 GLU B C 1
ATOM 3407 O O . GLU B 1 106 ? 20.234 9.867 11.859 1 94.06 106 GLU B O 1
ATOM 3412 N N . GLY B 1 107 ? 18.703 9.914 13.484 1 96.06 107 GLY B N 1
ATOM 3413 C CA . GLY B 1 107 ? 19.641 9.43 14.484 1 96.06 107 GLY B CA 1
ATOM 3414 C C . GLY B 1 107 ? 19.859 7.926 14.422 1 96.06 107 GLY B C 1
ATOM 3415 O O . GLY B 1 107 ? 18.891 7.16 14.453 1 96.06 107 GLY B O 1
ATOM 3416 N N . PRO B 1 108 ? 21.078 7.469 14.375 1 96.38 108 PRO B N 1
ATOM 3417 C CA . PRO B 1 108 ? 21.375 6.047 14.172 1 96.38 108 PRO B CA 1
ATOM 3418 C C . PRO B 1 108 ? 20.828 5.168 15.289 1 96.38 108 PRO B C 1
ATOM 3420 O O . PRO B 1 108 ? 20.312 4.078 15.023 1 96.38 108 PRO B O 1
ATOM 3423 N N . GLU B 1 109 ? 20.922 5.609 16.5 1 95.12 109 GLU B N 1
ATOM 3424 C CA . GLU B 1 109 ? 20.453 4.793 17.609 1 95.12 109 GLU B CA 1
ATOM 3425 C C . GLU B 1 109 ? 18.938 4.594 17.547 1 95.12 109 GLU B C 1
ATOM 3427 O O . GLU B 1 109 ? 18.453 3.479 17.734 1 95.12 109 GLU B O 1
ATOM 3432 N N . PHE B 1 110 ? 18.234 5.664 17.359 1 96.06 110 PHE B N 1
ATOM 3433 C CA . PHE B 1 110 ? 16.797 5.602 17.219 1 96.06 110 PHE B CA 1
ATOM 3434 C C . PHE B 1 110 ? 16.391 4.691 16.062 1 96.06 110 PHE B C 1
ATOM 3436 O O . PHE B 1 110 ? 15.508 3.848 16.203 1 96.06 110 PHE B O 1
ATOM 3443 N N . ARG B 1 111 ? 17.047 4.84 14.977 1 96.69 111 ARG B N 1
ATOM 3444 C CA . ARG B 1 111 ? 16.75 4.094 13.758 1 96.69 111 ARG B CA 1
ATOM 3445 C C . ARG B 1 111 ? 16.969 2.598 13.969 1 96.69 111 ARG B C 1
ATOM 3447 O O . ARG B 1 111 ? 16.141 1.784 13.555 1 96.69 111 ARG B O 1
ATOM 3454 N N . GLU B 1 112 ? 18.047 2.219 14.609 1 95.25 112 GLU B N 1
ATOM 3455 C CA . GLU B 1 112 ? 18.344 0.812 14.852 1 95.25 112 GLU B CA 1
ATOM 3456 C C . GLU B 1 112 ? 17.297 0.173 15.758 1 95.25 112 GLU B C 1
ATOM 3458 O O . GLU B 1 112 ? 16.906 -0.974 15.547 1 95.25 112 GLU B O 1
ATOM 3463 N N . GLN B 1 113 ? 16.859 0.94 16.703 1 94.12 113 GLN B N 1
ATOM 3464 C CA . GLN B 1 113 ? 15.82 0.431 17.594 1 94.12 113 GLN B CA 1
ATOM 3465 C C . GLN B 1 113 ? 14.484 0.312 16.875 1 94.12 113 GLN B C 1
ATOM 3467 O O . GLN B 1 113 ? 13.734 -0.639 17.094 1 94.12 113 GLN B O 1
ATOM 3472 N N . LEU B 1 114 ? 14.242 1.287 16.062 1 95.94 114 LEU B N 1
ATOM 3473 C CA . LEU B 1 114 ? 12.992 1.301 15.312 1 95.94 114 LEU B CA 1
ATOM 3474 C C . LEU B 1 114 ? 12.898 0.095 14.383 1 95.94 114 LEU B C 1
ATOM 3476 O O . LEU B 1 114 ? 11.812 -0.441 14.156 1 95.94 114 LEU B O 1
ATOM 3480 N N . LYS B 1 115 ? 13.961 -0.433 13.875 1 94.56 115 LYS B N 1
ATOM 3481 C CA . LYS B 1 115 ? 14.023 -1.576 12.969 1 94.56 115 LYS B CA 1
ATOM 3482 C C . LYS B 1 115 ? 13.531 -2.848 13.656 1 94.56 115 LYS B C 1
ATOM 3484 O O . LYS B 1 115 ? 13.172 -3.82 12.984 1 94.56 115 LYS B O 1
ATOM 3489 N N . GLU B 1 116 ? 13.461 -2.779 14.938 1 91.44 116 GLU B N 1
ATOM 3490 C CA . GLU B 1 116 ? 13.086 -3.965 15.703 1 91.44 116 GLU B CA 1
ATOM 3491 C C . GLU B 1 116 ? 11.57 -4.051 15.875 1 91.44 116 GLU B C 1
ATOM 3493 O O . GLU B 1 116 ? 11.07 -4.953 16.547 1 91.44 116 GLU B O 1
ATOM 3498 N N . TYR B 1 117 ? 10.859 -3.191 15.242 1 94.56 117 TYR B N 1
ATOM 3499 C CA . TYR B 1 117 ? 9.43 -3.131 15.523 1 94.56 117 TYR B CA 1
ATOM 3500 C C . TYR B 1 117 ? 8.734 -4.422 15.117 1 94.56 117 TYR B C 1
ATOM 3502 O O . TYR B 1 117 ? 7.766 -4.844 15.75 1 94.56 117 TYR B O 1
ATOM 3510 N N . ARG B 1 118 ? 9.219 -5.086 14.008 1 92.81 118 ARG B N 1
ATOM 3511 C CA . ARG B 1 118 ? 8.57 -6.312 13.555 1 92.81 118 ARG B CA 1
ATOM 3512 C C . ARG B 1 118 ? 8.742 -7.43 14.586 1 92.81 118 ARG B C 1
ATOM 3514 O O . ARG B 1 118 ? 7.797 -8.18 14.859 1 92.81 118 ARG B O 1
ATOM 3521 N N . ALA B 1 119 ? 9.961 -7.5 15.055 1 89.06 119 ALA B N 1
ATOM 3522 C CA . ALA B 1 119 ? 10.211 -8.492 16.094 1 89.06 119 ALA B CA 1
ATOM 3523 C C . ALA B 1 119 ? 9.305 -8.273 17.297 1 89.06 119 ALA B C 1
ATOM 3525 O O . ALA B 1 119 ? 8.805 -9.234 17.891 1 89.06 119 ALA B O 1
ATOM 3526 N N . HIS B 1 120 ? 9.109 -7.051 17.594 1 86.69 120 HIS B N 1
ATOM 3527 C CA . HIS B 1 120 ? 8.188 -6.707 18.672 1 86.69 120 HIS B CA 1
ATOM 3528 C C . HIS B 1 120 ? 6.77 -7.16 18.344 1 86.69 120 HIS B C 1
ATOM 3530 O O . HIS B 1 120 ? 6.102 -7.773 19.188 1 86.69 120 HIS B O 1
ATOM 3536 N N . LEU B 1 121 ? 6.398 -6.895 17.203 1 88.44 121 LEU B N 1
ATOM 3537 C CA . LEU B 1 121 ? 5.035 -7.176 16.766 1 88.44 121 LEU B CA 1
ATOM 3538 C C . LEU B 1 121 ? 4.777 -8.68 16.719 1 88.44 121 LEU B C 1
ATOM 3540 O O . LEU B 1 121 ? 3.693 -9.141 17.062 1 88.44 121 LEU B O 1
ATOM 3544 N N . LEU B 1 122 ? 5.777 -9.422 16.266 1 85.88 122 LEU B N 1
ATOM 3545 C CA . LEU B 1 122 ? 5.605 -10.859 16.078 1 85.88 122 LEU B CA 1
ATOM 3546 C C . LEU B 1 122 ? 5.973 -11.633 17.328 1 85.88 122 LEU B C 1
ATOM 3548 O O . LEU B 1 122 ? 5.926 -12.859 17.359 1 85.88 122 LEU B O 1
ATOM 3552 N N . GLY B 1 123 ? 6.246 -10.906 18.469 1 76.31 123 GLY B N 1
ATOM 3553 C CA . GLY B 1 123 ? 6.43 -11.5 19.781 1 76.31 123 GLY B CA 1
ATOM 3554 C C . GLY B 1 123 ? 7.793 -12.148 19.953 1 76.31 123 GLY B C 1
ATOM 3555 O O . GLY B 1 123 ? 8.008 -12.922 20.891 1 76.31 123 GLY B O 1
ATOM 3556 N N . ALA B 1 124 ? 8.609 -12.008 19.094 1 67.75 124 ALA B N 1
ATOM 3557 C CA . ALA B 1 124 ? 9.93 -12.617 19.203 1 67.75 124 ALA B CA 1
ATOM 3558 C C . ALA B 1 124 ? 10.742 -11.953 20.312 1 67.75 124 ALA B C 1
ATOM 3560 O O . ALA B 1 124 ? 11.609 -12.578 20.922 1 67.75 124 ALA B O 1
ATOM 3561 N N . ASN B 1 125 ? 10.461 -10.695 20.469 1 65.56 125 ASN B N 1
ATOM 3562 C CA . ASN B 1 125 ? 11.164 -9.922 21.484 1 65.56 125 ASN B CA 1
ATOM 3563 C C . ASN B 1 125 ? 10.219 -8.984 22.234 1 65.56 125 ASN B C 1
ATOM 3565 O O . ASN B 1 125 ? 9.281 -8.445 21.641 1 65.56 125 ASN B O 1
ATOM 3569 N N . GLN B 1 126 ? 10.211 -9.188 23.484 1 64.69 126 GLN B N 1
ATOM 3570 C CA . GLN B 1 126 ? 9.422 -8.164 24.172 1 64.69 126 GLN B CA 1
ATOM 3571 C C . GLN B 1 126 ? 10.109 -6.805 24.094 1 64.69 126 GLN B C 1
ATOM 3573 O O . GLN B 1 126 ? 11.312 -6.695 24.344 1 64.69 126 GLN B O 1
ATOM 3578 N N . PRO B 1 127 ? 9.391 -5.922 23.578 1 62.19 127 PRO B N 1
ATOM 3579 C CA . PRO B 1 127 ? 10.055 -4.621 23.438 1 62.19 127 PRO B CA 1
ATOM 3580 C C . PRO B 1 127 ? 10.414 -3.994 24.781 1 62.19 127 PRO B C 1
ATOM 3582 O O . PRO B 1 127 ? 9.539 -3.795 25.625 1 62.19 127 PRO B O 1
ATOM 3585 N N . LYS B 1 128 ? 11.602 -3.801 24.828 1 78.75 128 LYS B N 1
ATOM 3586 C CA . LYS B 1 128 ? 12.078 -3.125 26.031 1 78.75 128 LYS B CA 1
ATOM 3587 C C . LYS B 1 128 ? 12.109 -1.612 25.844 1 78.75 128 LYS B C 1
ATOM 3589 O O . LYS B 1 128 ? 12.234 -0.859 26.797 1 78.75 128 LYS B O 1
ATOM 3594 N N . TRP B 1 129 ? 11.82 -1.273 24.609 1 91.25 129 TRP B N 1
ATOM 3595 C CA . TRP B 1 129 ? 11.891 0.153 24.312 1 91.25 129 TRP B CA 1
ATOM 3596 C C . TRP B 1 129 ? 10.531 0.822 24.5 1 91.25 129 TRP B C 1
ATOM 3598 O O . TRP B 1 129 ? 9.555 0.45 23.859 1 91.25 129 TRP B O 1
ATOM 3608 N N . ALA B 1 130 ? 10.453 1.731 25.406 1 93.88 130 ALA B N 1
ATOM 3609 C CA . ALA B 1 130 ? 9.219 2.41 25.797 1 93.88 130 ALA B CA 1
ATOM 3610 C C . ALA B 1 130 ? 8.547 3.062 24.594 1 93.88 130 ALA B C 1
ATOM 3612 O O . ALA B 1 130 ? 7.32 3.111 24.516 1 93.88 130 ALA B O 1
ATOM 3613 N N . TYR B 1 131 ? 9.328 3.51 23.703 1 96.38 131 TYR B N 1
ATOM 3614 C CA . TYR B 1 131 ? 8.812 4.195 22.516 1 96.38 131 TYR B CA 1
ATOM 3615 C C . TYR B 1 131 ? 7.969 3.254 21.656 1 96.38 131 TYR B C 1
ATOM 3617 O O . TYR B 1 131 ? 6.848 3.59 21.281 1 96.38 131 TYR B O 1
ATOM 3625 N N . LEU B 1 132 ? 8.461 2.053 21.406 1 94.62 132 LEU B N 1
ATOM 3626 C CA . LEU B 1 132 ? 7.742 1.084 20.594 1 94.62 132 LEU B CA 1
ATOM 3627 C C . LEU B 1 132 ? 6.496 0.583 21.312 1 94.62 132 LEU B C 1
ATOM 3629 O O . LEU B 1 132 ? 5.449 0.387 20.688 1 94.62 132 LEU B O 1
ATOM 3633 N N . ARG B 1 133 ? 6.641 0.406 22.562 1 93 133 ARG B N 1
ATOM 3634 C CA . ARG B 1 133 ? 5.477 -0.011 23.328 1 93 133 ARG B CA 1
ATOM 3635 C C . ARG B 1 133 ? 4.367 1.034 23.266 1 93 133 ARG B C 1
ATOM 3637 O O . ARG B 1 133 ? 3.197 0.696 23.078 1 93 133 ARG B O 1
ATOM 3644 N N . GLY B 1 134 ? 4.785 2.293 23.484 1 94.94 134 GLY B N 1
ATOM 3645 C CA . GLY B 1 134 ? 3.82 3.377 23.391 1 94.94 134 GLY B CA 1
ATOM 3646 C C . GLY B 1 134 ? 3.205 3.516 22.016 1 94.94 134 GLY B C 1
ATOM 3647 O O . GLY B 1 134 ? 2.004 3.754 21.875 1 94.94 134 GLY B O 1
ATOM 3648 N N . LEU B 1 135 ? 4.027 3.342 21.016 1 96.5 135 LEU B N 1
ATOM 3649 C CA . LEU B 1 135 ? 3.561 3.432 19.625 1 96.5 135 LEU B CA 1
ATOM 3650 C C . LEU B 1 135 ? 2.482 2.389 19.359 1 96.5 135 LEU B C 1
ATOM 3652 O O . LEU B 1 135 ? 1.401 2.721 18.859 1 96.5 135 LEU B O 1
ATOM 3656 N N . PHE B 1 136 ? 2.711 1.159 19.688 1 94.25 136 PHE B N 1
ATOM 3657 C CA . PHE B 1 136 ? 1.771 0.091 19.359 1 94.25 136 PHE B CA 1
ATOM 3658 C C . PHE B 1 136 ? 0.563 0.132 20.281 1 94.25 136 PHE B C 1
ATOM 3660 O O . PHE B 1 136 ? -0.548 -0.218 19.891 1 94.25 136 PHE B O 1
ATOM 3667 N N . SER B 1 137 ? 0.758 0.636 21.5 1 94 137 SER B N 1
ATOM 3668 C CA . SER B 1 137 ? -0.389 0.876 22.359 1 94 137 SER B CA 1
ATOM 3669 C C . SER B 1 137 ? -1.302 1.954 21.797 1 94 137 SER B C 1
ATOM 3671 O O . SER B 1 137 ? -2.527 1.819 21.828 1 94 137 SER B O 1
ATOM 3673 N N . SER B 1 138 ? -0.694 2.996 21.344 1 96.5 138 SER B N 1
ATOM 3674 C CA . SER B 1 138 ? -1.473 4.066 20.734 1 96.5 138 SER B CA 1
ATOM 3675 C C . SER B 1 138 ? -2.191 3.582 19.484 1 96.5 138 SER B C 1
ATOM 3677 O O . SER B 1 138 ? -3.324 3.984 19.203 1 96.5 138 SER B O 1
ATOM 3679 N N . LEU B 1 139 ? -1.546 2.73 18.703 1 96.44 139 LEU B N 1
ATOM 3680 C CA . LEU B 1 139 ? -2.152 2.162 17.5 1 96.44 139 LEU B CA 1
ATOM 3681 C C . LEU B 1 139 ? -3.328 1.261 17.875 1 96.44 139 LEU B C 1
ATOM 3683 O O . LEU B 1 139 ? -4.367 1.293 17.203 1 96.44 139 LEU B O 1
ATOM 3687 N N . GLN B 1 140 ? -3.121 0.5 18.875 1 95.19 140 GLN B N 1
ATOM 3688 C CA . GLN B 1 140 ? -4.219 -0.349 19.328 1 95.19 140 GLN B CA 1
ATOM 3689 C C . GLN B 1 140 ? -5.426 0.487 19.75 1 95.19 140 GLN B C 1
ATOM 3691 O O . GLN B 1 140 ? -6.559 0.19 19.359 1 95.19 140 GLN B O 1
ATOM 3696 N N . ASP B 1 141 ? -5.148 1.479 20.516 1 96.5 141 ASP B N 1
ATOM 3697 C CA . ASP B 1 141 ? -6.207 2.379 20.953 1 96.5 141 ASP B CA 1
ATOM 3698 C C . ASP B 1 141 ? -6.938 3 19.766 1 96.5 141 ASP B C 1
ATOM 3700 O O . ASP B 1 141 ? -8.172 3.047 19.75 1 96.5 141 ASP B O 1
ATOM 3704 N N . LEU B 1 142 ? -6.176 3.424 18.828 1 98.31 142 LEU B N 1
ATOM 3705 C CA . LEU B 1 142 ? -6.762 4.055 17.656 1 98.31 142 LEU B CA 1
ATOM 3706 C C . LEU B 1 142 ? -7.555 3.043 16.828 1 98.31 142 LEU B C 1
ATOM 3708 O O . LEU B 1 142 ? -8.727 3.277 16.516 1 98.31 142 LEU B O 1
ATOM 3712 N N . CYS B 1 143 ? -6.965 1.936 16.516 1 97.5 143 CYS B N 1
ATOM 3713 C CA . CYS B 1 143 ? -7.574 0.937 15.656 1 97.5 143 CYS B CA 1
ATOM 3714 C C . CYS B 1 143 ? -8.867 0.403 16.266 1 97.5 143 CYS B C 1
ATOM 3716 O O . CYS B 1 143 ? -9.812 0.076 15.539 1 97.5 143 CYS B O 1
ATOM 3718 N N . ASP B 1 144 ? -8.938 0.348 17.531 1 95.56 144 ASP B N 1
ATOM 3719 C CA . ASP B 1 144 ? -10.109 -0.183 18.219 1 95.56 144 ASP B CA 1
ATOM 3720 C C . ASP B 1 144 ? -11.328 0.714 18.016 1 95.56 144 ASP B C 1
ATOM 3722 O O . ASP B 1 144 ? -12.461 0.3 18.266 1 95.56 144 ASP B O 1
ATOM 3726 N N . ARG B 1 145 ? -11.117 1.882 17.516 1 97.5 145 ARG B N 1
ATOM 3727 C CA . ARG B 1 145 ? -12.211 2.83 17.312 1 97.5 145 ARG B CA 1
ATOM 3728 C C . ARG B 1 145 ? -12.844 2.645 15.938 1 97.5 145 ARG B C 1
ATOM 3730 O O . ARG B 1 145 ? -13.859 3.275 15.625 1 97.5 145 ARG B O 1
ATOM 3737 N N . TYR B 1 146 ? -12.328 1.7 15.195 1 97.75 146 TYR B N 1
ATOM 3738 C CA . TYR B 1 146 ? -12.773 1.502 13.82 1 97.75 146 TYR B CA 1
ATOM 3739 C C . TYR B 1 146 ? -13.211 0.06 13.586 1 97.75 146 TYR B C 1
ATOM 3741 O O . TYR B 1 146 ? -12.914 -0.821 14.398 1 97.75 146 TYR B O 1
ATOM 3749 N N . ASP B 1 147 ? -14 -0.147 12.484 1 96.69 147 ASP B N 1
ATOM 3750 C CA . ASP B 1 147 ? -14.297 -1.511 12.055 1 96.69 147 ASP B CA 1
ATOM 3751 C C . ASP B 1 147 ? -13.023 -2.271 11.711 1 96.69 147 ASP B C 1
ATOM 3753 O O . ASP B 1 147 ? -12 -1.663 11.383 1 96.69 147 ASP B O 1
ATOM 3757 N N . PRO B 1 148 ? -13.023 -3.553 11.734 1 95.75 148 PRO B N 1
ATOM 3758 C CA . PRO B 1 148 ? -11.82 -4.367 11.602 1 95.75 148 PRO B CA 1
ATOM 3759 C C . PRO B 1 148 ? -11 -4.016 10.359 1 95.75 148 PRO B C 1
ATOM 3761 O O . PRO B 1 148 ? -9.797 -3.758 10.461 1 95.75 148 PRO B O 1
ATOM 3764 N N . PHE B 1 149 ? -11.648 -3.912 9.242 1 97.69 149 PHE B N 1
ATOM 3765 C CA . PHE B 1 149 ? -10.914 -3.627 8.016 1 97.69 149 PHE B CA 1
ATOM 3766 C C . PHE B 1 149 ? -10.227 -2.268 8.094 1 97.69 149 PHE B C 1
ATOM 3768 O O . PHE B 1 149 ? -9.062 -2.131 7.73 1 97.69 149 PHE B O 1
ATOM 3775 N N . VAL B 1 150 ? -10.93 -1.273 8.555 1 98.38 150 VAL B N 1
ATOM 3776 C CA . VAL B 1 150 ? -10.414 0.091 8.625 1 98.38 150 VAL B CA 1
ATOM 3777 C C . VAL B 1 150 ? -9.25 0.153 9.602 1 98.38 150 VAL B C 1
ATOM 3779 O O . VAL B 1 150 ? -8.203 0.729 9.297 1 98.38 150 VAL B O 1
ATOM 3782 N N . GLY B 1 151 ? -9.445 -0.466 10.742 1 98.06 151 GLY B N 1
ATOM 3783 C CA . GLY B 1 151 ? -8.344 -0.542 11.695 1 98.06 151 GLY B CA 1
ATOM 3784 C C . GLY B 1 151 ? -7.117 -1.229 11.141 1 98.06 151 GLY B C 1
ATOM 3785 O O . GLY B 1 151 ? -5.988 -0.795 11.391 1 98.06 151 GLY B O 1
ATOM 3786 N N . ASP B 1 152 ? -7.332 -2.27 10.375 1 98.19 152 ASP B N 1
ATOM 3787 C CA . ASP B 1 152 ? -6.23 -2.99 9.75 1 98.19 152 ASP B CA 1
ATOM 3788 C C . ASP B 1 152 ? -5.461 -2.086 8.789 1 98.19 152 ASP B C 1
ATOM 3790 O O . ASP B 1 152 ? -4.23 -2.145 8.719 1 98.19 152 ASP B O 1
ATOM 3794 N N . MET B 1 153 ? -6.184 -1.275 8.039 1 98.5 153 MET B N 1
ATOM 3795 C CA . MET B 1 153 ? -5.547 -0.379 7.078 1 98.5 153 MET B CA 1
ATOM 3796 C C . MET B 1 153 ? -4.723 0.687 7.793 1 98.5 153 MET B C 1
ATOM 3798 O O . MET B 1 153 ? -3.643 1.057 7.332 1 98.5 153 MET B O 1
ATOM 3802 N N . ILE B 1 154 ? -5.199 1.158 8.906 1 98.69 154 ILE B N 1
ATOM 3803 C CA . ILE B 1 154 ? -4.461 2.146 9.68 1 98.69 154 ILE B CA 1
ATOM 3804 C C . ILE B 1 154 ? -3.174 1.525 10.219 1 98.69 154 ILE B C 1
ATOM 3806 O O . ILE B 1 154 ? -2.1 2.123 10.125 1 98.69 154 ILE B O 1
ATOM 3810 N N . LEU B 1 155 ? -3.314 0.351 10.711 1 98.19 155 LEU B N 1
ATOM 3811 C CA . LEU B 1 155 ? -2.145 -0.343 11.242 1 98.19 155 LEU B CA 1
ATOM 3812 C C . LEU B 1 155 ? -1.109 -0.576 10.148 1 98.19 155 LEU B C 1
ATOM 3814 O O . LEU B 1 155 ? 0.05 -0.18 10.289 1 98.19 155 LEU B O 1
ATOM 3818 N N . LYS B 1 156 ? -1.537 -1.194 9.078 1 98 156 LYS B N 1
ATOM 3819 C CA . LYS B 1 156 ? -0.587 -1.563 8.031 1 98 156 LYS B CA 1
ATOM 3820 C C . LYS B 1 156 ? 0.047 -0.326 7.402 1 98 156 LYS B C 1
ATOM 3822 O O . LYS B 1 156 ? 1.229 -0.338 7.051 1 98 156 LYS B O 1
ATOM 3827 N N . SER B 1 157 ? -0.739 0.709 7.211 1 98.5 157 SER B N 1
ATOM 3828 C CA . SER B 1 157 ? -0.205 1.965 6.695 1 98.5 157 SER B CA 1
ATOM 3829 C C . SER B 1 157 ? 0.847 2.545 7.637 1 98.5 157 SER B C 1
ATOM 3831 O O . SER B 1 157 ? 1.841 3.119 7.188 1 98.5 157 SER B O 1
ATOM 3833 N N . SER B 1 158 ? 0.659 2.41 8.922 1 98.5 158 SER B N 1
ATOM 3834 C CA . SER B 1 158 ? 1.637 2.863 9.906 1 98.5 158 SER B CA 1
ATOM 3835 C C . SER B 1 158 ? 2.918 2.039 9.836 1 98.5 158 SER B C 1
ATOM 3837 O O . SER B 1 158 ? 4.02 2.58 9.969 1 98.5 158 SER B O 1
ATOM 3839 N N . LEU B 1 159 ? 2.76 0.774 9.633 1 98.25 159 LEU B N 1
ATOM 3840 C CA . LEU B 1 159 ? 3.932 -0.083 9.492 1 98.25 159 LEU B CA 1
ATOM 3841 C C . LEU B 1 159 ? 4.742 0.302 8.258 1 98.25 159 LEU B C 1
ATOM 3843 O O . LEU B 1 159 ? 5.973 0.337 8.297 1 98.25 159 LEU B O 1
ATOM 3847 N N . ASP B 1 160 ? 4.023 0.617 7.148 1 98.19 160 ASP B N 1
ATOM 3848 C CA . ASP B 1 160 ? 4.68 1.151 5.957 1 98.19 160 ASP B CA 1
ATOM 3849 C C . ASP B 1 160 ? 5.535 2.369 6.305 1 98.19 160 ASP B C 1
ATOM 3851 O O . ASP B 1 160 ? 6.695 2.457 5.898 1 98.19 160 ASP B O 1
ATOM 3855 N N . TYR B 1 161 ? 4.949 3.189 7.023 1 98.62 161 TYR B N 1
ATOM 3856 C CA . TYR B 1 161 ? 5.582 4.461 7.352 1 98.62 161 TYR B CA 1
ATOM 3857 C C . TYR B 1 161 ? 6.836 4.246 8.195 1 98.62 161 TYR B C 1
ATOM 3859 O O . TYR B 1 161 ? 7.871 4.871 7.949 1 98.62 161 TYR B O 1
ATOM 3867 N N . ILE B 1 162 ? 6.742 3.389 9.172 1 98.12 162 ILE B N 1
ATOM 3868 C CA . ILE B 1 162 ? 7.883 3.088 10.031 1 98.12 162 ILE B CA 1
ATOM 3869 C C . ILE B 1 162 ? 9.039 2.559 9.195 1 98.12 162 ILE B C 1
ATOM 3871 O O . ILE B 1 162 ? 10.156 3.076 9.273 1 98.12 162 ILE B O 1
ATOM 3875 N N . SER B 1 163 ? 8.758 1.668 8.367 1 98.19 163 SER B N 1
ATOM 3876 C CA . SER B 1 163 ? 9.781 0.979 7.598 1 98.19 163 SER B CA 1
ATOM 3877 C C . SER B 1 163 ? 10.398 1.899 6.551 1 98.19 163 SER B C 1
ATOM 3879 O O . SER B 1 163 ? 11.617 1.886 6.34 1 98.19 163 SER B O 1
ATOM 3881 N N . VAL B 1 164 ? 9.578 2.676 5.922 1 98.12 164 VAL B N 1
ATOM 3882 C CA . VAL B 1 164 ? 10.07 3.48 4.809 1 98.12 164 VAL B CA 1
ATOM 3883 C C . VAL B 1 164 ? 10.93 4.629 5.336 1 98.12 164 VAL B C 1
ATOM 3885 O O . VAL B 1 164 ? 11.859 5.078 4.66 1 98.12 164 VAL B O 1
ATOM 3888 N N . ASN B 1 165 ? 10.648 5.125 6.539 1 97.81 165 ASN B N 1
ATOM 3889 C CA . ASN B 1 165 ? 11.484 6.172 7.113 1 97.81 165 ASN B CA 1
ATOM 3890 C C . ASN B 1 165 ? 12.906 5.676 7.367 1 97.81 165 ASN B C 1
ATOM 3892 O O . ASN B 1 165 ? 13.875 6.387 7.094 1 97.81 165 ASN B O 1
ATOM 3896 N N . VAL B 1 166 ? 12.992 4.465 7.871 1 97.88 166 VAL B N 1
ATOM 3897 C CA . VAL B 1 166 ? 14.305 3.855 8.047 1 97.88 166 VAL B CA 1
ATOM 3898 C C . VAL B 1 166 ? 14.984 3.682 6.691 1 97.88 166 VAL B C 1
ATOM 3900 O O . VAL B 1 166 ? 16.141 4.07 6.516 1 97.88 166 VAL B O 1
ATOM 3903 N N . PHE B 1 167 ? 14.281 3.211 5.77 1 97.62 167 PHE B N 1
ATOM 3904 C CA . PHE B 1 167 ? 14.773 2.932 4.426 1 97.62 167 PHE B CA 1
ATOM 3905 C C . PHE B 1 167 ? 15.289 4.203 3.762 1 97.62 167 PHE B C 1
ATOM 3907 O O . PHE B 1 167 ? 16.375 4.207 3.178 1 97.62 167 PHE B O 1
ATOM 3914 N N . GLU B 1 168 ? 14.531 5.258 3.816 1 96.25 168 GLU B N 1
ATOM 3915 C CA . GLU B 1 168 ? 14.891 6.504 3.145 1 96.25 168 GLU B CA 1
ATOM 3916 C C . GLU B 1 168 ? 16.203 7.07 3.697 1 96.25 168 GLU B C 1
ATOM 3918 O O . GLU B 1 168 ? 17.016 7.594 2.945 1 96.25 168 GLU B O 1
ATOM 3923 N N . VAL B 1 169 ? 16.375 6.949 4.969 1 96.38 169 VAL B N 1
ATOM 3924 C CA . VAL B 1 169 ? 17.594 7.445 5.57 1 96.38 169 VAL B CA 1
ATOM 3925 C C . VAL B 1 169 ? 18.781 6.566 5.152 1 96.38 169 VAL B C 1
ATOM 3927 O O . VAL B 1 169 ? 19.828 7.074 4.766 1 96.38 169 VAL B O 1
ATOM 3930 N N . GLU B 1 170 ? 18.578 5.324 5.141 1 96.12 170 GLU B N 1
ATOM 3931 C CA . GLU B 1 170 ? 19.656 4.387 4.848 1 96.12 170 GLU B CA 1
ATOM 3932 C C . GLU B 1 170 ? 20.031 4.422 3.369 1 96.12 170 GLU B C 1
ATOM 3934 O O . GLU B 1 170 ? 21.188 4.148 3.008 1 96.12 170 GLU B O 1
ATOM 3939 N N . GLN B 1 171 ? 19.094 4.789 2.539 1 95.56 171 GLN B N 1
ATOM 3940 C CA . GLN B 1 171 ? 19.328 4.742 1.102 1 95.56 171 GLN B CA 1
ATOM 3941 C C . GLN B 1 171 ? 19.5 6.145 0.525 1 95.56 171 GLN B C 1
ATOM 3943 O O . GLN B 1 171 ? 19.453 6.332 -0.692 1 95.56 171 GLN B O 1
ATOM 3948 N N . LYS B 1 172 ? 19.656 7.086 1.374 1 93.31 172 LYS B N 1
ATOM 3949 C CA . LYS B 1 172 ? 19.812 8.469 0.937 1 93.31 172 LYS B CA 1
ATOM 3950 C C . LYS B 1 172 ? 20.938 8.594 -0.09 1 93.31 172 LYS B C 1
ATOM 3952 O O . LYS B 1 172 ? 22.062 8.141 0.146 1 93.31 172 LYS B O 1
ATOM 3957 N N . GLY B 1 173 ? 20.594 9.156 -1.232 1 92 173 GLY B N 1
ATOM 3958 C CA . GLY B 1 173 ? 21.578 9.422 -2.27 1 92 173 GLY B CA 1
ATOM 3959 C C . GLY B 1 173 ? 21.922 8.195 -3.09 1 92 173 GLY B C 1
ATOM 3960 O O . GLY B 1 173 ? 22.766 8.258 -3.986 1 92 173 GLY B O 1
ATOM 3961 N N . ARG B 1 174 ? 21.188 7.125 -2.828 1 93.94 174 ARG B N 1
ATOM 3962 C CA . ARG B 1 174 ? 21.625 5.887 -3.465 1 93.94 174 ARG B CA 1
ATOM 3963 C C . ARG B 1 174 ? 20.594 5.41 -4.484 1 93.94 174 ARG B C 1
ATOM 3965 O O . ARG B 1 174 ? 20.828 4.449 -5.219 1 93.94 174 ARG B O 1
ATOM 3972 N N . LEU B 1 175 ? 19.469 6.039 -4.52 1 93.12 175 LEU B N 1
ATOM 3973 C CA . LEU B 1 175 ? 18.406 5.598 -5.402 1 93.12 175 LEU B CA 1
ATOM 3974 C C . LEU B 1 175 ? 18.547 6.215 -6.789 1 93.12 175 LEU B C 1
ATOM 3976 O O . LEU B 1 175 ? 18.625 7.438 -6.926 1 93.12 175 LEU B O 1
ATOM 3980 N N . ASN B 1 176 ? 18.688 5.371 -7.746 1 90.25 176 ASN B N 1
ATOM 3981 C CA . ASN B 1 176 ? 18.766 5.809 -9.133 1 90.25 176 ASN B CA 1
ATOM 3982 C C . ASN B 1 176 ? 17.484 5.516 -9.898 1 90.25 176 ASN B C 1
ATOM 3984 O O . ASN B 1 176 ? 17.109 4.352 -10.062 1 90.25 176 ASN B O 1
ATOM 3988 N N . VAL B 1 177 ? 16.891 6.613 -10.352 1 95.44 177 VAL B N 1
ATOM 3989 C CA . VAL B 1 177 ? 15.617 6.438 -11.047 1 95.44 177 VAL B CA 1
ATOM 3990 C C . VAL B 1 177 ? 15.695 7.078 -12.43 1 95.44 177 VAL B C 1
ATOM 3992 O O . VAL B 1 177 ? 16.5 7.984 -12.656 1 95.44 177 VAL B O 1
ATOM 3995 N N . ASP B 1 178 ? 14.961 6.535 -13.359 1 95.56 178 ASP B N 1
ATOM 3996 C CA . ASP B 1 178 ? 14.773 7.09 -14.695 1 95.56 178 ASP B CA 1
ATOM 3997 C C . ASP B 1 178 ? 13.383 6.742 -15.242 1 95.56 178 ASP B C 1
ATOM 3999 O O . ASP B 1 178 ? 12.5 6.34 -14.484 1 95.56 178 ASP B O 1
ATOM 4003 N N . SER B 1 179 ? 13.172 6.957 -16.484 1 96.5 179 SER B N 1
ATOM 4004 C CA . SER B 1 179 ? 11.852 6.777 -17.078 1 96.5 179 SER B CA 1
ATOM 4005 C C . SER B 1 179 ? 11.406 5.32 -17.016 1 96.5 179 SER B C 1
ATOM 4007 O O . SER B 1 179 ? 10.211 5.027 -17 1 96.5 179 SER B O 1
ATOM 4009 N N . ASN B 1 180 ? 12.312 4.371 -16.922 1 96.56 180 ASN B N 1
ATOM 4010 C CA . ASN B 1 180 ? 11.984 2.951 -16.844 1 96.56 180 ASN B CA 1
ATOM 4011 C C . ASN B 1 180 ? 11.555 2.547 -15.438 1 96.56 180 ASN B C 1
ATOM 4013 O O . ASN B 1 180 ? 11.078 1.431 -15.227 1 96.56 180 ASN B O 1
ATOM 4017 N N . THR B 1 181 ? 11.695 3.434 -14.508 1 97.38 181 THR B N 1
ATOM 4018 C CA . THR B 1 181 ? 11.281 3.178 -13.133 1 97.38 181 THR B CA 1
ATOM 4019 C C . THR B 1 181 ? 10.25 4.203 -12.68 1 97.38 181 THR B C 1
ATOM 4021 O O . THR B 1 181 ? 10.266 4.648 -11.531 1 97.38 181 THR B O 1
ATOM 4024 N N . ARG B 1 182 ? 9.359 4.527 -13.547 1 96.88 182 ARG B N 1
ATOM 4025 C CA . ARG B 1 182 ? 8.461 5.664 -13.383 1 96.88 182 ARG B CA 1
ATOM 4026 C C . ARG B 1 182 ? 7.426 5.387 -12.289 1 96.88 182 ARG B C 1
ATOM 4028 O O . ARG B 1 182 ? 6.812 6.316 -11.766 1 96.88 182 ARG B O 1
ATOM 4035 N N . LEU B 1 183 ? 7.223 4.125 -11.891 1 97.38 183 LEU B N 1
ATOM 4036 C CA . LEU B 1 183 ? 6.223 3.801 -10.883 1 97.38 183 LEU B CA 1
ATOM 4037 C C . LEU B 1 183 ? 6.801 3.945 -9.477 1 97.38 183 LEU B C 1
ATOM 4039 O O . LEU B 1 183 ? 6.055 3.971 -8.492 1 97.38 183 LEU B O 1
ATOM 4043 N N . PHE B 1 184 ? 8.148 4.199 -9.391 1 97.88 184 PHE B N 1
ATOM 4044 C CA . PHE B 1 184 ? 8.836 4.09 -8.109 1 97.88 184 PHE B CA 1
ATOM 4045 C C . PHE B 1 184 ? 8.5 5.273 -7.207 1 97.88 184 PHE B C 1
ATOM 4047 O O . PHE B 1 184 ? 8.227 5.094 -6.02 1 97.88 184 PHE B O 1
ATOM 4054 N N . PRO B 1 185 ? 8.445 6.504 -7.723 1 97.69 185 PRO B N 1
ATOM 4055 C CA . PRO B 1 185 ? 8.164 7.625 -6.824 1 97.69 185 PRO B CA 1
ATOM 4056 C C . PRO B 1 185 ? 6.82 7.48 -6.102 1 97.69 185 PRO B C 1
ATOM 4058 O O . PRO B 1 185 ? 6.742 7.695 -4.891 1 97.69 185 PRO B O 1
ATOM 4061 N N . GLU B 1 186 ? 5.84 7.07 -6.824 1 97.25 186 GLU B N 1
ATOM 4062 C CA . GLU B 1 186 ? 4.523 6.898 -6.215 1 97.25 186 GLU B CA 1
ATOM 4063 C C . GLU B 1 186 ? 4.523 5.738 -5.223 1 97.25 186 GLU B C 1
ATOM 4065 O O . GLU B 1 186 ? 3.91 5.828 -4.156 1 97.25 186 GLU B O 1
ATOM 4070 N N . PHE B 1 187 ? 5.227 4.723 -5.586 1 97.81 187 PHE B N 1
ATOM 4071 C CA . PHE B 1 187 ? 5.355 3.559 -4.719 1 97.81 187 PHE B CA 1
ATOM 4072 C C . PHE B 1 187 ? 5.953 3.953 -3.373 1 97.81 187 PHE B C 1
ATOM 4074 O O . PHE B 1 187 ? 5.43 3.582 -2.32 1 97.81 187 PHE B O 1
ATOM 4081 N N . LEU B 1 188 ? 6.988 4.688 -3.42 1 98 188 LEU B N 1
ATOM 4082 C CA . LEU B 1 188 ? 7.68 5.145 -2.221 1 98 188 LEU B CA 1
ATOM 4083 C C . LEU B 1 188 ? 6.82 6.129 -1.437 1 98 188 LEU B C 1
ATOM 4085 O O . LEU B 1 188 ? 6.719 6.035 -0.211 1 98 188 LEU B O 1
ATOM 4089 N N . ARG B 1 189 ? 6.18 6.957 -2.166 1 97.94 189 ARG B N 1
ATOM 4090 C CA . ARG B 1 189 ? 5.449 8.047 -1.524 1 97.94 189 ARG B CA 1
ATOM 4091 C C . ARG B 1 189 ? 4.172 7.535 -0.865 1 97.94 189 ARG B C 1
ATOM 4093 O O . ARG B 1 189 ? 3.729 8.086 0.146 1 97.94 189 ARG B O 1
ATOM 4100 N N . GLN B 1 190 ? 3.6 6.512 -1.382 1 97.25 190 GLN B N 1
ATOM 4101 C CA . GLN B 1 190 ? 2.443 5.883 -0.753 1 97.25 190 GLN B CA 1
ATOM 4102 C C . GLN B 1 190 ? 2.775 5.402 0.657 1 97.25 190 GLN B C 1
ATOM 4104 O O . GLN B 1 190 ? 1.917 5.414 1.541 1 97.25 190 GLN B O 1
ATOM 4109 N N . LYS B 1 191 ? 3.945 5.035 0.807 1 98 191 LYS B N 1
ATOM 4110 C CA . LYS B 1 191 ? 4.379 4.543 2.111 1 98 191 LYS B CA 1
ATOM 4111 C C . LYS B 1 191 ? 4.809 5.695 3.018 1 98 191 LYS B C 1
ATOM 4113 O O . LYS B 1 191 ? 4.355 5.793 4.16 1 98 191 LYS B O 1
ATOM 4118 N N . SER B 1 192 ? 5.582 6.621 2.486 1 97.5 192 SER B N 1
ATOM 4119 C CA . SER B 1 192 ? 6.16 7.676 3.312 1 97.5 192 SER B CA 1
ATOM 4120 C C . SER B 1 192 ? 5.156 8.797 3.555 1 97.5 192 SER B C 1
ATOM 4122 O O . SER B 1 192 ? 5.324 9.594 4.48 1 97.5 192 SER B O 1
ATOM 4124 N N . GLY B 1 193 ? 4.148 8.852 2.695 1 97.5 193 GLY B N 1
ATOM 4125 C CA . GLY B 1 193 ? 3.133 9.875 2.855 1 97.5 193 GLY B CA 1
ATOM 4126 C C . GLY B 1 193 ? 2.066 9.508 3.869 1 97.5 193 GLY B C 1
ATOM 4127 O O . GLY B 1 193 ? 1.325 10.375 4.34 1 97.5 193 GLY B O 1
ATOM 4128 N N . ILE B 1 194 ? 1.908 8.195 4.129 1 98.19 194 ILE B N 1
ATOM 4129 C CA . ILE B 1 194 ? 0.992 7.617 5.105 1 98.19 194 ILE B CA 1
ATOM 4130 C C . ILE B 1 194 ? -0.42 8.141 4.867 1 98.19 194 ILE B C 1
ATOM 4132 O O . ILE B 1 194 ? -1.194 8.312 5.809 1 98.19 194 ILE B O 1
ATOM 4136 N N . GLY B 1 195 ? -0.749 8.414 3.652 1 98.5 195 GLY B N 1
ATOM 4137 C CA . GLY B 1 195 ? -2.045 8.953 3.266 1 98.5 195 GLY B CA 1
ATOM 4138 C C . GLY B 1 195 ? -3.195 8.016 3.58 1 98.5 195 GLY B C 1
ATOM 4139 O O . GLY B 1 195 ? -4.289 8.461 3.936 1 98.5 195 GLY B O 1
ATOM 4140 N N . GLU B 1 196 ? -2.963 6.73 3.51 1 98.62 196 GLU B N 1
ATOM 4141 C CA . GLU B 1 196 ? -4.031 5.754 3.701 1 98.62 196 GLU B CA 1
ATOM 4142 C C . GLU B 1 196 ? -4.555 5.781 5.137 1 98.62 196 GLU B C 1
ATOM 4144 O O . GLU B 1 196 ? -5.766 5.766 5.363 1 98.62 196 GLU B O 1
ATOM 4149 N N . ALA B 1 197 ? -3.629 5.805 6.105 1 98.81 197 ALA B N 1
ATOM 4150 C CA . ALA B 1 197 ? -4.055 5.84 7.504 1 98.81 197 ALA B CA 1
ATOM 4151 C C . ALA B 1 197 ? -4.883 7.09 7.793 1 98.81 197 ALA B C 1
ATOM 4153 O O . ALA B 1 197 ? -5.949 7.004 8.406 1 98.81 197 ALA B O 1
ATOM 4154 N N . TYR B 1 198 ? -4.438 8.203 7.297 1 98.81 198 TYR B N 1
ATOM 4155 C CA . TYR B 1 198 ? -5.141 9.453 7.562 1 98.81 198 TYR B CA 1
ATOM 4156 C C . TYR B 1 198 ? -6.48 9.492 6.836 1 98.81 198 TYR B C 1
ATOM 4158 O O . TYR B 1 198 ? -7.449 10.07 7.332 1 98.81 198 TYR B O 1
ATOM 4166 N N . ALA B 1 199 ? -6.52 8.906 5.664 1 98.81 199 ALA B N 1
ATOM 4167 C CA . ALA B 1 199 ? -7.785 8.82 4.938 1 98.81 199 ALA B CA 1
ATOM 4168 C C . ALA B 1 199 ? -8.797 7.973 5.699 1 98.81 199 ALA B C 1
ATOM 4170 O O . ALA B 1 199 ? -9.93 8.398 5.93 1 98.81 199 ALA B O 1
ATOM 4171 N N . PHE B 1 200 ? -8.391 6.84 6.18 1 98.81 200 PHE B N 1
ATOM 4172 C CA . PHE B 1 200 ? -9.289 5.914 6.863 1 98.81 200 PHE B CA 1
ATOM 4173 C C . PHE B 1 200 ? -9.695 6.461 8.227 1 98.81 200 PHE B C 1
ATOM 4175 O O . PHE B 1 200 ? -10.805 6.195 8.695 1 98.81 200 PHE B O 1
ATOM 4182 N N . ALA B 1 201 ? -8.875 7.277 8.82 1 98.81 201 ALA B N 1
ATOM 4183 C CA . ALA B 1 201 ? -9.133 7.812 10.156 1 98.81 201 ALA B CA 1
ATOM 4184 C C . ALA B 1 201 ? -10.391 8.688 10.156 1 98.81 201 ALA B C 1
ATOM 4186 O O . ALA B 1 201 ? -10.938 8.992 11.219 1 98.81 201 ALA B O 1
ATOM 4187 N N . ASN B 1 202 ? -10.898 9.016 9.016 1 98.69 202 ASN B N 1
ATOM 4188 C CA . ASN B 1 202 ? -12.094 9.844 8.914 1 98.69 202 ASN B CA 1
ATOM 4189 C C . ASN B 1 202 ? -13.352 9.047 9.258 1 98.69 202 ASN B C 1
ATOM 4191 O O . ASN B 1 202 ? -14.422 9.625 9.477 1 98.69 202 ASN B O 1
ATOM 4195 N N . PHE B 1 203 ? -13.258 7.734 9.312 1 98.44 203 PHE B N 1
ATOM 4196 C CA . PHE B 1 203 ? -14.484 6.941 9.305 1 98.44 203 PHE B CA 1
ATOM 4197 C C . PHE B 1 203 ? -14.5 5.945 10.453 1 98.44 203 PHE B C 1
ATOM 4199 O O . PHE B 1 203 ? -14.43 4.734 10.242 1 98.44 203 PHE B O 1
ATOM 4206 N N . PRO B 1 204 ? -14.68 6.43 11.672 1 98 204 PRO B N 1
ATOM 4207 C CA . PRO B 1 204 ? -14.773 5.52 12.812 1 98 204 PRO B CA 1
ATOM 4208 C C . PRO B 1 204 ? -16 4.621 12.758 1 98 204 PRO B C 1
ATOM 4210 O O . PRO B 1 204 ? -16.891 4.836 11.922 1 98 204 PRO B O 1
ATOM 4213 N N . LYS B 1 205 ? -15.945 3.648 13.57 1 95.81 205 LYS B N 1
ATOM 4214 C CA . LYS B 1 205 ? -17.031 2.684 13.656 1 95.81 205 LYS B CA 1
ATOM 4215 C C . LYS B 1 205 ? -18.375 3.383 13.883 1 95.81 205 LYS B C 1
ATOM 4217 O O . LYS B 1 205 ? -18.453 4.312 14.688 1 95.81 205 LYS B O 1
ATOM 4222 N N . GLY B 1 206 ? -19.406 2.988 13.047 1 90.38 206 GLY B N 1
ATOM 4223 C CA . GLY B 1 2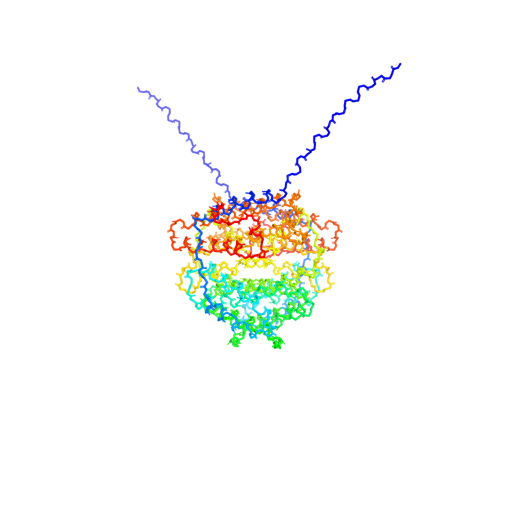06 ? -20.766 3.482 13.258 1 90.38 206 GLY B CA 1
ATOM 4224 C C . GLY B 1 206 ? -21.047 4.777 12.516 1 90.38 206 GLY B C 1
ATOM 4225 O O . GLY B 1 206 ? -22.188 5.246 12.492 1 90.38 206 GLY B O 1
ATOM 4226 N N . SER B 1 207 ? -20.109 5.395 11.906 1 87.06 207 SER B N 1
ATOM 4227 C CA . SER B 1 207 ? -20.328 6.664 11.219 1 87.06 207 SER B CA 1
ATOM 4228 C C . SER B 1 207 ? -20.984 6.453 9.859 1 87.06 207 SER B C 1
ATOM 4230 O O . SER B 1 207 ? -22.125 6.891 9.648 1 87.06 207 SER B O 1
ATOM 4232 N N . LEU B 1 208 ? -20.297 5.918 8.922 1 91.75 208 LEU B N 1
ATOM 4233 C CA . LEU B 1 208 ? -20.812 5.66 7.582 1 91.75 208 LEU B CA 1
ATOM 4234 C C . LEU B 1 208 ? -20.594 4.203 7.188 1 91.75 208 LEU B C 1
ATOM 4236 O O . LEU B 1 208 ? -19.703 3.537 7.723 1 91.75 208 LEU B O 1
ATOM 4240 N N . ASP B 1 209 ? -21.469 3.795 6.355 1 94.25 209 ASP B N 1
ATOM 4241 C CA . ASP B 1 209 ? -21.297 2.467 5.777 1 94.25 209 ASP B CA 1
ATOM 4242 C C . ASP B 1 209 ? -20.047 2.414 4.891 1 94.25 209 ASP B C 1
ATOM 4244 O O . ASP B 1 209 ? -19.875 3.252 4.008 1 94.25 209 ASP B O 1
ATOM 4248 N N . ILE B 1 210 ? -19.234 1.47 5.141 1 96.69 210 ILE B N 1
ATOM 4249 C CA . ILE B 1 210 ? -17.938 1.391 4.453 1 96.69 210 ILE B CA 1
ATOM 4250 C C . ILE B 1 210 ? -18.172 1.342 2.945 1 96.69 210 ILE B C 1
ATOM 4252 O O . ILE B 1 210 ? -17.359 1.879 2.176 1 96.69 210 ILE B O 1
ATOM 4256 N N . ALA B 1 211 ? -19.203 0.763 2.451 1 95 211 ALA B N 1
ATOM 4257 C CA . ALA B 1 211 ? -19.5 0.68 1.023 1 95 211 ALA B CA 1
ATOM 4258 C C . ALA B 1 211 ? -19.719 2.066 0.428 1 95 211 ALA B C 1
ATOM 4260 O O . ALA B 1 211 ? -19.547 2.266 -0.778 1 95 211 ALA B O 1
ATOM 4261 N N . SER B 1 212 ? -20.031 3.025 1.262 1 94.94 212 SER B N 1
ATOM 4262 C CA . SER B 1 212 ? -20.359 4.363 0.777 1 94.94 212 SER B CA 1
ATOM 4263 C C . SER B 1 212 ? -19.094 5.199 0.574 1 94.94 212 SER B C 1
ATOM 4265 O O . SER B 1 212 ? -19.109 6.18 -0.174 1 94.94 212 SER B O 1
ATOM 4267 N N . TYR B 1 213 ? -17.969 4.824 1.249 1 97.12 213 TYR B N 1
ATOM 4268 C CA . TYR B 1 213 ? -16.828 5.742 1.184 1 97.12 213 TYR B CA 1
ATOM 4269 C C . TYR B 1 213 ? -15.586 5.027 0.689 1 97.12 213 TYR B C 1
ATOM 4271 O O . TYR B 1 213 ? -14.602 5.672 0.312 1 97.12 213 TYR B O 1
ATOM 4279 N N . ILE B 1 214 ? -15.562 3.727 0.657 1 98 214 ILE B N 1
ATOM 4280 C CA . ILE B 1 214 ? -14.336 2.961 0.419 1 98 214 ILE B CA 1
ATOM 4281 C C . ILE B 1 214 ? -13.797 3.27 -0.976 1 98 214 ILE B C 1
ATOM 4283 O O . ILE B 1 214 ? -12.586 3.277 -1.191 1 98 214 ILE B O 1
ATOM 4287 N N . THR B 1 215 ? -14.656 3.566 -1.915 1 97.5 215 THR B N 1
ATOM 4288 C CA . THR B 1 215 ? -14.242 3.791 -3.295 1 97.5 215 THR B CA 1
ATOM 4289 C C . THR B 1 215 ? -13.578 5.16 -3.441 1 97.5 215 THR B C 1
ATOM 4291 O O . THR B 1 215 ? -12.922 5.434 -4.449 1 97.5 215 THR B O 1
ATOM 4294 N N . LEU B 1 216 ? -13.586 6.031 -2.396 1 97.56 216 LEU B N 1
ATOM 4295 C CA . LEU B 1 216 ? -12.992 7.359 -2.414 1 97.56 216 LEU B CA 1
ATOM 4296 C C . LEU B 1 216 ? -11.625 7.355 -1.724 1 97.56 216 LEU B C 1
ATOM 4298 O O . LEU B 1 216 ? -10.859 8.312 -1.849 1 97.56 216 LEU B O 1
ATOM 4302 N N . ILE B 1 217 ? -11.312 6.289 -1.06 1 98.56 217 ILE B N 1
ATOM 4303 C CA . ILE B 1 217 ? -10.164 6.246 -0.153 1 98.56 217 ILE B CA 1
ATOM 4304 C C . ILE B 1 217 ? -8.875 6.473 -0.938 1 98.56 217 ILE B C 1
ATOM 4306 O O . ILE B 1 217 ? -7.988 7.199 -0.487 1 98.56 217 ILE B O 1
ATOM 4310 N N . PRO B 1 218 ? -8.766 5.898 -2.154 1 98.38 218 PRO B N 1
ATOM 4311 C CA . PRO B 1 218 ? -7.5 6.121 -2.852 1 98.38 218 PRO B CA 1
ATOM 4312 C C . PRO B 1 218 ? -7.25 7.594 -3.162 1 98.38 218 PRO B C 1
ATOM 4314 O O . PRO B 1 218 ? -6.109 8.062 -3.076 1 98.38 218 PRO B O 1
ATOM 4317 N N . ASP B 1 219 ? -8.273 8.312 -3.514 1 98.44 219 ASP B N 1
ATOM 4318 C CA . ASP B 1 219 ? -8.125 9.742 -3.771 1 98.44 219 ASP B CA 1
ATOM 4319 C C . ASP B 1 219 ? -7.844 10.508 -2.479 1 98.44 219 ASP B C 1
ATOM 4321 O O . ASP B 1 219 ? -6.988 11.391 -2.447 1 98.44 219 ASP B O 1
ATOM 4325 N N . LEU B 1 220 ? -8.555 10.156 -1.436 1 98.38 220 LEU B N 1
ATOM 4326 C CA . LEU B 1 220 ? -8.312 10.789 -0.14 1 98.38 220 LEU B CA 1
ATOM 4327 C C . LEU B 1 220 ? -6.875 10.562 0.315 1 98.38 220 LEU B C 1
ATOM 4329 O O . LEU B 1 220 ? -6.23 11.477 0.829 1 98.38 220 LEU B O 1
ATOM 4333 N N . ALA B 1 221 ? -6.438 9.344 0.157 1 98.69 221 ALA B N 1
ATOM 4334 C CA . ALA B 1 221 ? -5.086 8.969 0.56 1 98.69 221 ALA B CA 1
ATOM 4335 C C . ALA B 1 221 ? -4.043 9.695 -0.281 1 98.69 221 ALA B C 1
ATOM 4337 O O . ALA B 1 221 ? -2.982 10.07 0.225 1 98.69 221 ALA B O 1
ATOM 4338 N N . ALA B 1 222 ? -4.344 9.922 -1.543 1 98.31 222 ALA B N 1
ATOM 4339 C CA . ALA B 1 222 ? -3.398 10.539 -2.467 1 98.31 222 ALA B CA 1
ATOM 4340 C C . ALA B 1 222 ? -3.225 12.023 -2.164 1 98.31 222 ALA B C 1
ATOM 4342 O O . ALA B 1 222 ? -2.135 12.57 -2.328 1 98.31 222 ALA B O 1
ATOM 4343 N N . VAL B 1 223 ? -4.227 12.633 -1.703 1 98.44 223 VAL B N 1
ATOM 4344 C CA . VAL B 1 223 ? -4.215 14.078 -1.479 1 98.44 223 VAL B CA 1
ATOM 4345 C C . VAL B 1 223 ? -3.234 14.414 -0.357 1 98.44 223 VAL B C 1
ATOM 4347 O O . VAL B 1 223 ? -2.578 15.461 -0.391 1 98.44 223 VAL B O 1
ATOM 4350 N N . VAL B 1 224 ? -3.043 13.523 0.551 1 98.25 224 VAL B N 1
ATOM 4351 C CA . VAL B 1 224 ? -2.244 13.797 1.743 1 98.25 224 VAL B CA 1
ATOM 4352 C C . VAL B 1 224 ? -0.792 14.055 1.346 1 98.25 224 VAL B C 1
ATOM 4354 O O . VAL B 1 224 ? -0.291 15.172 1.493 1 98.25 224 VAL B O 1
ATOM 4357 N N . PRO B 1 225 ? -0.161 13.125 0.741 1 98.25 225 PRO B N 1
ATOM 4358 C CA . PRO B 1 225 ? 1.229 13.398 0.369 1 98.25 225 PRO B CA 1
ATOM 4359 C C . PRO B 1 225 ? 1.352 14.414 -0.759 1 98.25 225 PRO B C 1
ATOM 4361 O O . PRO B 1 225 ? 2.312 15.195 -0.794 1 98.25 225 PRO B O 1
ATOM 4364 N N . GLN B 1 226 ? 0.421 14.477 -1.662 1 98.44 226 GLN B N 1
ATOM 4365 C CA . GLN B 1 226 ? 0.509 15.391 -2.795 1 98.44 226 GLN B CA 1
ATOM 4366 C C . GLN B 1 226 ? 0.404 16.844 -2.34 1 98.44 226 GLN B C 1
ATOM 4368 O O . GLN B 1 226 ? 1.203 17.688 -2.75 1 98.44 226 GLN B O 1
ATOM 4373 N N . LEU B 1 227 ? -0.572 17.078 -1.515 1 98.5 227 LEU B N 1
ATOM 4374 C CA . LEU B 1 227 ? -0.724 18.422 -0.988 1 98.5 227 LEU B CA 1
ATOM 4375 C C . LEU B 1 227 ? 0.489 18.828 -0.153 1 98.5 227 LEU B C 1
ATOM 4377 O O . LEU B 1 227 ? 0.992 19.938 -0.275 1 98.5 227 LEU B O 1
ATOM 4381 N N . ASN B 1 228 ? 0.955 17.938 0.673 1 97.62 228 ASN B N 1
ATOM 4382 C CA . ASN B 1 228 ? 2.176 18.188 1.432 1 97.62 228 ASN B CA 1
ATOM 4383 C C . ASN B 1 228 ? 3.344 18.531 0.513 1 97.62 228 ASN B C 1
ATOM 4385 O O . ASN B 1 228 ? 4.098 19.469 0.783 1 97.62 228 ASN B O 1
ATOM 4389 N N . ASP B 1 229 ? 3.498 17.766 -0.572 1 97.81 229 ASP B N 1
ATOM 4390 C CA . ASP B 1 229 ? 4.605 17.984 -1.497 1 97.81 229 ASP B CA 1
ATOM 4391 C C . ASP B 1 229 ? 4.488 19.344 -2.186 1 97.81 229 ASP B C 1
ATOM 4393 O O . ASP B 1 229 ? 5.496 20.016 -2.441 1 97.81 229 ASP B O 1
ATOM 4397 N N . VAL B 1 230 ? 3.293 19.734 -2.475 1 98.25 230 VAL B N 1
ATOM 4398 C CA . VAL B 1 230 ? 3.059 21 -3.148 1 98.25 230 VAL B CA 1
ATOM 4399 C C . VAL B 1 230 ? 3.453 22.156 -2.229 1 98.25 230 VAL B C 1
ATOM 4401 O O . VAL B 1 230 ? 4.238 23.016 -2.615 1 98.25 230 VAL B O 1
ATOM 4404 N N . VAL B 1 231 ? 2.984 22.094 -1.042 1 97.94 231 VAL B N 1
ATOM 4405 C CA . VAL B 1 231 ? 3.16 23.234 -0.145 1 97.94 231 VAL B CA 1
ATOM 4406 C C . VAL B 1 231 ? 4.578 23.234 0.423 1 97.94 231 VAL B C 1
ATOM 4408 O O . VAL B 1 231 ? 5.164 24.297 0.655 1 97.94 231 VAL B O 1
ATOM 4411 N N . SER B 1 232 ? 5.176 22.094 0.597 1 96.81 232 SER B N 1
ATOM 4412 C CA . SER B 1 232 ? 6.5 22.016 1.205 1 96.81 232 SER B CA 1
ATOM 4413 C C . SER B 1 232 ? 7.594 22.297 0.184 1 96.81 232 SER B C 1
ATOM 4415 O O . SER B 1 232 ? 8.773 22.375 0.537 1 96.81 232 SER B O 1
ATOM 4417 N N . PHE B 1 233 ? 7.234 22.469 -1.08 1 97.81 233 PHE B N 1
ATOM 4418 C CA . PHE B 1 233 ? 8.211 22.703 -2.139 1 97.81 233 PHE B CA 1
ATOM 4419 C C . PHE B 1 233 ? 9.047 23.938 -1.839 1 97.81 233 PHE B C 1
ATOM 4421 O O . PHE B 1 233 ? 10.258 23.953 -2.072 1 97.81 233 PHE B O 1
ATOM 4428 N N . TYR B 1 234 ? 8.43 24.984 -1.347 1 97.12 234 TYR B N 1
ATOM 4429 C CA . TYR B 1 234 ? 9.125 26.234 -1.014 1 97.12 234 TYR B CA 1
ATOM 4430 C C . TYR B 1 234 ? 10.219 25.984 0.017 1 97.12 234 TYR B C 1
ATOM 4432 O O . TYR B 1 234 ? 11.375 26.359 -0.193 1 97.12 234 TYR B O 1
ATOM 4440 N N . LYS B 1 235 ? 9.891 25.281 1.023 1 96.38 235 LYS B N 1
ATOM 4441 C CA . LYS B 1 235 ? 10.812 24.953 2.1 1 96.38 235 LYS B CA 1
ATOM 4442 C C . LYS B 1 235 ? 11.945 24.047 1.595 1 96.38 235 LYS B C 1
ATOM 4444 O O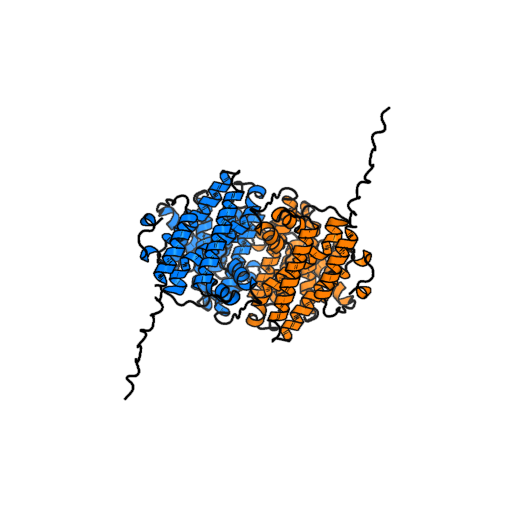 . LYS B 1 235 ? 13.117 24.297 1.904 1 96.38 235 LYS B O 1
ATOM 4449 N N . GLU B 1 236 ? 11.609 23.094 0.762 1 95.44 236 GLU B N 1
ATOM 4450 C CA . GLU B 1 236 ? 12.523 22 0.456 1 95.44 236 GLU B CA 1
ATOM 4451 C C . GLU B 1 236 ? 13.398 22.328 -0.747 1 95.44 236 GLU B C 1
ATOM 4453 O O . GLU B 1 236 ? 14.547 21.891 -0.829 1 95.44 236 GLU B O 1
ATOM 4458 N N . SER B 1 237 ? 12.859 23.141 -1.675 1 94.69 237 SER B N 1
ATOM 4459 C CA . SER B 1 237 ? 13.547 23.25 -2.959 1 94.69 237 SER B CA 1
ATOM 4460 C C . SER B 1 237 ? 13.898 24.688 -3.283 1 94.69 237 SER B C 1
ATOM 4462 O O . SER B 1 237 ? 14.734 24.953 -4.156 1 94.69 237 SER B O 1
ATOM 4464 N N . ILE B 1 238 ? 13.289 25.609 -2.691 1 94.75 238 ILE B N 1
ATOM 4465 C CA . ILE B 1 238 ? 13.57 27.016 -2.988 1 94.75 238 ILE B CA 1
ATOM 4466 C C . ILE B 1 238 ? 14.445 27.594 -1.889 1 94.75 238 ILE B C 1
ATOM 4468 O O . ILE B 1 238 ? 15.516 28.141 -2.166 1 94.75 238 ILE B O 1
ATOM 4472 N N . ILE B 1 239 ? 13.922 27.453 -0.658 1 94.25 239 ILE B N 1
ATOM 4473 C CA . ILE B 1 239 ? 14.742 27.859 0.477 1 94.25 239 ILE B CA 1
ATOM 4474 C C . ILE B 1 239 ? 15.859 26.828 0.689 1 94.25 239 ILE B C 1
ATOM 4476 O O . ILE B 1 239 ? 17.031 27.203 0.866 1 94.25 239 ILE B O 1
ATOM 4480 N N . GLY B 1 240 ? 15.398 25.594 0.696 1 92.62 240 GLY B N 1
ATOM 4481 C CA . GLY B 1 240 ? 16.344 24.516 0.87 1 92.62 240 GLY B CA 1
ATOM 4482 C C . GLY B 1 240 ? 16.828 23.922 -0.443 1 92.62 240 GLY B C 1
ATOM 4483 O O . GLY B 1 240 ? 16.469 24.422 -1.517 1 92.62 240 GLY B O 1
ATOM 4484 N N . ASP B 1 241 ? 17.688 22.938 -0.329 1 91.56 241 ASP B N 1
ATOM 4485 C CA . ASP B 1 241 ? 18.234 22.266 -1.501 1 91.56 241 ASP B CA 1
ATOM 4486 C C . ASP B 1 241 ? 18.156 20.734 -1.346 1 91.56 241 ASP B C 1
ATOM 4488 O O . ASP B 1 241 ? 19.094 20.031 -1.693 1 91.56 241 ASP B O 1
ATOM 4492 N N . GLU B 1 242 ? 17.016 20.375 -0.796 1 90.69 242 GLU B N 1
ATOM 4493 C CA . GLU B 1 242 ? 16.844 18.938 -0.588 1 90.69 242 GLU B CA 1
ATOM 4494 C C . GLU B 1 242 ? 16.703 18.203 -1.917 1 90.69 242 GLU B C 1
ATOM 4496 O O . GLU B 1 242 ? 15.883 18.578 -2.756 1 90.69 242 GLU B O 1
ATOM 4501 N N . GLN B 1 243 ? 17.438 17.156 -2.096 1 89.75 243 GLN B N 1
ATOM 4502 C CA . GLN B 1 243 ? 17.469 16.469 -3.379 1 89.75 243 GLN B CA 1
ATOM 4503 C C . GLN B 1 243 ? 16.781 15.109 -3.287 1 89.75 243 GLN B C 1
ATOM 4505 O O . GLN B 1 243 ? 16.484 14.492 -4.309 1 89.75 243 GLN B O 1
ATOM 4510 N N . ASP B 1 244 ? 16.453 14.648 -2.119 1 89.69 244 ASP B N 1
ATOM 4511 C CA . ASP B 1 244 ? 15.906 13.305 -1.947 1 89.69 244 ASP B CA 1
ATOM 4512 C C . ASP B 1 244 ? 14.398 13.352 -1.7 1 89.69 244 ASP B C 1
ATOM 4514 O O . ASP B 1 244 ? 13.828 12.406 -1.15 1 89.69 244 ASP B O 1
ATOM 4518 N N . THR B 1 245 ? 13.75 14.43 -2.191 1 94 245 THR B N 1
ATOM 4519 C CA . THR B 1 245 ? 12.305 14.539 -2.021 1 94 245 THR B CA 1
ATOM 4520 C C . THR B 1 245 ? 11.57 13.781 -3.121 1 94 245 THR B C 1
ATOM 4522 O O . THR B 1 245 ? 12.148 13.469 -4.164 1 94 245 THR B O 1
ATOM 4525 N N . ASN B 1 246 ? 10.328 13.5 -2.836 1 95.44 246 ASN B N 1
ATOM 4526 C CA . ASN B 1 246 ? 9.531 12.812 -3.844 1 95.44 246 ASN B CA 1
ATOM 4527 C C . ASN B 1 246 ? 9.414 13.633 -5.125 1 95.44 246 ASN B C 1
ATOM 4529 O O . ASN B 1 246 ? 9.422 13.086 -6.227 1 95.44 246 ASN B O 1
ATOM 4533 N N . LEU B 1 247 ? 9.297 14.914 -5.02 1 96.94 247 LEU B N 1
ATOM 4534 C CA . LEU B 1 247 ? 9.18 15.773 -6.195 1 96.94 247 LEU B CA 1
ATOM 4535 C C . LEU B 1 247 ? 10.43 15.672 -7.062 1 96.94 247 LEU B C 1
ATOM 4537 O O . LEU B 1 247 ? 10.344 15.75 -8.289 1 96.94 247 LEU B O 1
ATOM 4541 N N . MET B 1 248 ? 11.578 15.539 -6.449 1 96.5 248 MET B N 1
ATOM 4542 C CA . MET B 1 248 ? 12.812 15.367 -7.207 1 96.5 248 MET B CA 1
ATOM 4543 C C . MET B 1 248 ? 12.836 14.016 -7.91 1 96.5 248 MET B C 1
ATOM 4545 O O . MET B 1 248 ? 13.375 13.891 -9.016 1 96.5 248 MET B O 1
ATOM 4549 N N . LEU B 1 249 ? 12.266 13 -7.273 1 96.94 249 LEU B N 1
ATOM 4550 C CA . LEU B 1 249 ? 12.148 11.703 -7.926 1 96.94 249 LEU B CA 1
ATOM 4551 C C . LEU B 1 249 ? 11.227 11.789 -9.141 1 96.94 249 LEU B C 1
ATOM 4553 O O . LEU B 1 249 ? 11.523 11.227 -10.195 1 96.94 249 LEU B O 1
ATOM 4557 N N . VAL B 1 250 ? 10.141 12.492 -8.961 1 97.88 250 VAL B N 1
ATOM 4558 C CA . VAL B 1 250 ? 9.195 12.688 -10.062 1 97.88 250 VAL B CA 1
ATOM 4559 C C . VAL B 1 250 ? 9.883 13.438 -11.195 1 97.88 250 VAL B C 1
ATOM 4561 O O . VAL B 1 250 ? 9.734 13.078 -12.367 1 97.88 250 VAL B O 1
ATOM 4564 N N . SER B 1 251 ? 10.594 14.484 -10.82 1 97.69 251 SER B N 1
ATOM 4565 C CA . SER B 1 251 ? 11.336 15.25 -11.812 1 97.69 251 SER B CA 1
ATOM 4566 C C . SER B 1 251 ? 12.281 14.352 -12.602 1 97.69 251 SER B C 1
ATOM 4568 O O . SER B 1 251 ? 12.336 14.438 -13.836 1 97.69 251 SER B O 1
ATOM 4570 N N . ALA B 1 252 ? 12.945 13.508 -11.922 1 97 252 ALA B N 1
ATOM 4571 C CA . ALA B 1 252 ? 13.945 12.641 -12.539 1 97 252 ALA B CA 1
ATOM 4572 C C . ALA B 1 252 ? 13.289 11.633 -13.477 1 97 252 ALA B C 1
ATOM 4574 O O . ALA B 1 252 ? 13.734 11.453 -14.609 1 97 252 ALA B O 1
ATOM 4575 N N . VAL B 1 253 ? 12.188 11.008 -13.086 1 97.5 253 VAL B N 1
ATOM 4576 C CA . VAL B 1 253 ? 11.594 9.938 -13.883 1 97.5 253 VAL B CA 1
ATOM 4577 C C . VAL B 1 253 ? 10.852 10.531 -15.078 1 97.5 253 VAL B C 1
ATOM 4579 O O . VAL B 1 253 ? 10.773 9.906 -16.141 1 97.5 253 VAL B O 1
ATOM 4582 N N . GLU B 1 254 ? 10.344 11.703 -14.867 1 97.5 254 GLU B N 1
ATOM 4583 C CA . GLU B 1 254 ? 9.602 12.359 -15.938 1 97.5 254 GLU B CA 1
ATOM 4584 C C . GLU B 1 254 ? 10.531 13.133 -16.859 1 97.5 254 GLU B C 1
ATOM 4586 O O . GLU B 1 254 ? 10.133 13.547 -17.953 1 97.5 254 GLU B O 1
ATOM 4591 N N . GLY B 1 255 ? 11.75 13.328 -16.484 1 97.19 255 GLY B N 1
ATOM 4592 C CA . GLY B 1 255 ? 12.703 14.078 -17.281 1 97.19 255 GLY B CA 1
ATOM 4593 C C . GLY B 1 255 ? 12.344 15.547 -17.422 1 97.19 255 GLY B C 1
ATOM 4594 O O . GLY B 1 255 ? 12.43 16.109 -18.5 1 97.19 255 GLY B O 1
ATOM 4595 N N . CYS B 1 256 ? 11.945 16.141 -16.312 1 97.69 256 CYS B N 1
ATOM 4596 C CA . CYS B 1 256 ? 11.523 17.531 -16.344 1 97.69 256 CYS B CA 1
ATOM 4597 C C . CYS B 1 256 ? 12.109 18.312 -15.172 1 97.69 256 CYS B C 1
ATOM 4599 O O . CYS B 1 256 ? 12.812 17.75 -14.336 1 97.69 256 CYS B O 1
ATOM 4601 N N . SER B 1 257 ? 11.891 19.656 -15.156 1 96.38 257 SER B N 1
ATOM 4602 C CA . SER B 1 257 ? 12.398 20.484 -14.07 1 96.38 257 SER B CA 1
ATOM 4603 C C . SER B 1 257 ? 11.602 20.266 -12.789 1 96.38 257 SER B C 1
ATOM 4605 O O . SER B 1 257 ? 10.492 19.734 -12.82 1 96.38 257 SER B O 1
ATOM 4607 N N . ALA B 1 258 ? 12.156 20.641 -11.711 1 95.69 258 ALA B N 1
ATOM 4608 C CA . ALA B 1 258 ? 11.477 20.562 -10.422 1 95.69 258 ALA B CA 1
ATOM 4609 C C . ALA B 1 258 ? 10.172 21.344 -10.438 1 95.69 258 ALA B C 1
ATOM 4611 O O . ALA B 1 258 ? 9.164 20.906 -9.867 1 95.69 258 ALA B O 1
ATOM 4612 N N . THR B 1 259 ? 10.133 22.438 -11.055 1 96.38 259 THR B N 1
ATOM 4613 C CA . THR B 1 259 ? 8.938 23.266 -11.133 1 96.38 259 THR B CA 1
ATOM 4614 C C . THR B 1 259 ? 7.852 22.578 -11.953 1 96.38 259 THR B C 1
ATOM 4616 O O . THR B 1 259 ? 6.668 22.656 -11.617 1 96.38 259 THR B O 1
ATOM 4619 N N . GLU B 1 260 ? 8.258 21.969 -13.023 1 97.62 260 GLU B N 1
ATOM 4620 C CA . GLU B 1 260 ? 7.297 21.203 -13.812 1 97.62 260 GLU B CA 1
ATOM 4621 C C . GLU B 1 260 ? 6.734 20.031 -13.008 1 97.62 260 GLU B C 1
ATOM 4623 O O . GLU B 1 260 ? 5.543 19.734 -13.094 1 97.62 260 GLU B O 1
ATOM 4628 N N . ALA B 1 261 ? 7.609 19.375 -12.273 1 98.06 261 ALA B N 1
ATOM 4629 C CA . ALA B 1 261 ? 7.164 18.297 -11.391 1 98.06 261 ALA B CA 1
ATOM 4630 C C . ALA B 1 261 ? 6.164 18.797 -10.359 1 98.06 261 ALA B C 1
ATOM 4632 O O . ALA B 1 261 ? 5.191 18.125 -10.031 1 98.06 261 ALA B O 1
ATOM 4633 N N . LEU B 1 262 ? 6.449 20 -9.828 1 98.44 262 LEU B N 1
ATOM 4634 C CA . LEU B 1 262 ? 5.512 20.641 -8.914 1 98.44 262 LEU B CA 1
ATOM 4635 C C . LEU B 1 262 ? 4.152 20.844 -9.57 1 98.44 262 LEU B C 1
ATOM 4637 O O . LEU B 1 262 ? 3.119 20.484 -8.992 1 98.44 262 LEU B O 1
ATOM 4641 N N . LYS B 1 263 ? 4.137 21.328 -10.75 1 98.62 263 LYS B N 1
ATOM 4642 C CA . LYS B 1 263 ? 2.891 21.578 -11.469 1 98.62 263 LYS B CA 1
ATOM 4643 C C . LYS B 1 263 ? 2.154 20.266 -11.75 1 98.62 263 LYS B C 1
ATOM 4645 O O . LYS B 1 263 ? 0.926 20.203 -11.656 1 98.62 263 LYS B O 1
ATOM 4650 N N . MET B 1 264 ? 2.879 19.25 -12.07 1 98.44 264 MET B N 1
ATOM 4651 C CA . MET B 1 264 ? 2.281 17.938 -12.273 1 98.44 264 MET B CA 1
ATOM 4652 C C . MET B 1 264 ? 1.622 17.438 -10.992 1 98.44 264 MET B C 1
ATOM 4654 O O . MET B 1 264 ? 0.529 16.859 -11.031 1 98.44 264 MET B O 1
ATOM 4658 N N . THR B 1 265 ? 2.326 17.609 -9.906 1 98.62 265 THR B N 1
ATOM 4659 C CA . THR B 1 265 ? 1.792 17.188 -8.625 1 98.62 265 THR B CA 1
ATOM 4660 C C . THR B 1 265 ? 0.547 17.984 -8.258 1 98.62 265 THR B C 1
ATOM 4662 O O . THR B 1 265 ? -0.417 17.438 -7.719 1 98.62 265 THR B O 1
ATOM 4665 N N . VAL B 1 266 ? 0.548 19.25 -8.547 1 98.81 266 VAL B N 1
ATOM 4666 C CA . VAL B 1 266 ? -0.612 20.109 -8.344 1 98.81 266 VAL B CA 1
ATOM 4667 C C . VAL B 1 266 ? -1.802 19.578 -9.133 1 98.81 266 VAL B C 1
ATOM 4669 O O . VAL B 1 266 ? -2.898 19.422 -8.594 1 98.81 266 VAL B O 1
ATOM 4672 N N . ASP B 1 267 ? -1.57 19.281 -10.344 1 98.69 267 ASP B N 1
ATOM 4673 C CA . ASP B 1 267 ? -2.637 18.781 -11.211 1 98.69 267 ASP B CA 1
ATOM 4674 C C . ASP B 1 267 ? -3.193 17.453 -10.695 1 98.69 267 ASP B C 1
ATOM 4676 O O . ASP B 1 267 ? -4.41 17.25 -10.672 1 98.69 267 ASP B O 1
ATOM 4680 N N . ARG B 1 268 ? -2.352 16.609 -10.305 1 98.12 268 ARG B N 1
ATOM 4681 C CA . ARG B 1 268 ? -2.777 15.305 -9.781 1 98.12 268 ARG B CA 1
ATOM 4682 C C . ARG B 1 268 ? -3.613 15.477 -8.516 1 98.12 268 ARG B C 1
ATOM 4684 O O . ARG B 1 268 ? -4.633 14.805 -8.352 1 98.12 268 ARG B O 1
ATOM 4691 N N . CYS B 1 269 ? -3.113 16.328 -7.672 1 98.69 269 CYS B N 1
ATOM 4692 C CA . CYS B 1 269 ? -3.82 16.578 -6.422 1 98.69 269 CYS B CA 1
ATOM 4693 C C . CYS B 1 269 ? -5.199 17.156 -6.68 1 98.69 269 CYS B C 1
ATOM 4695 O O . CYS B 1 269 ? -6.195 16.703 -6.117 1 98.69 269 CYS B O 1
ATOM 4697 N N . LEU B 1 270 ? -5.312 18.141 -7.551 1 98.75 270 LEU B N 1
ATOM 4698 C CA . LEU B 1 270 ? -6.586 18.766 -7.871 1 98.75 270 LEU B CA 1
ATOM 4699 C C . LEU B 1 270 ? -7.531 17.781 -8.555 1 98.75 270 LEU B C 1
ATOM 4701 O O . LEU B 1 270 ? -8.742 17.812 -8.328 1 98.75 270 LEU B O 1
ATOM 4705 N N . ASP B 1 271 ? -6.984 16.969 -9.391 1 98.5 271 ASP B N 1
ATOM 4706 C CA . ASP B 1 271 ? -7.805 15.945 -10.031 1 98.5 271 ASP B CA 1
ATOM 4707 C C . ASP B 1 271 ? -8.461 15.039 -8.984 1 98.5 271 ASP B C 1
ATOM 4709 O O . ASP B 1 271 ? -9.641 14.695 -9.109 1 98.5 271 ASP B O 1
ATOM 4713 N N . SER B 1 272 ? -7.711 14.633 -8.016 1 98.5 272 SER B N 1
ATOM 4714 C CA . SER B 1 272 ? -8.258 13.82 -6.938 1 98.5 272 SER B CA 1
ATOM 4715 C C . SER B 1 272 ? -9.352 14.562 -6.18 1 98.5 272 SER B C 1
ATOM 4717 O O . SER B 1 272 ? -10.406 14 -5.883 1 98.5 272 SER B O 1
ATOM 4719 N N . VAL B 1 273 ? -9.102 15.82 -5.875 1 98.44 273 VAL B N 1
ATOM 4720 C CA . VAL B 1 273 ? -10.07 16.625 -5.148 1 98.44 273 VAL B CA 1
ATOM 4721 C C . VAL B 1 273 ? -11.359 16.75 -5.957 1 98.44 273 VAL B C 1
ATOM 4723 O O . VAL B 1 273 ? -12.453 16.547 -5.422 1 98.44 273 VAL B O 1
ATOM 4726 N N . ARG B 1 274 ? -11.203 16.984 -7.211 1 97.94 274 ARG B N 1
ATOM 4727 C CA . ARG B 1 274 ? -12.367 17.141 -8.086 1 97.94 274 ARG B CA 1
ATOM 4728 C C . ARG B 1 274 ? -13.141 15.844 -8.203 1 97.94 274 ARG B C 1
ATOM 4730 O O . ARG B 1 274 ? -14.375 15.836 -8.141 1 97.94 274 ARG B O 1
ATOM 4737 N N . ARG B 1 275 ? -12.484 14.734 -8.336 1 97.81 275 ARG B N 1
ATOM 4738 C CA . ARG B 1 275 ? -13.148 13.445 -8.438 1 97.81 275 ARG B CA 1
ATOM 4739 C C . ARG B 1 275 ? -13.914 13.117 -7.164 1 97.81 275 ARG B C 1
ATOM 4741 O O . ARG B 1 275 ? -15.055 12.656 -7.223 1 97.81 275 ARG B O 1
ATOM 4748 N N . MET B 1 276 ? -13.32 13.352 -6.047 1 97.25 276 MET B N 1
ATOM 4749 C CA . MET B 1 276 ? -13.977 13.047 -4.777 1 97.25 276 MET B CA 1
ATOM 4750 C C . MET B 1 276 ? -15.227 13.898 -4.59 1 97.25 276 MET B C 1
ATOM 4752 O O . MET B 1 276 ? -16.266 13.398 -4.184 1 97.25 276 MET B O 1
ATOM 4756 N N . ARG B 1 277 ? -15.07 15.141 -4.887 1 96.88 277 ARG B N 1
ATOM 4757 C CA . ARG B 1 277 ? -16.219 16.031 -4.742 1 96.88 277 ARG B CA 1
ATOM 4758 C C . ARG B 1 277 ? -17.344 15.641 -5.695 1 96.88 277 ARG B C 1
ATOM 4760 O O . ARG B 1 277 ? -18.516 15.688 -5.332 1 96.88 277 ARG B O 1
ATOM 4767 N N . ALA B 1 278 ? -16.953 15.227 -6.883 1 97 278 ALA B N 1
ATOM 4768 C CA . ALA B 1 278 ? -17.938 14.758 -7.848 1 97 278 ALA B CA 1
ATOM 4769 C C . ALA B 1 278 ? -18.594 13.461 -7.375 1 97 278 ALA B C 1
ATOM 4771 O O . ALA B 1 278 ? -19.812 13.297 -7.504 1 97 278 ALA B O 1
ATOM 4772 N N . ALA B 1 279 ? -17.859 12.57 -6.828 1 95.62 279 ALA B N 1
ATOM 4773 C CA . ALA B 1 279 ? -18.359 11.266 -6.395 1 95.62 279 ALA B CA 1
ATOM 4774 C C . ALA B 1 279 ? -19.297 11.398 -5.203 1 95.62 279 ALA B C 1
ATOM 4776 O O . ALA B 1 279 ? -20.172 10.562 -5 1 95.62 279 ALA B O 1
ATOM 4777 N N . CYS B 1 280 ? -19.172 12.461 -4.422 1 94.69 280 CYS B N 1
ATOM 4778 C CA . CYS B 1 280 ? -19.938 12.594 -3.189 1 94.69 280 CYS B CA 1
ATOM 4779 C C . CYS B 1 280 ? -21.141 13.508 -3.395 1 94.69 280 CYS B C 1
ATOM 4781 O O . CYS B 1 280 ? -21.828 13.867 -2.436 1 94.69 280 CYS B O 1
ATOM 4783 N N . LEU B 1 281 ? -21.438 13.867 -4.578 1 92.56 281 LEU B N 1
ATOM 4784 C CA . LEU B 1 281 ? -22.484 14.852 -4.863 1 92.56 281 LEU B CA 1
ATOM 4785 C C . LEU B 1 281 ? -23.828 14.406 -4.277 1 92.56 281 LEU B C 1
ATOM 4787 O O . LEU B 1 281 ? -24.594 15.242 -3.797 1 92.56 281 LEU B O 1
ATOM 4791 N N . LYS B 1 282 ? -24.125 13.133 -4.266 1 91.19 282 LYS B N 1
ATOM 4792 C CA . LYS B 1 282 ? -25.422 12.648 -3.832 1 91.19 282 LYS B CA 1
ATOM 4793 C C . LYS B 1 282 ? -25.406 12.227 -2.367 1 91.19 282 LYS B C 1
ATOM 4795 O O . LYS B 1 282 ? -26.406 11.727 -1.839 1 91.19 282 LYS B O 1
ATOM 4800 N N . ASN B 1 283 ? -24.297 12.375 -1.77 1 94.44 283 ASN B N 1
ATOM 4801 C CA . ASN B 1 283 ? -24.141 12.023 -0.363 1 94.44 283 ASN B CA 1
ATOM 4802 C C . ASN B 1 283 ? -23.562 13.188 0.44 1 94.44 283 ASN B C 1
ATOM 4804 O O . ASN B 1 283 ? -22.344 13.281 0.623 1 94.44 283 ASN B O 1
ATOM 4808 N N . GLU B 1 284 ? -24.406 13.945 1 1 93.62 284 GLU B N 1
ATOM 4809 C CA . GLU B 1 284 ? -24.016 15.18 1.68 1 93.62 284 GLU B CA 1
ATOM 4810 C C . GLU B 1 284 ? -23.125 14.891 2.877 1 93.62 284 GLU B C 1
ATOM 4812 O O . GLU B 1 284 ? -22.172 15.625 3.139 1 93.62 284 GLU B O 1
ATOM 4817 N N . GLY B 1 285 ? -23.453 13.891 3.596 1 94.19 285 GLY B N 1
ATOM 4818 C CA . GLY B 1 285 ? -22.625 13.516 4.727 1 94.19 285 GLY B CA 1
ATOM 4819 C C . GLY B 1 285 ? -21.188 13.203 4.336 1 94.19 285 GLY B C 1
ATOM 4820 O O . GLY B 1 285 ? -20.25 13.695 4.961 1 94.19 285 GLY B O 1
ATOM 4821 N N . LEU B 1 286 ? -21.078 12.445 3.334 1 96.06 286 LEU B N 1
ATOM 4822 C CA . LEU B 1 286 ? -19.766 12.078 2.834 1 96.06 286 LEU B CA 1
ATOM 4823 C C . LEU B 1 286 ? -19.031 13.297 2.266 1 96.06 286 LEU B C 1
ATOM 4825 O O . LEU B 1 286 ? -17.828 13.453 2.471 1 96.06 286 LEU B O 1
ATOM 4829 N N . ARG B 1 287 ? -19.75 14.109 1.604 1 96 287 ARG B N 1
ATOM 4830 C CA . ARG B 1 287 ? -19.188 15.336 1.036 1 96 287 ARG B CA 1
ATOM 4831 C C . ARG B 1 287 ? -18.609 16.234 2.127 1 96 287 ARG B C 1
ATOM 4833 O O . ARG B 1 287 ? -17.531 16.797 1.964 1 96 287 ARG B O 1
ATOM 4840 N N . ASN B 1 288 ? -19.266 16.328 3.16 1 95.69 288 ASN B N 1
ATOM 4841 C CA . ASN B 1 288 ? -18.812 17.156 4.277 1 95.69 288 ASN B CA 1
ATOM 4842 C C . ASN B 1 288 ? -17.531 16.609 4.887 1 95.69 288 ASN B C 1
ATOM 4844 O O . ASN B 1 288 ? -16.625 17.375 5.219 1 95.69 288 ASN B O 1
ATOM 4848 N N . VAL B 1 289 ? -17.469 15.328 5.031 1 97.06 289 VAL B N 1
ATOM 4849 C CA . VAL B 1 289 ? -16.281 14.695 5.59 1 97.06 289 VAL B CA 1
ATOM 4850 C C . VAL B 1 289 ? -15.086 14.938 4.676 1 97.06 289 VAL B C 1
ATOM 4852 O O . VAL B 1 289 ? -14.023 15.344 5.141 1 97.06 289 VAL B O 1
ATOM 4855 N N . VAL B 1 290 ? -15.281 14.742 3.387 1 97.12 290 VAL B N 1
ATOM 4856 C CA . VAL B 1 290 ? -14.219 14.883 2.396 1 97.12 290 VAL B CA 1
ATOM 4857 C C . VAL B 1 290 ? -13.711 16.328 2.391 1 97.12 290 VAL B C 1
ATOM 4859 O O . VAL B 1 290 ? -12.5 16.562 2.457 1 97.12 290 VAL B O 1
ATOM 4862 N N . ASN B 1 291 ? -14.594 17.234 2.369 1 97.19 291 ASN B N 1
ATOM 4863 C CA . ASN B 1 291 ? -14.211 18.641 2.32 1 97.19 291 ASN B CA 1
ATOM 4864 C C . ASN B 1 291 ? -13.531 19.078 3.613 1 97.19 291 ASN B C 1
ATOM 4866 O O . ASN B 1 291 ? -12.555 19.828 3.582 1 97.19 291 ASN B O 1
ATOM 4870 N N . ALA B 1 292 ? -14.078 18.656 4.699 1 97.25 292 ALA B N 1
ATOM 4871 C CA . ALA B 1 292 ? -13.461 19 5.98 1 97.25 292 ALA B CA 1
ATOM 4872 C C . ALA B 1 292 ? -12.031 18.484 6.055 1 97.25 292 ALA B C 1
ATOM 4874 O O . ALA B 1 292 ? -11.125 19.203 6.48 1 97.25 292 ALA B O 1
ATOM 4875 N N . PHE B 1 293 ? -11.852 17.297 5.648 1 98.19 293 PHE B N 1
ATOM 4876 C CA . PHE B 1 293 ? -10.531 16.672 5.703 1 98.19 293 PHE B CA 1
ATOM 4877 C C . PHE B 1 293 ? -9.555 17.406 4.789 1 98.19 293 PHE B C 1
ATOM 4879 O O . PHE B 1 293 ? -8.469 17.797 5.223 1 98.19 293 PHE B O 1
ATOM 4886 N N . VAL B 1 294 ? -9.93 17.625 3.527 1 98.38 294 VAL B N 1
ATOM 4887 C CA . VAL B 1 294 ? -9.047 18.203 2.521 1 98.38 294 VAL B CA 1
ATOM 4888 C C . VAL B 1 294 ? -8.711 19.656 2.9 1 98.38 294 VAL B C 1
ATOM 4890 O O . VAL B 1 294 ? -7.551 20.062 2.85 1 98.38 294 VAL B O 1
ATOM 4893 N N . GLN B 1 295 ? -9.672 20.375 3.322 1 98.12 295 GLN B N 1
ATOM 4894 C CA . GLN B 1 295 ? -9.469 21.781 3.682 1 98.12 295 GLN B CA 1
ATOM 4895 C C . GLN B 1 295 ? -8.703 21.906 4.996 1 98.12 295 GLN B C 1
ATOM 4897 O O . GLN B 1 295 ? -7.879 22.797 5.156 1 98.12 295 GLN B O 1
ATOM 4902 N N . GLY B 1 296 ? -9.031 21 5.895 1 97.88 296 GLY B N 1
ATOM 4903 C CA . GLY B 1 296 ? -8.273 20.984 7.137 1 97.88 296 GLY B CA 1
ATOM 4904 C C . GLY B 1 296 ? -6.805 20.688 6.938 1 97.88 296 GLY B C 1
ATOM 4905 O O . GLY B 1 296 ? -5.945 21.297 7.574 1 97.88 296 GLY B O 1
ATOM 4906 N N . PHE B 1 297 ? -6.562 19.766 6.086 1 97.56 297 PHE B N 1
ATOM 4907 C CA . PHE B 1 297 ? -5.188 19.422 5.762 1 97.56 297 PHE B CA 1
ATOM 4908 C C . PHE B 1 297 ? -4.449 20.609 5.164 1 97.56 297 PHE B C 1
ATOM 4910 O O . PHE B 1 297 ? -3.305 20.891 5.535 1 97.56 297 PHE B O 1
ATOM 4917 N N . ALA B 1 298 ? -5.086 21.281 4.297 1 97.81 298 ALA B N 1
ATOM 4918 C CA . ALA B 1 298 ? -4.496 22.469 3.684 1 97.81 298 ALA B CA 1
ATOM 4919 C C . ALA B 1 298 ? -4.246 23.562 4.723 1 97.81 298 ALA B C 1
ATOM 4921 O O . ALA B 1 298 ? -3.182 24.172 4.738 1 97.81 298 ALA B O 1
ATOM 4922 N N . LEU B 1 299 ? -5.191 23.781 5.559 1 97.69 299 LEU B N 1
ATOM 4923 C CA . LEU B 1 299 ? -5.082 24.812 6.582 1 97.69 299 LEU B CA 1
ATOM 4924 C C . LEU B 1 299 ? -3.889 24.547 7.492 1 97.69 299 LEU B C 1
ATOM 4926 O O . LEU B 1 299 ? -3.176 25.484 7.871 1 97.69 299 LEU B O 1
ATOM 4930 N N . TYR B 1 300 ? -3.762 23.328 7.84 1 96.88 300 TYR B N 1
ATOM 4931 C CA . TYR B 1 300 ? -2.643 22.922 8.688 1 96.88 300 TYR B CA 1
ATOM 4932 C C . TYR B 1 300 ? -1.32 23.422 8.117 1 96.88 300 TYR B C 1
ATOM 4934 O O . TYR B 1 300 ? -0.483 23.969 8.844 1 96.88 300 TYR B O 1
ATOM 4942 N N . HIS B 1 301 ? -1.09 23.297 6.852 1 95.81 301 HIS B N 1
ATOM 4943 C CA . HIS B 1 301 ? 0.164 23.656 6.199 1 95.81 301 HIS B CA 1
ATOM 4944 C C . HIS B 1 301 ? 0.329 25.172 6.121 1 95.81 301 HIS B C 1
ATOM 4946 O O . HIS B 1 301 ? 1.452 25.672 6.051 1 95.81 301 HIS B O 1
ATOM 4952 N N . LEU B 1 302 ? -0.755 25.859 6.137 1 95.25 302 LEU B N 1
ATOM 4953 C CA . LEU B 1 302 ? -0.704 27.312 6.121 1 95.25 302 LEU B CA 1
ATOM 4954 C C . LEU B 1 302 ? -0.359 27.859 7.5 1 95.25 302 LEU B C 1
ATOM 4956 O O . LEU B 1 302 ? 0.283 28.906 7.617 1 95.25 302 LEU B O 1
ATOM 4960 N N . LYS B 1 303 ? -0.779 27.141 8.453 1 93.12 303 LYS B N 1
ATOM 4961 C CA . LYS B 1 303 ? -0.656 27.641 9.82 1 93.12 303 LYS B CA 1
ATOM 4962 C C . LYS B 1 303 ? 0.681 27.234 10.438 1 93.12 303 LYS B C 1
ATOM 4964 O O . LYS B 1 303 ? 1.17 27.906 11.352 1 93.12 303 LYS B O 1
ATOM 4969 N N . TRP B 1 304 ? 1.184 26.234 9.992 1 90.56 304 TRP B N 1
ATOM 4970 C CA . TRP B 1 304 ? 2.428 25.75 10.578 1 90.56 304 TRP B CA 1
ATOM 4971 C C . TRP B 1 304 ? 3.633 26.438 9.945 1 90.56 304 TRP B C 1
ATOM 4973 O O . TRP B 1 304 ? 3.855 26.328 8.734 1 90.56 304 TRP B O 1
ATOM 4983 N N . SER B 1 305 ? 4.492 27.016 10.742 1 90.06 305 SER B N 1
ATOM 4984 C CA . SER B 1 305 ? 5.562 27.906 10.297 1 90.06 305 SER B CA 1
ATOM 4985 C C . SER B 1 305 ? 6.648 27.141 9.555 1 90.06 305 SER B C 1
ATOM 4987 O O . SER B 1 305 ? 7.406 27.719 8.773 1 90.06 305 SER B O 1
ATOM 4989 N N . ARG B 1 306 ? 6.676 25.891 9.828 1 89.12 306 ARG B N 1
ATOM 4990 C CA . ARG B 1 306 ? 7.73 25.094 9.211 1 89.12 306 ARG B CA 1
ATOM 4991 C C . ARG B 1 306 ? 7.637 25.141 7.691 1 89.12 306 ARG B C 1
ATOM 4993 O O . ARG B 1 306 ? 8.633 24.922 6.996 1 89.12 306 ARG B O 1
ATOM 5000 N N . TYR B 1 307 ? 6.512 25.5 7.121 1 93.56 307 TYR B N 1
ATOM 5001 C CA . TYR B 1 307 ? 6.324 25.5 5.672 1 93.56 307 TYR B CA 1
ATOM 5002 C C . TYR B 1 307 ? 6.613 26.875 5.078 1 93.56 307 TYR B C 1
ATOM 5004 O O . TYR B 1 307 ? 6.629 27.031 3.854 1 93.56 307 TYR B O 1
ATOM 5012 N N . HIS B 1 308 ? 6.797 27.938 5.875 1 95.38 308 HIS B N 1
ATOM 5013 C CA . HIS B 1 308 ? 7.23 29.281 5.492 1 95.38 308 HIS B CA 1
ATOM 5014 C C . HIS B 1 308 ? 6.195 29.953 4.605 1 95.38 308 HIS B C 1
ATOM 5016 O O . HIS B 1 308 ? 6.539 30.797 3.764 1 95.38 308 HIS B O 1
ATOM 5022 N N . MET B 1 309 ? 4.98 29.562 4.781 1 95.38 309 MET B N 1
ATOM 5023 C CA . MET B 1 309 ? 3.943 30.156 3.951 1 95.38 309 MET B CA 1
ATOM 5024 C C . MET B 1 309 ? 3.68 31.609 4.375 1 95.38 309 MET B C 1
ATOM 5026 O O . MET B 1 309 ? 3.156 32.406 3.592 1 95.38 309 MET B O 1
ATOM 5030 N N . GLU B 1 310 ? 4.078 31.922 5.551 1 94.69 310 GLU B N 1
ATOM 5031 C CA . GLU B 1 310 ? 3.936 33.281 6.051 1 94.69 310 GLU B CA 1
ATOM 5032 C C . GLU B 1 310 ? 4.82 34.25 5.273 1 94.69 310 GLU B C 1
ATOM 5034 O O . GLU B 1 310 ? 4.602 35.469 5.309 1 94.69 310 GLU B O 1
ATOM 5039 N N . ASP B 1 311 ? 5.805 33.688 4.605 1 95.56 311 ASP B N 1
ATOM 5040 C CA . ASP B 1 311 ? 6.684 34.531 3.779 1 95.56 311 ASP B CA 1
ATOM 5041 C C . ASP B 1 311 ? 5.906 35.188 2.648 1 95.56 311 ASP B C 1
ATOM 5043 O O . ASP B 1 311 ? 6.391 36.156 2.037 1 95.56 311 ASP B O 1
ATOM 5047 N N . PHE B 1 312 ? 4.758 34.781 2.387 1 96.38 312 PHE B N 1
ATOM 5048 C CA . PHE B 1 312 ? 3.977 35.312 1.271 1 96.38 312 PHE B CA 1
ATOM 5049 C C . PHE B 1 312 ? 2.805 36.125 1.772 1 96.38 312 PHE B C 1
ATOM 5051 O O . PHE B 1 312 ? 1.853 36.375 1.031 1 96.38 312 PHE B O 1
ATOM 5058 N N . GLY B 1 313 ? 2.85 36.5 3.016 1 95.06 313 GLY B N 1
ATOM 5059 C CA . GLY B 1 313 ? 1.79 37.312 3.605 1 95.06 313 GLY B CA 1
ATOM 5060 C C . GLY B 1 313 ? 0.718 36.469 4.285 1 95.06 313 GLY B C 1
ATOM 5061 O O . GLY B 1 313 ? 0.846 35.25 4.391 1 95.06 313 GLY B O 1
ATOM 5062 N N . ASP B 1 314 ? -0.33 37.156 4.727 1 95.25 314 ASP B N 1
ATOM 5063 C CA . ASP B 1 314 ? -1.468 36.5 5.355 1 95.25 314 ASP B CA 1
ATOM 5064 C C . ASP B 1 314 ? -2.299 35.75 4.32 1 95.25 314 ASP B C 1
ATOM 5066 O O . ASP B 1 314 ? -2.771 36.312 3.346 1 95.25 314 ASP B O 1
ATOM 5070 N N . TYR B 1 315 ? -2.367 34.438 4.574 1 95.06 315 TYR B N 1
ATOM 5071 C CA . TYR B 1 315 ? -3.088 33.625 3.604 1 95.06 315 TYR B CA 1
ATOM 5072 C C . TYR B 1 315 ? -4.527 34.094 3.457 1 95.06 315 TYR B C 1
ATOM 5074 O O . TYR B 1 315 ? -5.16 33.875 2.422 1 95.06 315 TYR B O 1
ATOM 5082 N N . ARG B 1 316 ? -5.129 34.75 4.406 1 94 316 ARG B N 1
ATOM 5083 C CA . ARG B 1 316 ? -6.492 35.25 4.332 1 94 316 ARG B CA 1
ATOM 5084 C C . ARG B 1 316 ? -6.609 36.344 3.283 1 94 316 ARG B C 1
ATOM 5086 O O . ARG B 1 316 ? -7.699 36.625 2.773 1 94 316 ARG B O 1
ATOM 5093 N N . ASP B 1 317 ? -5.527 36.969 3 1 94.44 317 ASP B N 1
ATOM 5094 C CA . ASP B 1 317 ? -5.523 38.062 2.023 1 94.44 317 ASP B CA 1
ATOM 5095 C C . ASP B 1 317 ? -5.555 37.531 0.597 1 94.44 317 ASP B C 1
ATOM 5097 O O . ASP B 1 317 ? -6.113 38.156 -0.302 1 94.44 317 ASP B O 1
ATOM 5101 N N . TRP B 1 318 ? -4.934 36.438 0.432 1 93.88 318 TRP B N 1
ATOM 5102 C CA . TRP B 1 318 ? -4.812 36 -0.96 1 93.88 318 TRP B CA 1
ATOM 5103 C C . TRP B 1 318 ? -5.652 34.781 -1.229 1 93.88 318 TRP B C 1
ATOM 5105 O O . TRP B 1 318 ? -5.801 34.344 -2.379 1 93.88 318 TRP B O 1
ATOM 5115 N N . LEU B 1 319 ? -6.238 34.156 -0.277 1 93.81 319 LEU B N 1
ATOM 5116 C CA . LEU B 1 319 ? -7.199 33.062 -0.479 1 93.81 319 LEU B CA 1
ATOM 5117 C C . LEU B 1 319 ? -8.617 33.625 -0.602 1 93.81 319 LEU B C 1
ATOM 5119 O O . LEU B 1 319 ? -9.469 33.031 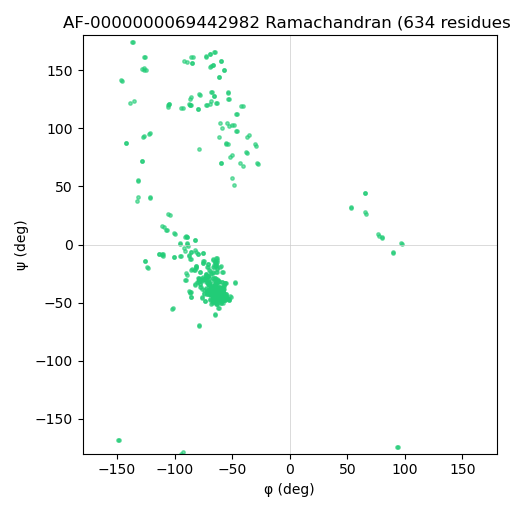-1.259 1 93.81 319 LEU B O 1
#

Secondary structure (DSSP, 8-state):
------------------HHHHHHHHHHHHHHHH-SS-------HHHHHHHHHHHGGGSS-HHHHHHHHHHHHHHHHHH-TTS-HHHHHHHHHHHHHHHHHHHHTTSHHHHHHHTTHHHHHTTSS----HHHHHHHHHHHHHHTTS-HHHHHHHHHHHHHHHHHHHHHHHTTTT----GGGTTHHHHHHHHHT-HHHHHHTT--TTTS-HHHHGGGHHHHHHHHHHHHHHHHHIIIIIIS---SSHHHHHHHHHT--HHHHHHHHHHHHHHHHHHHHHHTTT-HHHHHHHHHHHHHHHHHHHH-GGG-GGGG--HHHH-/------------------HHHHHHHHHHHHHHHH-SS-------HHHHHHHHHHHGGGSS-HHHHHHHHHHHHHHHHHH-TTS-HHHHHHHHHHHHHHHHHHHHTTSHHHHHHHTTHHHHHTTSS----HHHHHH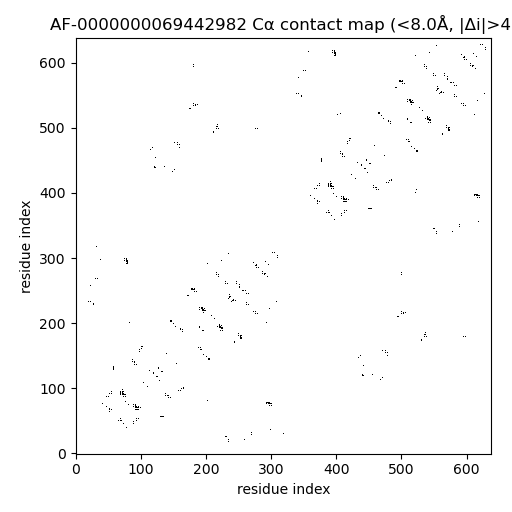HHHHHHHHTTS-HHHHHHHHHHHHHHHHHHHHHHHTTTT----GGGTTHHHHHHHHHT-HHHHHHTT--TTTS-HHHHGGGHHHHHHHHHHHHHHHHHIIIIIIS---SSHHHHHHHHHT--HHHHHHHHHHHHHHHHHHHHHHTTT-HHHHHHHHHHHHHHHHHHHH-GGG-GGGG--HHHH-

Radius of gyration: 26.92 Å; Cα contacts (8 Å, |Δi|>4): 806; chains: 2; bounding box: 92×86×88 Å

Organism: Aspergillus niger (strain ATCC MYA-4892 / CBS 513.88 / FGSC A1513) (NCBI:txid425011)